Protein AF-0000000085184451 (afdb_homodimer)

pLDDT: mean 90.68, std 6.25, range [68.38, 98.62]

Structure (mmCIF, N/CA/C/O backbone):
data_AF-0000000085184451-model_v1
#
loop_
_entity.id
_entity.type
_entity.pdbx_description
1 polymer 'Uncharacterized protein'
#
loop_
_atom_site.group_PDB
_atom_site.id
_atom_site.type_symbol
_atom_site.label_atom_id
_atom_site.label_alt_id
_atom_site.label_comp_id
_atom_site.label_asym_id
_atom_site.label_entity_id
_atom_site.label_seq_id
_atom_site.pdbx_PDB_ins_code
_atom_site.Cartn_x
_atom_site.Cartn_y
_atom_site.Cartn_z
_atom_site.occupancy
_atom_site.B_iso_or_equiv
_atom_site.auth_seq_id
_atom_site.auth_comp_id
_atom_site.auth_asym_id
_atom_site.auth_atom_id
_atom_site.pdbx_PDB_model_num
ATOM 1 N N . MET A 1 1 ? -11.656 7.992 -27.031 1 76.06 1 MET A N 1
ATOM 2 C CA . MET A 1 1 ? -11.328 7.184 -25.859 1 76.06 1 MET A CA 1
ATOM 3 C C . MET A 1 1 ? -11.867 7.828 -24.578 1 76.06 1 MET A C 1
ATOM 5 O O . MET A 1 1 ? -11.922 9.055 -24.484 1 76.06 1 MET A O 1
ATOM 9 N N . LYS A 1 2 ? -12.555 7.012 -23.984 1 82.62 2 LYS A N 1
ATOM 10 C CA . LYS A 1 2 ? -13.102 7.469 -22.719 1 82.62 2 LYS A CA 1
ATOM 11 C C . LYS A 1 2 ? -12.328 6.883 -21.531 1 82.62 2 LYS A C 1
ATOM 13 O O . LYS A 1 2 ? -12.023 5.688 -21.516 1 82.62 2 LYS A O 1
ATOM 18 N N . ARG A 1 3 ? -12 7.754 -20.641 1 86.38 3 ARG A N 1
ATOM 19 C CA . ARG A 1 3 ? -11.289 7.301 -19.453 1 86.38 3 ARG A CA 1
ATOM 20 C C . ARG A 1 3 ? -12.266 6.836 -18.375 1 86.38 3 ARG A C 1
ATOM 22 O O . ARG A 1 3 ? -13.195 7.562 -18.016 1 86.38 3 ARG A O 1
ATOM 29 N N . GLU A 1 4 ? -12.086 5.594 -17.906 1 85.62 4 GLU A N 1
ATOM 30 C CA . GLU A 1 4 ? -12.953 5.047 -16.859 1 85.62 4 GLU A CA 1
ATOM 31 C C . GLU A 1 4 ? -12.141 4.66 -15.625 1 85.62 4 GLU A C 1
ATOM 33 O O . GLU A 1 4 ? -11.125 3.973 -15.734 1 85.62 4 GLU A O 1
ATOM 38 N N . ALA A 1 5 ? -12.641 5.117 -14.539 1 83.12 5 ALA A N 1
ATOM 39 C CA . ALA A 1 5 ? -11.945 4.84 -13.281 1 83.12 5 ALA A CA 1
ATOM 40 C C . ALA A 1 5 ? -12.461 3.549 -12.648 1 83.12 5 ALA A C 1
ATOM 42 O O . ALA A 1 5 ? -13.664 3.277 -12.672 1 83.12 5 ALA A O 1
ATOM 43 N N . HIS A 1 6 ? -11.578 2.771 -12.18 1 81.56 6 HIS A N 1
ATOM 44 C CA . HIS A 1 6 ? -11.883 1.535 -11.469 1 81.56 6 HIS A CA 1
ATOM 45 C C . HIS A 1 6 ? -11.164 1.481 -10.117 1 81.56 6 HIS A C 1
ATOM 47 O O . HIS A 1 6 ? -10.141 2.145 -9.93 1 81.56 6 HIS A O 1
ATOM 53 N N . GLY A 1 7 ? -11.797 0.748 -9.219 1 80.69 7 GLY A N 1
ATOM 54 C CA . GLY A 1 7 ? -11.18 0.647 -7.91 1 80.69 7 GLY A CA 1
ATOM 55 C C . GLY A 1 7 ? -11.414 1.868 -7.043 1 80.69 7 GLY A C 1
ATOM 56 O O . GLY A 1 7 ? -12.297 2.678 -7.332 1 80.69 7 GLY A O 1
ATOM 57 N N . SER A 1 8 ? -10.812 1.902 -5.93 1 85.38 8 SER A N 1
ATOM 58 C CA . SER A 1 8 ? -10.969 3.023 -5.008 1 85.38 8 SER A CA 1
ATOM 59 C C . SER A 1 8 ? -9.695 3.258 -4.207 1 85.38 8 SER A C 1
ATOM 61 O O . SER A 1 8 ? -8.883 2.342 -4.035 1 85.38 8 SER A O 1
ATOM 63 N N . GLY A 1 9 ? -9.492 4.516 -3.91 1 87.19 9 GLY A N 1
ATOM 64 C CA . GLY A 1 9 ? -8.375 4.848 -3.039 1 87.19 9 GLY A CA 1
ATOM 65 C C . GLY A 1 9 ? -7.023 4.477 -3.631 1 87.19 9 GLY A C 1
ATOM 66 O O . GLY A 1 9 ? -6.707 4.867 -4.758 1 87.19 9 GLY A O 1
ATOM 67 N N . ILE A 1 10 ? -6.254 3.637 -2.924 1 87.69 10 ILE A N 1
ATOM 68 C CA . ILE A 1 10 ? -4.871 3.389 -3.32 1 87.69 10 ILE A CA 1
ATOM 69 C C . ILE A 1 10 ? -4.824 2.264 -4.352 1 87.69 10 ILE A C 1
ATOM 71 O O . ILE A 1 10 ? -3.75 1.915 -4.852 1 87.69 10 ILE A O 1
ATOM 75 N N . THR A 1 11 ? -5.996 1.705 -4.672 1 89.12 11 THR A N 1
ATOM 76 C CA . THR A 1 11 ? -6.062 0.683 -5.711 1 89.12 11 THR A CA 1
ATOM 77 C C . THR A 1 11 ? -6.809 1.205 -6.938 1 89.12 11 THR A C 1
ATOM 79 O O . THR A 1 11 ? -7.172 0.43 -7.824 1 89.12 11 THR A O 1
ATOM 82 N N . GLU A 1 12 ? -6.992 2.469 -6.977 1 85.88 12 GLU A N 1
ATOM 83 C CA . GLU A 1 12 ? -7.668 3.082 -8.117 1 85.88 12 GLU A CA 1
ATOM 84 C C . GLU A 1 12 ? -6.785 3.049 -9.359 1 85.88 12 GLU A C 1
ATOM 86 O O . GLU A 1 12 ? -5.57 3.232 -9.273 1 85.88 12 GLU A O 1
ATOM 91 N N . TYR A 1 13 ? -7.395 2.707 -10.469 1 77.75 13 TYR A N 1
ATOM 92 C CA . TYR A 1 13 ? -6.711 2.779 -11.758 1 77.75 13 TYR A CA 1
ATOM 93 C C . TYR A 1 13 ? -7.676 3.205 -12.859 1 77.75 13 TYR A C 1
ATOM 95 O O . TYR A 1 13 ? -8.891 3.111 -12.703 1 77.75 13 TYR A O 1
ATOM 103 N N . SER A 1 14 ? -7.133 3.791 -13.891 1 84.31 14 SER A N 1
ATOM 104 C CA . SER A 1 14 ? -7.953 4.246 -15.008 1 84.31 14 SER A CA 1
ATOM 105 C C . SER A 1 14 ? -7.652 3.451 -16.266 1 84.31 14 SER A C 1
ATOM 107 O O . SER A 1 14 ? -6.5 3.096 -16.531 1 84.31 14 SER A O 1
ATOM 109 N N . LEU A 1 15 ? -8.742 3.135 -16.922 1 79.38 15 LEU A N 1
ATOM 110 C CA . LEU A 1 15 ? -8.625 2.488 -18.219 1 79.38 15 LEU A CA 1
ATOM 111 C C . LEU A 1 15 ? -9.117 3.408 -19.344 1 79.38 15 LEU A C 1
ATOM 113 O O . LEU A 1 15 ? -10.117 4.113 -19.172 1 79.38 15 LEU A O 1
ATOM 117 N N . ASN A 1 16 ? -8.312 3.502 -20.297 1 80.69 16 ASN A N 1
ATOM 118 C CA . ASN A 1 16 ? -8.758 4.188 -21.516 1 80.69 16 ASN A CA 1
ATOM 119 C C . ASN A 1 16 ? -9.586 3.262 -22.406 1 80.69 16 ASN A C 1
ATOM 121 O O . ASN A 1 16 ? -9.047 2.328 -23 1 80.69 16 ASN A O 1
ATOM 125 N N . LEU A 1 17 ? -10.852 3.49 -22.438 1 85.06 17 LEU A N 1
ATOM 126 C CA . LEU A 1 17 ? -11.742 2.627 -23.219 1 85.06 17 LEU A CA 1
ATOM 127 C C . LEU A 1 17 ? -12.109 3.277 -24.547 1 85.06 17 LEU A C 1
ATOM 129 O O . LEU A 1 17 ? -12.328 4.488 -24.609 1 85.06 17 LEU A O 1
ATOM 133 N N . PRO A 1 18 ? -12.18 2.424 -25.531 1 84.25 18 PRO A N 1
ATOM 134 C CA . PRO A 1 18 ? -12.586 2.949 -26.844 1 84.25 18 PRO A CA 1
ATOM 135 C C . PRO A 1 18 ? -14.047 3.396 -26.859 1 84.25 18 PRO A C 1
ATOM 137 O O . PRO A 1 18 ? -14.898 2.771 -26.219 1 84.25 18 PRO A O 1
ATOM 140 N N . GLU A 1 19 ? -14.328 4.465 -27.609 1 84.06 19 GLU A N 1
ATOM 141 C CA . GLU A 1 19 ? -15.68 5.012 -27.688 1 84.06 19 GLU A CA 1
ATOM 142 C C . GLU A 1 19 ? -16.406 4.496 -28.922 1 84.06 19 GLU A C 1
ATOM 144 O O . GLU A 1 19 ? -17.641 4.395 -28.938 1 84.06 19 GLU A O 1
ATOM 149 N N . THR A 1 20 ? -15.688 4.297 -29.875 1 86.44 20 THR A N 1
ATOM 150 C CA . THR A 1 20 ? -16.297 3.865 -31.125 1 86.44 20 THR A CA 1
ATOM 151 C C . THR A 1 20 ? -16 2.395 -31.391 1 86.44 20 THR A C 1
ATOM 153 O O . THR A 1 20 ? -15.039 1.84 -30.844 1 86.44 20 THR A O 1
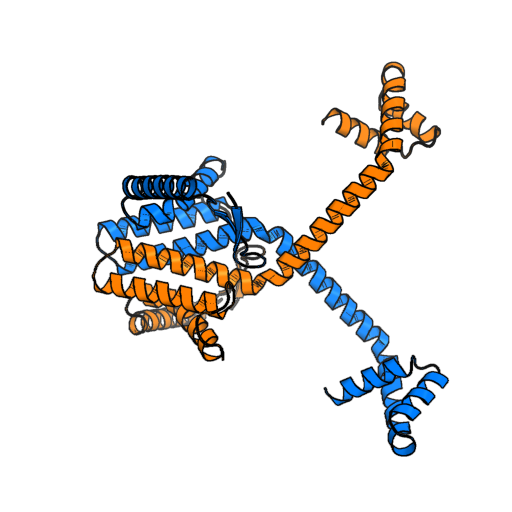ATOM 156 N N . ALA A 1 21 ? -16.859 1.818 -32.281 1 85.75 21 ALA A N 1
ATOM 157 C CA . ALA A 1 21 ? -16.672 0.415 -32.625 1 85.75 21 ALA A CA 1
ATOM 158 C C . ALA A 1 21 ? -15.336 0.202 -33.344 1 85.75 21 ALA A C 1
ATOM 160 O O . ALA A 1 21 ? -14.68 -0.829 -33.156 1 85.75 21 ALA A O 1
ATOM 161 N N . VAL A 1 22 ? -15.016 1.197 -34.094 1 85.44 22 VAL A N 1
ATOM 162 C CA . VAL A 1 22 ? -13.75 1.111 -34.844 1 85.44 22 VAL A CA 1
ATOM 163 C C . VAL A 1 22 ? -12.586 1.138 -33.844 1 85.44 22 VAL A C 1
ATOM 165 O O . VAL A 1 22 ? -11.664 0.328 -33.938 1 85.44 22 VAL A O 1
ATOM 168 N N . GLU A 1 23 ? -12.68 1.992 -32.938 1 82.69 23 GLU A N 1
ATOM 169 C CA . GLU A 1 23 ? -11.641 2.084 -31.906 1 82.69 23 GLU A CA 1
ATOM 170 C C . GLU A 1 23 ? -11.578 0.808 -31.062 1 82.69 23 GLU A C 1
ATOM 172 O O . GLU A 1 23 ? -10.492 0.351 -30.703 1 82.69 23 GLU A O 1
ATOM 177 N N . GLN A 1 24 ? -12.664 0.281 -30.781 1 85.75 24 GLN A N 1
ATOM 178 C CA . GLN A 1 24 ? -12.734 -0.943 -30 1 85.75 24 GLN A CA 1
ATOM 179 C C . GLN A 1 24 ? -12.047 -2.1 -30.703 1 85.75 24 GLN A C 1
ATOM 181 O O . GLN A 1 24 ? -11.305 -2.867 -30.094 1 85.75 24 GLN A O 1
ATOM 186 N N . LYS A 1 25 ? -12.383 -2.158 -31.922 1 85.56 25 LYS A N 1
ATOM 187 C CA . LYS A 1 25 ? -11.781 -3.234 -32.719 1 85.56 25 LYS A CA 1
ATOM 188 C C . LYS A 1 25 ? -10.266 -3.08 -32.781 1 85.56 25 LYS A C 1
ATOM 190 O O . LYS A 1 25 ? -9.531 -4.066 -32.719 1 85.56 25 LYS A O 1
ATOM 195 N N . GLU A 1 26 ? -9.906 -1.829 -32.875 1 86.75 26 GLU A N 1
ATOM 196 C CA . GLU A 1 26 ? -8.469 -1.563 -32.969 1 86.75 26 GLU A CA 1
ATOM 197 C C . GLU A 1 26 ? -7.762 -1.863 -31.656 1 86.75 26 GLU A C 1
ATOM 199 O O . GLU A 1 26 ? -6.699 -2.484 -31.656 1 86.75 26 GLU A O 1
ATOM 204 N N . VAL A 1 27 ? -8.352 -1.472 -30.656 1 81.81 27 VAL A N 1
ATOM 205 C CA . VAL A 1 27 ? -7.781 -1.717 -29.344 1 81.81 27 VAL A CA 1
ATOM 206 C C . VAL A 1 27 ? -7.75 -3.217 -29.062 1 81.81 27 VAL A C 1
ATOM 208 O O . VAL A 1 27 ? -6.762 -3.736 -28.531 1 81.81 27 VAL A O 1
ATOM 211 N N . MET A 1 28 ? -8.797 -3.844 -29.406 1 84.69 28 MET A N 1
ATOM 212 C CA . MET A 1 28 ? -8.852 -5.285 -29.203 1 84.69 28 MET A CA 1
ATOM 213 C C . MET A 1 28 ? -7.785 -6.004 -30.016 1 84.69 28 MET A C 1
ATOM 215 O O . MET A 1 28 ? -7.145 -6.934 -29.531 1 84.69 28 MET A O 1
ATOM 219 N N . ARG A 1 29 ? -7.68 -5.562 -31.203 1 85 29 ARG A N 1
ATOM 220 C CA . ARG A 1 29 ? -6.668 -6.152 -32.062 1 85 29 ARG A CA 1
ATOM 221 C C . ARG A 1 29 ? -5.27 -5.961 -31.5 1 85 29 ARG A C 1
ATOM 223 O O . ARG A 1 29 ? -4.477 -6.902 -31.453 1 85 29 ARG A O 1
ATOM 230 N N . GLN A 1 30 ? -5.043 -4.785 -31.047 1 84.81 30 GLN A N 1
ATOM 231 C CA . GLN A 1 30 ? -3.732 -4.473 -30.484 1 84.81 30 GLN A CA 1
ATOM 232 C C . GLN A 1 30 ? -3.469 -5.281 -29.219 1 84.81 30 GLN A C 1
ATOM 234 O O . GLN A 1 30 ? -2.363 -5.785 -29.016 1 84.81 30 GLN A O 1
ATOM 239 N N . ASN A 1 31 ? -4.488 -5.359 -28.5 1 80.5 31 ASN A N 1
ATOM 240 C CA . ASN A 1 31 ? -4.359 -6.117 -27.25 1 80.5 31 ASN A CA 1
ATOM 241 C C . ASN A 1 31 ? -4.102 -7.598 -27.531 1 80.5 31 ASN A C 1
ATOM 243 O O . ASN A 1 31 ? -3.303 -8.227 -26.828 1 80.5 31 ASN A O 1
ATOM 247 N N . THR A 1 32 ? -4.785 -8.031 -28.438 1 85.12 32 THR A N 1
ATOM 248 C CA . THR A 1 32 ? -4.613 -9.438 -28.797 1 85.12 32 THR A CA 1
ATOM 249 C C . THR A 1 32 ? -3.213 -9.688 -29.344 1 85.12 32 THR A C 1
ATOM 251 O O . THR A 1 32 ? -2.58 -10.688 -29 1 85.12 32 THR A O 1
ATOM 254 N N . GLU A 1 33 ? -2.832 -8.766 -30.156 1 85.25 33 GLU A N 1
ATOM 255 C CA . GLU A 1 33 ? -1.493 -8.891 -30.719 1 85.25 33 GLU A CA 1
ATOM 256 C C . GLU A 1 33 ? -0.424 -8.812 -29.625 1 85.25 33 GLU A C 1
ATOM 258 O O . GLU A 1 33 ? 0.523 -9.602 -29.625 1 85.25 33 GLU A O 1
ATOM 263 N N . ALA A 1 34 ? -0.657 -7.934 -28.781 1 80.69 34 ALA A N 1
ATOM 264 C CA . ALA A 1 34 ? 0.287 -7.773 -27.672 1 80.69 34 ALA A CA 1
ATOM 265 C C . ALA A 1 34 ? 0.31 -9.016 -26.797 1 80.69 34 ALA A C 1
ATOM 267 O O . ALA A 1 34 ? 1.376 -9.453 -26.359 1 80.69 34 ALA A O 1
ATOM 268 N N . TRP A 1 35 ? -0.833 -9.516 -26.625 1 83.75 35 TRP A N 1
ATOM 269 C CA . TRP A 1 35 ? -0.968 -10.711 -25.797 1 83.75 35 TRP A CA 1
ATOM 270 C C . TRP A 1 35 ? -0.287 -11.906 -26.469 1 83.75 35 TRP A C 1
ATOM 272 O O . TRP A 1 35 ? 0.46 -12.641 -25.812 1 83.75 35 TRP A O 1
ATOM 282 N N . ASN A 1 36 ? -0.522 -12.023 -27.688 1 86.25 36 ASN A N 1
ATOM 283 C CA . ASN A 1 36 ? 0.094 -13.117 -28.438 1 86.25 36 ASN A CA 1
ATOM 284 C C . ASN A 1 36 ? 1.614 -12.992 -28.453 1 86.25 36 ASN A C 1
ATOM 286 O O . ASN A 1 36 ? 2.326 -13.992 -28.312 1 86.25 36 ASN A O 1
ATOM 290 N N . ALA A 1 37 ? 2.006 -11.82 -28.609 1 85.31 37 ALA A N 1
ATOM 291 C CA . ALA A 1 37 ? 3.445 -11.578 -28.594 1 85.31 37 ALA A CA 1
ATOM 292 C C . ALA A 1 37 ? 4.039 -11.914 -27.219 1 85.31 37 ALA A C 1
ATOM 294 O O . ALA A 1 37 ? 5.098 -12.539 -27.141 1 85.31 37 ALA A O 1
ATOM 295 N N . ALA A 1 38 ? 3.285 -11.594 -26.219 1 80.81 38 ALA A N 1
ATOM 296 C CA . ALA A 1 38 ? 3.746 -11.859 -24.859 1 80.81 38 ALA A CA 1
ATOM 297 C C . ALA A 1 38 ? 3.799 -13.359 -24.578 1 80.81 38 ALA A C 1
ATOM 299 O O . ALA A 1 38 ? 4.719 -13.836 -23.906 1 80.81 38 ALA A O 1
ATOM 300 N N . MET A 1 39 ? 2.863 -13.961 -25.062 1 86.56 39 MET A N 1
ATOM 301 C CA . MET A 1 39 ? 2.83 -15.406 -24.891 1 86.56 39 MET A CA 1
ATOM 302 C C . MET A 1 39 ? 4 -16.062 -25.609 1 86.56 39 MET A C 1
ATOM 304 O O . MET A 1 39 ? 4.648 -16.969 -25.062 1 86.56 39 MET A O 1
ATOM 308 N N . ARG A 1 40 ? 4.242 -15.609 -26.781 1 85.31 40 ARG A N 1
ATOM 309 C CA . ARG A 1 40 ? 5.328 -16.156 -27.594 1 85.31 40 ARG A CA 1
ATOM 310 C C . ARG A 1 40 ? 6.684 -15.867 -26.953 1 85.31 40 ARG A C 1
ATOM 312 O O . ARG A 1 40 ? 7.508 -16.766 -26.797 1 85.31 40 ARG A O 1
ATOM 319 N N . ASP A 1 41 ? 6.805 -14.625 -26.5 1 82.69 41 ASP A N 1
ATOM 320 C CA . ASP A 1 41 ? 8.094 -14.18 -25.969 1 82.69 41 ASP A CA 1
ATOM 321 C C . ASP A 1 41 ? 8.32 -14.719 -24.562 1 82.69 41 ASP A C 1
ATOM 323 O O . ASP A 1 41 ? 9.453 -14.992 -24.172 1 82.69 41 ASP A O 1
ATOM 327 N N . GLY A 1 42 ? 7.219 -14.852 -23.812 1 80.94 42 GLY A N 1
ATOM 328 C CA . GLY A 1 42 ? 7.309 -15.25 -22.406 1 80.94 42 GLY A CA 1
ATOM 329 C C . GLY A 1 42 ? 7.238 -16.75 -22.203 1 80.94 42 GLY A C 1
ATOM 330 O O . GLY A 1 42 ? 7.469 -17.234 -21.094 1 80.94 42 GLY A O 1
ATOM 331 N N . GLY A 1 43 ? 6.973 -17.422 -23.172 1 82.88 43 GLY A N 1
ATOM 332 C CA . GLY A 1 43 ? 6.93 -18.859 -23.078 1 82.88 43 GLY A CA 1
ATOM 333 C C . GLY A 1 43 ? 5.633 -19.391 -22.5 1 82.88 43 GLY A C 1
ATOM 334 O O . GLY A 1 43 ? 5.641 -20.312 -21.688 1 82.88 43 GLY A O 1
ATOM 335 N N . GLY A 1 44 ? 4.488 -18.781 -22.906 1 91.81 44 GLY A N 1
ATOM 336 C CA . GLY A 1 44 ? 3.205 -19.266 -22.438 1 91.81 44 GLY A CA 1
ATOM 337 C C . GLY A 1 44 ? 2.369 -18.203 -21.75 1 91.81 44 GLY A C 1
ATOM 338 O O . GLY A 1 44 ? 2.674 -17.016 -21.844 1 91.81 44 GLY A O 1
ATOM 339 N N . ILE A 1 45 ? 1.338 -18.672 -21.125 1 94.19 45 ILE A N 1
ATOM 340 C CA . ILE A 1 45 ? 0.388 -17.734 -20.531 1 94.19 45 ILE A CA 1
ATOM 341 C C . ILE A 1 45 ? 1.008 -17.094 -19.297 1 94.19 45 ILE A C 1
ATOM 343 O O . ILE A 1 45 ? 0.809 -15.906 -19.031 1 94.19 45 ILE A O 1
ATOM 347 N N . PHE A 1 46 ? 1.743 -17.953 -18.562 1 96.06 46 PHE A N 1
ATOM 348 C CA . PHE A 1 46 ? 2.436 -17.406 -17.406 1 96.06 46 PHE A CA 1
ATOM 349 C C . PHE A 1 46 ? 3.439 -16.344 -17.828 1 96.06 46 PHE A C 1
ATOM 351 O O . PHE A 1 46 ? 3.543 -15.297 -17.188 1 96.06 46 PHE A O 1
ATOM 358 N N . GLY A 1 47 ? 4.148 -16.578 -18.859 1 93.81 47 GLY A N 1
ATOM 359 C CA . GLY A 1 47 ? 5.078 -15.586 -19.375 1 93.81 47 GLY A CA 1
ATOM 360 C C . GLY A 1 47 ? 4.406 -14.289 -19.797 1 93.81 47 GLY A C 1
ATOM 361 O O . GLY A 1 47 ? 4.941 -13.203 -19.562 1 93.81 47 GLY A O 1
ATOM 362 N N . ALA A 1 48 ? 3.271 -14.422 -20.312 1 92.62 48 ALA A N 1
ATOM 363 C CA . ALA A 1 48 ? 2.541 -13.242 -20.781 1 92.62 48 ALA A CA 1
ATOM 364 C C . ALA A 1 48 ? 2.1 -12.367 -19.609 1 92.62 48 ALA A C 1
ATOM 366 O O . ALA A 1 48 ? 2.232 -11.141 -19.656 1 92.62 48 ALA A O 1
ATOM 367 N N . VAL A 1 49 ? 1.597 -12.977 -18.562 1 93.62 49 VAL A N 1
ATOM 368 C CA . VAL A 1 49 ? 1.042 -12.195 -17.453 1 93.62 49 VAL A CA 1
ATOM 369 C C . VAL A 1 49 ? 2.174 -11.578 -16.641 1 93.62 49 VAL A C 1
ATOM 371 O O . VAL A 1 49 ? 1.969 -10.586 -15.93 1 93.62 49 VAL A O 1
ATOM 374 N N . THR A 1 50 ? 3.355 -12.164 -16.734 1 95.94 50 THR A N 1
ATOM 375 C CA . THR A 1 50 ? 4.461 -11.672 -15.922 1 95.94 50 THR A CA 1
ATOM 376 C C . THR A 1 50 ? 5.363 -10.758 -16.734 1 95.94 50 THR A C 1
ATOM 378 O O . THR A 1 50 ? 6.355 -10.227 -16.234 1 95.94 50 THR A O 1
ATOM 381 N N . SER A 1 51 ? 5.047 -10.516 -18.016 1 92.56 51 SER A N 1
ATOM 382 C CA . SER A 1 51 ? 5.93 -9.797 -18.922 1 92.56 51 SER A CA 1
ATOM 383 C C . SER A 1 51 ? 6.25 -8.406 -18.406 1 92.56 51 SER A C 1
ATOM 385 O O . SER A 1 51 ? 7.398 -7.961 -18.453 1 92.56 51 SER A O 1
ATOM 387 N N . ASN A 1 52 ? 5.234 -7.762 -17.953 1 91.31 52 ASN A N 1
ATOM 388 C CA . ASN A 1 52 ? 5.449 -6.418 -17.422 1 91.31 52 ASN A CA 1
ATOM 389 C C . ASN A 1 52 ? 6.352 -6.434 -16.188 1 91.31 52 ASN A C 1
ATOM 391 O O . ASN A 1 52 ? 7.238 -5.586 -16.062 1 91.31 52 ASN A O 1
ATOM 395 N N . ALA A 1 53 ? 6.098 -7.316 -15.305 1 95.06 53 ALA A N 1
ATOM 396 C CA . ALA A 1 53 ? 6.918 -7.438 -14.102 1 95.06 53 ALA A CA 1
ATOM 397 C C . ALA A 1 53 ? 8.375 -7.703 -14.453 1 95.06 53 ALA A C 1
ATOM 399 O O . ALA A 1 53 ? 9.281 -7.09 -13.883 1 95.06 53 ALA A O 1
ATOM 400 N N . VAL A 1 54 ? 8.562 -8.57 -15.375 1 95 54 VAL A N 1
ATOM 401 C CA . VAL A 1 54 ? 9.914 -8.914 -15.805 1 95 54 VAL A CA 1
ATOM 402 C C . VAL A 1 54 ? 10.602 -7.684 -16.391 1 95 54 VAL A C 1
ATOM 404 O O . VAL A 1 54 ? 11.742 -7.383 -16.047 1 95 54 VAL A O 1
ATOM 407 N N . TYR A 1 55 ? 9.906 -7.027 -17.203 1 92.88 55 TYR A N 1
ATOM 408 C CA . TYR A 1 55 ? 10.461 -5.844 -17.844 1 92.88 55 TYR A CA 1
ATOM 409 C C . TYR A 1 55 ? 10.859 -4.801 -16.812 1 92.88 55 TYR A C 1
ATOM 411 O O . TYR A 1 55 ? 12.008 -4.336 -16.797 1 92.88 55 TYR A O 1
ATOM 419 N N . VAL A 1 56 ? 9.977 -4.434 -15.953 1 94.31 56 VAL A N 1
ATOM 420 C CA . VAL A 1 56 ? 10.195 -3.393 -14.953 1 94.31 56 VAL A CA 1
ATOM 421 C C . VAL A 1 56 ? 11.344 -3.797 -14.031 1 94.31 56 VAL A C 1
ATOM 423 O O . VAL A 1 56 ? 12.227 -2.988 -13.734 1 94.31 56 VAL A O 1
ATOM 426 N N . CYS A 1 57 ? 11.336 -5.023 -13.57 1 95.44 57 CYS A N 1
ATOM 427 C CA . CYS A 1 57 ? 12.359 -5.496 -12.641 1 95.44 57 CYS A CA 1
ATOM 428 C C . CYS A 1 57 ? 13.734 -5.484 -13.297 1 95.44 57 CYS A C 1
ATOM 430 O O . CYS A 1 57 ? 14.727 -5.109 -12.664 1 95.44 57 CYS A O 1
ATOM 432 N N . ASN A 1 58 ? 13.766 -5.879 -14.523 1 94.25 58 ASN A N 1
ATOM 433 C CA . ASN A 1 58 ? 15.039 -5.84 -15.242 1 94.25 58 ASN A CA 1
ATOM 434 C C . ASN A 1 58 ? 15.555 -4.41 -15.391 1 94.25 58 ASN A C 1
ATOM 436 O O . ASN A 1 58 ? 16.75 -4.164 -15.289 1 94.25 58 ASN A O 1
ATOM 440 N N . GLU A 1 59 ? 14.656 -3.463 -15.625 1 93.69 59 GLU A N 1
ATOM 441 C CA . GLU A 1 59 ? 15.031 -2.059 -15.734 1 93.69 59 GLU A CA 1
ATOM 442 C C . GLU A 1 59 ? 15.594 -1.538 -14.406 1 93.69 59 GLU A C 1
ATOM 444 O O . GLU A 1 59 ? 16.578 -0.796 -14.391 1 93.69 59 GLU A O 1
ATOM 449 N N . VAL A 1 60 ? 14.984 -1.932 -13.383 1 92.19 60 VAL A N 1
ATOM 450 C CA . VAL A 1 60 ? 15.43 -1.53 -12.047 1 92.19 60 VAL A CA 1
ATOM 451 C C . VAL A 1 60 ? 16.844 -2.047 -11.805 1 92.19 60 VAL A C 1
ATOM 453 O O . VAL A 1 60 ? 17.719 -1.306 -11.336 1 92.19 60 VAL A O 1
ATOM 456 N N . LEU A 1 61 ? 17.062 -3.293 -12.117 1 92.56 61 LEU A N 1
ATOM 457 C CA . LEU A 1 61 ? 18.344 -3.916 -11.852 1 92.56 61 LEU A CA 1
ATOM 458 C C . LEU A 1 61 ? 19.422 -3.361 -12.781 1 92.56 61 LEU A C 1
ATOM 460 O O . LEU A 1 61 ? 20.578 -3.25 -12.398 1 92.56 61 LEU A O 1
ATOM 464 N N . ARG A 1 62 ? 19.047 -3.051 -13.969 1 91.19 62 ARG A N 1
ATOM 465 C CA . ARG A 1 62 ? 19.984 -2.484 -14.93 1 91.19 62 ARG A CA 1
ATOM 466 C C . ARG A 1 62 ? 20.484 -1.122 -14.477 1 91.19 62 ARG A C 1
ATOM 468 O O . ARG A 1 62 ? 21.656 -0.776 -14.695 1 91.19 62 ARG A O 1
ATOM 475 N N . GLN A 1 63 ? 19.641 -0.375 -13.891 1 86.44 63 GLN A N 1
ATOM 476 C CA . GLN A 1 63 ? 19.969 0.985 -13.469 1 86.44 63 GLN A CA 1
ATOM 477 C C . GLN A 1 63 ? 20.734 0.99 -12.148 1 86.44 63 GLN A C 1
ATOM 479 O O . GLN A 1 63 ? 21.266 2.021 -11.734 1 86.44 63 GLN A O 1
ATOM 484 N N . SER A 1 64 ? 20.781 -0.166 -11.578 1 82.19 64 SER A N 1
ATOM 485 C CA . SER A 1 64 ? 21.391 -0.216 -10.25 1 82.19 64 SER A CA 1
ATOM 486 C C . SER A 1 64 ? 22.891 -0.425 -10.344 1 82.19 64 SER A C 1
ATOM 488 O O . SER A 1 64 ? 23.375 -1.191 -11.188 1 82.19 64 SER A O 1
ATOM 490 N N . GLU A 1 65 ? 23.531 0.341 -9.594 1 74.88 65 GLU A N 1
ATOM 491 C CA . GLU A 1 65 ? 24.984 0.224 -9.523 1 74.88 65 GLU A CA 1
ATOM 492 C C . GLU A 1 65 ? 25.406 -0.723 -8.406 1 74.88 65 GLU A C 1
ATOM 494 O O . GLU A 1 65 ? 26.578 -1.099 -8.32 1 74.88 65 GLU A O 1
ATOM 499 N N . ASN A 1 66 ? 24.453 -1.22 -7.77 1 69.5 66 ASN A N 1
ATOM 500 C CA . ASN A 1 66 ? 24.75 -1.982 -6.562 1 69.5 66 ASN A CA 1
ATOM 501 C C . ASN A 1 66 ? 24.922 -3.467 -6.871 1 69.5 66 ASN A C 1
ATOM 503 O O . ASN A 1 66 ? 24.234 -4.016 -7.727 1 69.5 66 ASN A O 1
ATOM 507 N N . ALA A 1 67 ? 25.906 -3.842 -6.188 1 69.94 67 ALA A N 1
ATOM 508 C CA . ALA A 1 67 ? 26.141 -5.281 -6.285 1 69.94 67 ALA A CA 1
ATOM 509 C C . ALA A 1 67 ? 25.25 -6.051 -5.316 1 69.94 67 ALA A C 1
ATOM 511 O O . ALA A 1 67 ? 24.844 -5.523 -4.277 1 69.94 67 ALA A O 1
ATOM 512 N N . LYS A 1 68 ? 25.031 -7.32 -5.605 1 75.44 68 LYS A N 1
ATOM 513 C CA . LYS A 1 68 ? 24.312 -8.227 -4.719 1 75.44 68 LYS A CA 1
ATOM 514 C C . LYS A 1 68 ? 25.125 -8.539 -3.465 1 75.44 68 LYS A C 1
ATOM 516 O O . LYS A 1 68 ? 26.359 -8.516 -3.498 1 75.44 68 LYS A O 1
ATOM 521 N N . PRO A 1 69 ? 24.5 -8.828 -2.336 1 77.94 69 PRO A N 1
ATOM 522 C CA . PRO A 1 69 ? 23.062 -8.836 -2.037 1 77.94 69 PRO A CA 1
ATOM 523 C C . PRO A 1 69 ? 22.5 -7.43 -1.848 1 77.94 69 PRO A C 1
ATOM 525 O O . PRO A 1 69 ? 23.188 -6.539 -1.354 1 77.94 69 PRO A O 1
ATOM 528 N N . PHE A 1 70 ? 21.297 -7.32 -2.236 1 82.81 70 PHE A N 1
ATOM 529 C CA . PHE A 1 70 ? 20.641 -6.023 -2.113 1 82.81 70 PHE A CA 1
ATOM 530 C C . PHE A 1 70 ? 20.094 -5.828 -0.704 1 82.81 70 PHE A C 1
ATOM 532 O O . PHE A 1 70 ? 19.703 -6.789 -0.045 1 82.81 70 PHE A O 1
ATOM 539 N N . LEU A 1 71 ? 20.109 -4.574 -0.283 1 76.88 71 LEU A N 1
ATOM 540 C CA . LEU A 1 71 ? 19.469 -4.238 0.984 1 76.88 71 LEU A CA 1
ATOM 541 C C . LEU A 1 71 ? 17.969 -4.527 0.927 1 76.88 71 LEU A C 1
ATOM 543 O O . LEU A 1 71 ? 17.328 -4.277 -0.093 1 76.88 71 LEU A O 1
ATOM 547 N N . GLU A 1 72 ? 17.438 -4.988 2.045 1 79.62 72 GLU A N 1
ATOM 548 C CA . GLU A 1 72 ? 16.031 -5.359 2.121 1 79.62 72 GLU A CA 1
ATOM 549 C C . GLU A 1 72 ? 15.133 -4.168 1.809 1 79.62 72 GLU A C 1
ATOM 551 O O . GLU A 1 72 ? 15.422 -3.043 2.223 1 79.62 72 GLU A O 1
ATOM 556 N N . ASP A 1 73 ? 14.156 -4.504 1.017 1 81.88 73 ASP A N 1
ATOM 557 C CA . ASP A 1 73 ? 13.047 -3.596 0.748 1 81.88 73 ASP A CA 1
ATOM 558 C C . ASP A 1 73 ? 13.477 -2.457 -0.172 1 81.88 73 ASP A C 1
ATOM 560 O O . ASP A 1 73 ? 12.852 -1.393 -0.185 1 81.88 73 ASP A O 1
ATOM 564 N N . THR A 1 74 ? 14.664 -2.57 -0.76 1 87.06 74 THR A N 1
ATOM 565 C CA . THR A 1 74 ? 15 -1.666 -1.854 1 87.06 74 THR A CA 1
ATOM 566 C C . THR A 1 74 ? 14.344 -2.123 -3.154 1 87.06 74 THR A C 1
ATOM 568 O O . THR A 1 74 ? 13.93 -3.279 -3.273 1 87.06 74 THR A O 1
ATOM 571 N N . PRO A 1 75 ? 14.195 -1.222 -4.035 1 90.06 75 PRO A N 1
ATOM 572 C CA . PRO A 1 75 ? 13.648 -1.637 -5.324 1 90.06 75 PRO A CA 1
ATOM 573 C C . PRO A 1 75 ? 14.43 -2.781 -5.961 1 90.06 75 PRO A C 1
ATOM 575 O O . PRO A 1 75 ? 13.844 -3.684 -6.562 1 90.06 75 PRO A O 1
ATOM 578 N N . GLU A 1 76 ? 15.719 -2.729 -5.75 1 92.5 76 GLU A N 1
ATOM 579 C CA . GLU A 1 76 ? 16.562 -3.773 -6.312 1 92.5 76 GLU A CA 1
ATOM 580 C C . GLU A 1 76 ? 16.312 -5.117 -5.633 1 92.5 76 GLU A C 1
ATOM 582 O O . GLU A 1 76 ? 16.297 -6.156 -6.293 1 92.5 76 GLU A O 1
ATOM 587 N N . ALA A 1 77 ? 16.141 -5.098 -4.332 1 93 77 ALA A N 1
ATOM 588 C CA . ALA A 1 77 ? 15.859 -6.328 -3.596 1 93 77 ALA A CA 1
ATOM 589 C C . ALA A 1 77 ? 14.539 -6.941 -4.039 1 93 77 ALA A C 1
ATOM 591 O O . ALA A 1 77 ? 14.445 -8.156 -4.23 1 93 77 ALA A O 1
ATOM 592 N N . PHE A 1 78 ? 13.562 -6.117 -4.219 1 94.81 78 PHE A N 1
ATOM 593 C CA . PHE A 1 78 ? 12.273 -6.594 -4.703 1 94.81 78 PHE A CA 1
ATOM 594 C C . PHE A 1 78 ? 12.414 -7.203 -6.094 1 94.81 78 PHE A C 1
ATOM 596 O O . PHE A 1 78 ? 11.898 -8.297 -6.352 1 94.81 78 PHE A O 1
ATOM 603 N N . ALA A 1 79 ? 13.07 -6.449 -6.922 1 95.38 79 ALA A N 1
ATOM 604 C CA . ALA A 1 79 ? 13.242 -6.902 -8.297 1 95.38 79 ALA A CA 1
ATOM 605 C C . ALA A 1 79 ? 13.922 -8.266 -8.352 1 95.38 79 ALA A C 1
ATOM 607 O O . ALA A 1 79 ? 13.5 -9.156 -9.094 1 95.38 79 ALA A O 1
ATOM 608 N N . ASP A 1 80 ? 14.898 -8.438 -7.57 1 95 80 ASP A N 1
ATOM 609 C CA . ASP A 1 80 ? 15.656 -9.688 -7.535 1 95 80 ASP A CA 1
ATOM 610 C C . ASP A 1 80 ? 14.773 -10.852 -7.09 1 95 80 ASP A C 1
ATOM 612 O O . ASP A 1 80 ? 14.797 -11.922 -7.703 1 95 80 ASP A O 1
ATOM 616 N N . VAL A 1 81 ? 14.062 -10.664 -6.031 1 95.5 81 VAL A N 1
ATOM 617 C CA . VAL A 1 81 ? 13.203 -11.711 -5.48 1 95.5 81 VAL A CA 1
ATOM 618 C C . VAL A 1 81 ? 12.102 -12.055 -6.48 1 95.5 81 VAL A C 1
ATOM 620 O O . VAL A 1 81 ? 11.781 -13.234 -6.68 1 95.5 81 VAL A O 1
ATOM 623 N N . ILE A 1 82 ? 11.469 -11.062 -7.094 1 96.94 82 ILE A N 1
ATOM 624 C CA . ILE A 1 82 ? 10.391 -11.258 -8.062 1 96.94 82 ILE A CA 1
ATOM 625 C C . ILE A 1 82 ? 10.906 -12.086 -9.234 1 96.94 82 ILE A C 1
ATOM 627 O O . ILE A 1 82 ? 10.305 -13.102 -9.602 1 96.94 82 ILE A O 1
ATOM 631 N N . LEU A 1 83 ? 12.055 -11.68 -9.797 1 97 83 LEU A N 1
ATOM 632 C CA . LEU A 1 83 ? 12.609 -12.367 -10.961 1 97 83 LEU A CA 1
ATOM 633 C C . LEU A 1 83 ? 13.023 -13.789 -10.602 1 97 83 LEU A C 1
ATOM 635 O O . LEU A 1 83 ? 12.844 -14.711 -11.406 1 97 83 LEU A O 1
ATOM 639 N N . THR A 1 84 ? 13.594 -13.953 -9.422 1 97.19 84 THR A N 1
ATOM 640 C CA . THR A 1 84 ? 13.984 -15.281 -8.977 1 97.19 84 THR A CA 1
ATOM 641 C C . THR A 1 84 ? 12.773 -16.203 -8.914 1 97.19 84 THR A C 1
ATOM 643 O O . THR A 1 84 ? 12.828 -17.344 -9.391 1 97.19 84 THR A O 1
ATOM 646 N N . ASN A 1 85 ? 11.711 -15.742 -8.328 1 98.06 85 ASN A N 1
ATOM 647 C CA . ASN A 1 85 ? 10.5 -16.562 -8.219 1 98.06 85 ASN A CA 1
ATOM 648 C C . ASN A 1 85 ? 9.898 -16.844 -9.586 1 98.06 85 ASN A C 1
ATOM 650 O O . ASN A 1 85 ? 9.383 -17.938 -9.828 1 98.06 85 ASN A O 1
ATOM 654 N N . ILE A 1 86 ? 9.922 -15.844 -10.453 1 97.81 86 ILE A N 1
ATOM 655 C CA . ILE A 1 86 ? 9.391 -16.047 -11.797 1 97.81 86 ILE A CA 1
ATOM 656 C C . ILE A 1 86 ? 10.234 -17.094 -12.523 1 97.81 86 ILE A C 1
ATOM 658 O O . ILE A 1 86 ? 9.695 -17.984 -13.188 1 97.81 86 ILE A O 1
ATOM 662 N N . ASP A 1 87 ? 11.547 -17.047 -12.383 1 97.25 87 ASP A N 1
ATOM 663 C CA . ASP A 1 87 ? 12.445 -18.016 -13.016 1 97.25 87 ASP A CA 1
ATOM 664 C C . ASP A 1 87 ? 12.211 -19.422 -12.461 1 97.25 87 ASP A C 1
ATOM 666 O O . ASP A 1 87 ? 12.195 -20.391 -13.211 1 97.25 87 ASP A O 1
ATOM 670 N N . CYS A 1 88 ? 12.07 -19.516 -11.18 1 98.06 88 CYS A N 1
ATOM 671 C CA . CYS A 1 88 ? 11.773 -20.812 -10.562 1 98.06 88 CYS A CA 1
ATOM 672 C C . CYS A 1 88 ? 10.461 -21.375 -11.086 1 98.06 88 CYS A C 1
ATOM 674 O O . CYS A 1 88 ? 10.375 -22.562 -11.391 1 98.06 88 CYS A O 1
ATOM 676 N N . ALA A 1 89 ? 9.438 -20.516 -11.195 1 97.94 89 ALA A N 1
ATOM 677 C CA . ALA A 1 89 ? 8.148 -20.969 -11.727 1 97.94 89 ALA A CA 1
ATOM 678 C C . ALA A 1 89 ? 8.297 -21.484 -13.148 1 97.94 89 ALA A C 1
ATOM 680 O O . ALA A 1 89 ? 7.75 -22.531 -13.492 1 97.94 89 ALA A O 1
ATOM 681 N N . ARG A 1 90 ? 9.055 -20.781 -13.953 1 96.62 90 ARG A N 1
ATOM 682 C CA . ARG A 1 90 ? 9.273 -21.172 -15.336 1 96.62 90 ARG A CA 1
ATOM 683 C C . ARG A 1 90 ? 9.969 -22.531 -15.414 1 96.62 90 ARG A C 1
ATOM 685 O O . ARG A 1 90 ? 9.633 -23.359 -16.266 1 96.62 90 ARG A O 1
ATOM 692 N N . HIS A 1 91 ? 10.938 -22.703 -14.562 1 97.12 91 HIS A N 1
ATOM 693 C CA . HIS A 1 91 ? 11.648 -23.969 -14.508 1 97.12 91 HIS A CA 1
ATOM 694 C C . HIS A 1 91 ? 10.703 -25.109 -14.156 1 97.12 91 HIS A C 1
ATOM 696 O O . HIS A 1 91 ? 10.742 -26.172 -14.789 1 97.12 91 HIS A O 1
ATOM 702 N N . GLU A 1 92 ? 9.883 -24.906 -13.211 1 97.12 92 GLU A N 1
ATOM 703 C CA . GLU A 1 92 ? 8.938 -25.938 -12.781 1 97.12 92 GLU A CA 1
ATOM 704 C C . GLU A 1 92 ? 7.895 -26.203 -13.867 1 97.12 92 GLU A C 1
ATOM 706 O O . GLU A 1 92 ? 7.434 -27.344 -14.023 1 97.12 92 GLU A O 1
ATOM 711 N N . ILE A 1 93 ? 7.48 -25.141 -14.555 1 96.56 93 ILE A N 1
ATOM 712 C CA . ILE A 1 93 ? 6.555 -25.312 -15.672 1 96.56 93 ILE A CA 1
ATOM 713 C C . ILE A 1 93 ? 7.18 -26.234 -16.719 1 96.56 93 ILE A C 1
ATOM 715 O O . ILE A 1 93 ? 6.531 -27.156 -17.203 1 96.56 93 ILE A O 1
ATOM 719 N N . ALA A 1 94 ? 8.398 -25.984 -17.062 1 95.75 94 ALA A N 1
ATOM 720 C CA . ALA A 1 94 ? 9.117 -26.797 -18.047 1 95.75 94 ALA A CA 1
ATOM 721 C C . ALA A 1 94 ? 9.219 -28.25 -17.578 1 95.75 94 ALA A C 1
ATOM 723 O O . ALA A 1 94 ? 9.156 -29.172 -18.406 1 95.75 94 ALA A O 1
ATOM 724 N N . ASP A 1 95 ? 9.297 -28.469 -16.297 1 95.94 95 ASP A N 1
ATOM 725 C CA . ASP A 1 95 ? 9.43 -29.797 -15.719 1 95.94 95 ASP A CA 1
ATOM 726 C C . ASP A 1 95 ? 8.07 -30.453 -15.516 1 95.94 95 ASP A C 1
ATOM 728 O O . ASP A 1 95 ? 7.984 -31.625 -15.125 1 95.94 95 ASP A O 1
ATOM 732 N N . GLY A 1 96 ? 7.012 -29.703 -15.695 1 95.12 96 GLY A N 1
ATOM 733 C CA . GLY A 1 96 ? 5.66 -30.234 -15.562 1 95.12 96 GLY A CA 1
ATOM 734 C C . GLY A 1 96 ? 5.199 -30.328 -14.125 1 95.12 96 GLY A C 1
ATOM 735 O O . GLY A 1 96 ? 4.258 -31.062 -13.82 1 95.12 96 GLY A O 1
ATOM 736 N N . ASN A 1 97 ? 5.93 -29.688 -13.203 1 96.94 97 ASN A N 1
ATOM 737 C CA . ASN A 1 97 ? 5.551 -29.688 -11.789 1 96.94 97 ASN A CA 1
ATOM 738 C C . ASN A 1 97 ? 4.594 -28.531 -11.477 1 96.94 97 ASN A C 1
ATOM 740 O O . ASN A 1 97 ? 5.023 -27.469 -11.023 1 96.94 97 ASN A O 1
ATOM 744 N N . ALA A 1 98 ? 3.357 -28.781 -11.602 1 97 98 ALA A N 1
ATOM 745 C CA . ALA A 1 98 ? 2.332 -27.75 -11.516 1 97 98 ALA A CA 1
ATOM 746 C C . ALA A 1 98 ? 2.229 -27.188 -10.094 1 97 98 ALA A C 1
ATOM 748 O O . ALA A 1 98 ? 2.002 -26 -9.906 1 97 98 ALA A O 1
ATOM 749 N N . ASP A 1 99 ? 2.385 -27.953 -9.172 1 97.06 99 ASP A N 1
ATOM 750 C CA . ASP A 1 99 ? 2.262 -27.562 -7.77 1 97.06 99 ASP A CA 1
ATOM 751 C C . ASP A 1 99 ? 3.354 -26.562 -7.387 1 97.06 99 ASP A C 1
ATOM 753 O O . ASP A 1 99 ? 3.062 -25.484 -6.855 1 97.06 99 ASP A O 1
ATOM 757 N N . LEU A 1 100 ? 4.547 -26.828 -7.684 1 96.69 100 LEU A N 1
ATOM 758 C CA . LEU A 1 100 ? 5.664 -25.953 -7.355 1 96.69 100 LEU A CA 1
ATOM 759 C C . LEU A 1 100 ? 5.656 -24.719 -8.234 1 96.69 100 LEU A C 1
ATOM 761 O O . LEU A 1 100 ? 6.051 -23.625 -7.797 1 96.69 100 LEU A O 1
ATOM 765 N N . ALA A 1 101 ? 5.238 -24.875 -9.5 1 97.88 101 ALA A N 1
ATOM 766 C CA . ALA A 1 101 ? 5.098 -23.719 -10.375 1 97.88 101 ALA A CA 1
ATOM 767 C C . ALA A 1 101 ? 4.137 -22.688 -9.773 1 97.88 101 ALA A C 1
ATOM 769 O O . ALA A 1 101 ? 4.441 -21.5 -9.727 1 97.88 101 ALA A O 1
ATOM 770 N N . ALA A 1 102 ? 3.076 -23.234 -9.266 1 98.19 102 ALA A N 1
ATOM 771 C CA . ALA A 1 102 ? 2.057 -22.375 -8.664 1 98.19 102 ALA A CA 1
ATOM 772 C C . ALA A 1 102 ? 2.58 -21.703 -7.398 1 98.19 102 ALA A C 1
ATOM 774 O O . ALA A 1 102 ? 2.311 -20.516 -7.16 1 98.19 102 ALA A O 1
ATOM 775 N N . ARG A 1 103 ? 3.316 -22.391 -6.668 1 97.62 103 ARG A N 1
ATOM 776 C CA . ARG A 1 103 ? 3.881 -21.844 -5.438 1 97.62 103 ARG A CA 1
ATOM 777 C C . ARG A 1 103 ? 4.781 -20.656 -5.734 1 97.62 103 ARG A C 1
ATOM 779 O O . ARG A 1 103 ? 4.617 -19.578 -5.141 1 97.62 103 ARG A O 1
ATOM 786 N N . HIS A 1 104 ? 5.68 -20.859 -6.594 1 98.19 104 HIS A N 1
ATOM 787 C CA . HIS A 1 104 ? 6.613 -19.781 -6.941 1 98.19 104 HIS A CA 1
ATOM 788 C C . HIS A 1 104 ? 5.891 -18.609 -7.586 1 98.19 104 HIS A C 1
ATOM 790 O O . HIS A 1 104 ? 6.23 -17.453 -7.328 1 98.19 104 HIS A O 1
ATOM 796 N N . ALA A 1 105 ? 4.918 -18.906 -8.414 1 98.56 105 ALA A N 1
ATOM 797 C CA . ALA A 1 105 ? 4.156 -17.859 -9.086 1 98.56 105 ALA A CA 1
ATOM 798 C C . ALA A 1 105 ? 3.377 -17.016 -8.086 1 98.56 105 ALA A C 1
ATOM 800 O O . ALA A 1 105 ? 3.311 -15.781 -8.211 1 98.56 105 ALA A O 1
ATOM 801 N N . PHE A 1 106 ? 2.787 -17.703 -7.105 1 98.56 106 PHE A N 1
ATOM 802 C CA . PHE A 1 106 ? 2.066 -16.984 -6.059 1 98.56 106 PHE A CA 1
ATOM 803 C C . PHE A 1 106 ? 2.988 -16.016 -5.32 1 98.56 106 PHE A C 1
ATOM 805 O O . PHE A 1 106 ? 2.639 -14.859 -5.113 1 98.56 106 PHE A O 1
ATOM 812 N N . ASP A 1 107 ? 4.105 -16.484 -4.98 1 98.06 107 ASP A N 1
ATOM 813 C CA . ASP A 1 107 ? 5.074 -15.656 -4.262 1 98.06 107 ASP A CA 1
ATOM 814 C C . ASP A 1 107 ? 5.531 -14.477 -5.121 1 98.06 107 ASP A C 1
ATOM 816 O O . ASP A 1 107 ? 5.691 -13.367 -4.617 1 98.06 107 ASP A O 1
ATOM 820 N N . ALA A 1 108 ? 5.801 -14.742 -6.402 1 98.31 108 ALA A N 1
ATOM 821 C CA . ALA A 1 108 ? 6.176 -13.664 -7.316 1 98.31 108 ALA A CA 1
ATOM 822 C C . ALA A 1 108 ? 5.098 -12.586 -7.375 1 98.31 108 ALA A C 1
ATOM 824 O O . ALA A 1 108 ? 5.402 -11.398 -7.352 1 98.31 108 ALA A O 1
ATOM 825 N N . GLY A 1 109 ? 3.871 -13.047 -7.441 1 98.19 109 GLY A N 1
ATOM 826 C CA . GLY A 1 109 ? 2.758 -12.109 -7.473 1 98.19 109 GLY A CA 1
ATOM 827 C C . GLY A 1 109 ? 2.654 -11.266 -6.219 1 98.19 109 GLY A C 1
ATOM 828 O O . GLY A 1 109 ? 2.443 -10.055 -6.297 1 98.19 109 GLY A O 1
ATOM 829 N N . VAL A 1 110 ? 2.824 -11.922 -5.109 1 97.75 110 VAL A N 1
ATOM 830 C CA . VAL A 1 110 ? 2.77 -11.234 -3.826 1 97.75 110 VAL A CA 1
ATOM 831 C C . VAL A 1 110 ? 3.838 -10.141 -3.779 1 97.75 110 VAL A C 1
ATOM 833 O O . VAL A 1 110 ? 3.539 -8.984 -3.477 1 97.75 110 VAL A O 1
ATOM 836 N N . GLU A 1 111 ? 4.996 -10.516 -4.133 1 97.25 111 GLU A N 1
ATOM 837 C CA . GLU A 1 111 ? 6.105 -9.57 -4.039 1 97.25 111 GLU A CA 1
ATOM 838 C C . GLU A 1 111 ? 5.953 -8.445 -5.059 1 97.25 111 GLU A C 1
ATOM 840 O O . GLU A 1 111 ? 6.293 -7.293 -4.77 1 97.25 111 GLU A O 1
ATOM 845 N N . TRP A 1 112 ? 5.504 -8.734 -6.168 1 97.31 112 TRP A N 1
ATOM 846 C CA . TRP A 1 112 ? 5.293 -7.742 -7.215 1 97.31 112 TRP A CA 1
ATOM 847 C C . TRP A 1 112 ? 4.301 -6.68 -6.762 1 97.31 112 TRP A C 1
ATOM 849 O O . TRP A 1 112 ? 4.574 -5.48 -6.863 1 97.31 112 TRP A O 1
ATOM 859 N N . ALA A 1 113 ? 3.186 -7.18 -6.27 1 96.56 113 ALA A N 1
ATOM 860 C CA . ALA A 1 113 ? 2.158 -6.246 -5.816 1 96.56 113 ALA A CA 1
ATOM 861 C C . ALA A 1 113 ? 2.643 -5.434 -4.621 1 96.56 113 ALA A C 1
ATOM 863 O O . ALA A 1 113 ? 2.381 -4.234 -4.531 1 96.56 113 ALA A O 1
ATOM 864 N N . LYS A 1 114 ? 3.33 -6.09 -3.73 1 95.25 114 LYS A N 1
ATOM 865 C CA . LYS A 1 114 ? 3.898 -5.391 -2.582 1 95.25 114 LYS A CA 1
ATOM 866 C C . LYS A 1 114 ? 4.84 -4.273 -3.027 1 95.25 114 LYS A C 1
ATOM 868 O O . LYS A 1 114 ? 4.777 -3.158 -2.506 1 95.25 114 LYS A O 1
ATOM 873 N N . ALA A 1 115 ? 5.699 -4.609 -3.941 1 95 115 ALA A N 1
ATOM 874 C CA . ALA A 1 115 ? 6.664 -3.639 -4.453 1 95 115 ALA A CA 1
ATOM 875 C C . ALA A 1 115 ? 5.957 -2.439 -5.078 1 95 115 ALA A C 1
ATOM 877 O O . ALA A 1 115 ? 6.285 -1.29 -4.777 1 95 115 ALA A O 1
ATOM 878 N N . GLN A 1 116 ? 5.004 -2.699 -5.887 1 94.25 116 GLN A N 1
ATOM 879 C CA . GLN A 1 116 ? 4.289 -1.634 -6.586 1 94.25 116 GLN A CA 1
ATOM 880 C C . GLN A 1 116 ? 3.6 -0.697 -5.598 1 94.25 116 GLN A C 1
ATOM 882 O O . GLN A 1 116 ? 3.689 0.526 -5.727 1 94.25 116 GLN A O 1
ATOM 887 N N . MET A 1 117 ? 2.963 -1.312 -4.645 1 94.19 117 MET A N 1
ATOM 888 C CA . MET A 1 117 ? 2.229 -0.52 -3.664 1 94.19 117 MET A CA 1
ATOM 889 C C . MET A 1 117 ? 3.184 0.292 -2.795 1 94.19 117 MET A C 1
ATOM 891 O O . MET A 1 117 ? 2.898 1.443 -2.461 1 94.19 117 MET A O 1
ATOM 895 N N . LYS A 1 118 ? 4.258 -0.312 -2.449 1 94 118 LYS A N 1
ATOM 896 C CA . LYS A 1 118 ? 5.25 0.39 -1.636 1 94 118 LYS A CA 1
ATOM 897 C C . LYS A 1 118 ? 5.824 1.588 -2.383 1 94 118 LYS A C 1
ATOM 899 O O . LYS A 1 118 ? 5.863 2.699 -1.851 1 94 118 LYS A O 1
ATOM 904 N N . TRP A 1 119 ? 6.203 1.357 -3.611 1 90.81 119 TRP A N 1
ATOM 905 C CA . TRP A 1 119 ? 6.812 2.408 -4.418 1 90.81 119 TRP A CA 1
ATOM 906 C C . TRP A 1 119 ? 5.852 3.576 -4.609 1 90.81 119 TRP A C 1
ATOM 908 O O . TRP A 1 119 ? 6.27 4.734 -4.648 1 90.81 119 TRP A O 1
ATOM 918 N N . GLN A 1 120 ? 4.648 3.236 -4.656 1 91.31 120 GLN A N 1
ATOM 919 C CA . GLN A 1 120 ? 3.662 4.246 -5.02 1 91.31 120 GLN A CA 1
ATOM 920 C C . GLN A 1 120 ? 3.143 4.977 -3.785 1 91.31 120 GLN A C 1
ATOM 922 O O . GLN A 1 120 ? 2.887 6.184 -3.83 1 91.31 120 GLN A O 1
ATOM 927 N N . TRP A 1 121 ? 3.07 4.277 -2.635 1 94.12 121 TRP A N 1
ATOM 928 C CA . TRP A 1 121 ? 2.211 4.855 -1.606 1 94.12 121 TRP A CA 1
ATOM 929 C C . TRP A 1 121 ? 2.963 4.996 -0.286 1 94.12 121 TRP A C 1
ATOM 931 O O . TRP A 1 121 ? 2.432 5.551 0.68 1 94.12 121 TRP A O 1
ATOM 941 N N . GLU A 1 122 ? 4.148 4.531 -0.178 1 94.06 122 GLU A N 1
ATOM 942 C CA . GLU A 1 122 ? 4.844 4.5 1.104 1 94.06 122 GLU A CA 1
ATOM 943 C C . GLU A 1 122 ? 4.98 5.898 1.695 1 94.06 122 GLU A C 1
ATOM 945 O O . GLU A 1 122 ? 4.691 6.109 2.875 1 94.06 122 GLU A O 1
ATOM 950 N N . ALA A 1 123 ? 5.457 6.828 0.911 1 92.88 123 ALA A N 1
ATOM 951 C CA . ALA A 1 123 ? 5.684 8.188 1.403 1 92.88 123 ALA A CA 1
ATOM 952 C C . ALA A 1 123 ? 4.402 8.781 1.976 1 92.88 123 ALA A C 1
ATOM 954 O O . ALA A 1 123 ? 4.406 9.344 3.074 1 92.88 123 ALA A O 1
ATOM 955 N N . ASP A 1 124 ? 3.297 8.586 1.31 1 93.25 124 ASP A N 1
ATOM 956 C CA . ASP A 1 124 ? 2.016 9.133 1.749 1 93.25 124 ASP A CA 1
ATOM 957 C C . ASP A 1 124 ? 1.484 8.375 2.963 1 93.25 124 ASP A C 1
ATOM 959 O O . ASP A 1 124 ? 0.932 8.977 3.885 1 93.25 124 ASP A O 1
ATOM 963 N N . ALA A 1 125 ? 1.622 7.129 2.9 1 94.5 125 ALA A N 1
ATOM 964 C CA . ALA A 1 125 ? 1.157 6.324 4.027 1 94.5 125 ALA A CA 1
ATOM 965 C C . ALA A 1 125 ? 1.88 6.715 5.312 1 94.5 125 ALA A C 1
ATOM 967 O O . ALA A 1 125 ? 1.251 6.883 6.363 1 94.5 125 ALA A O 1
ATOM 968 N N . LEU A 1 126 ? 3.145 6.828 5.215 1 93.56 126 LEU A N 1
ATOM 969 C CA . LEU A 1 126 ? 3.936 7.184 6.387 1 93.56 126 LEU A CA 1
ATOM 970 C C . LEU A 1 126 ? 3.59 8.586 6.867 1 93.56 126 LEU A C 1
ATOM 972 O O . LEU A 1 126 ? 3.471 8.828 8.07 1 93.56 126 LEU A O 1
ATOM 976 N N . ARG A 1 127 ? 3.449 9.492 5.961 1 92.38 127 ARG A N 1
ATOM 977 C CA . ARG A 1 127 ? 3.043 10.852 6.289 1 92.38 127 ARG A CA 1
ATOM 978 C C . ARG A 1 127 ? 1.681 10.867 6.977 1 92.38 127 ARG A C 1
ATOM 980 O O . ARG A 1 127 ? 1.498 11.547 7.988 1 92.38 127 ARG A O 1
ATOM 987 N N . GLY A 1 128 ? 0.812 10.133 6.367 1 92.81 128 GLY A N 1
ATOM 988 C CA . GLY A 1 128 ? -0.521 10.062 6.941 1 92.81 128 GLY A CA 1
ATOM 989 C C . GLY A 1 128 ? -0.541 9.445 8.328 1 92.81 128 GLY A C 1
ATOM 990 O O . GLY A 1 128 ? -1.296 9.883 9.195 1 92.81 128 GLY A O 1
ATOM 991 N N . GLY A 1 129 ? 0.255 8.469 8.461 1 92 129 GLY A N 1
ATOM 992 C CA . GLY A 1 129 ? 0.374 7.852 9.773 1 92 129 GLY A CA 1
ATOM 993 C C . GLY A 1 129 ? 0.87 8.805 10.844 1 92 129 GLY A C 1
ATOM 994 O O . GLY A 1 129 ? 0.366 8.805 11.969 1 92 129 GLY A O 1
ATOM 995 N N . LYS A 1 130 ? 1.827 9.594 10.5 1 91 130 LYS A N 1
ATOM 996 C CA . LYS A 1 130 ? 2.363 10.578 11.43 1 91 130 LYS A CA 1
ATOM 997 C C . LYS A 1 130 ? 1.298 11.602 11.828 1 91 130 LYS A C 1
ATOM 999 O O . LYS A 1 130 ? 1.18 11.961 13 1 91 130 LYS A O 1
ATOM 1004 N N . VAL A 1 131 ? 0.576 12.008 10.891 1 89.44 131 VAL A N 1
ATOM 1005 C CA . VAL A 1 131 ? -0.497 12.961 11.133 1 89.44 131 VAL A CA 1
ATOM 1006 C C . VAL A 1 131 ? -1.548 12.336 12.047 1 89.44 131 VAL A C 1
ATOM 1008 O O . VAL A 1 131 ? -2.027 12.977 12.984 1 89.44 131 VAL A O 1
ATOM 1011 N N . HIS A 1 132 ? -1.818 11.164 11.727 1 90.5 132 HIS A N 1
ATOM 1012 C CA . HIS A 1 132 ? -2.812 10.461 12.531 1 90.5 132 HIS A CA 1
ATOM 1013 C C . HIS A 1 132 ? -2.342 10.297 13.969 1 90.5 132 HIS A C 1
ATOM 1015 O O . HIS A 1 132 ? -3.105 10.547 14.906 1 90.5 132 HIS A O 1
ATOM 1021 N N . ALA A 1 133 ? -1.174 9.852 14.109 1 89.56 133 ALA A N 1
ATOM 1022 C CA . ALA A 1 133 ? -0.61 9.664 15.445 1 89.56 133 ALA A CA 1
ATOM 1023 C C . ALA A 1 133 ? -0.545 10.984 16.203 1 89.56 133 ALA A C 1
ATOM 1025 O O . ALA A 1 133 ? -0.828 11.039 17.391 1 89.56 133 ALA A O 1
ATOM 1026 N N . GLY A 1 134 ? -0.146 12.008 15.484 1 88.31 134 GLY A N 1
ATOM 1027 C CA . GLY A 1 134 ? -0.119 13.328 16.078 1 88.31 134 GLY A CA 1
ATOM 1028 C C . GLY A 1 134 ? -1.485 13.805 16.531 1 88.31 134 GLY A C 1
ATOM 1029 O O . GLY A 1 134 ? -1.63 14.328 17.641 1 88.31 134 GLY A O 1
ATOM 1030 N N . SER A 1 135 ? -2.393 13.609 15.711 1 88.56 135 SER A N 1
ATOM 1031 C CA . SER A 1 135 ? -3.758 14.016 16.031 1 88.56 135 SER A CA 1
ATOM 1032 C C . SER A 1 135 ? -4.297 13.227 17.219 1 88.56 135 SER A C 1
ATOM 1034 O O . SER A 1 135 ? -4.992 13.781 18.078 1 88.56 135 SER A O 1
ATOM 1036 N N . LYS A 1 136 ? -4.004 12.008 17.219 1 89.81 136 LYS A N 1
ATOM 1037 C CA . LYS A 1 136 ? -4.438 11.164 18.344 1 89.81 136 LYS A CA 1
ATOM 1038 C C . LYS A 1 136 ? -3.797 11.617 19.641 1 89.81 136 LYS A C 1
ATOM 1040 O O . LYS A 1 136 ? -4.473 11.719 20.672 1 89.81 136 LYS A O 1
ATOM 1045 N N . SER A 1 137 ? -2.52 11.836 19.562 1 89.75 137 SER A N 1
ATOM 1046 C CA . SER A 1 137 ? -1.799 12.305 20.75 1 89.75 137 SER A CA 1
ATOM 1047 C C . SER A 1 137 ? -2.334 13.648 21.219 1 89.75 137 SER A C 1
ATOM 1049 O O . SER A 1 137 ? -2.527 13.859 22.422 1 89.75 137 SER A O 1
ATOM 1051 N N . ALA A 1 138 ? -2.57 14.508 20.297 1 89.5 138 ALA A N 1
ATOM 1052 C CA . ALA A 1 138 ? -3.129 15.812 20.641 1 89.5 138 ALA A CA 1
ATOM 1053 C C . ALA A 1 138 ? -4.527 15.68 21.234 1 89.5 138 ALA A C 1
ATOM 1055 O O . ALA A 1 138 ? -4.875 16.391 22.172 1 89.5 138 ALA A O 1
ATOM 1056 N N . GLY A 1 139 ? -5.172 14.766 20.656 1 86.81 139 GLY A N 1
ATOM 1057 C CA . GLY A 1 139 ? -6.5 14.5 21.188 1 86.81 139 GLY A CA 1
ATOM 1058 C C . GLY A 1 139 ? -6.469 13.953 22.609 1 86.81 139 GLY A C 1
ATOM 1059 O O . GLY A 1 139 ? -7.266 14.375 23.453 1 86.81 139 GLY A O 1
ATOM 1060 N N . GLN A 1 140 ? -5.621 13.148 22.812 1 89.19 140 GLN A N 1
ATOM 1061 C CA . GLN A 1 140 ? -5.473 12.578 24.141 1 89.19 140 GLN A CA 1
ATOM 1062 C C . GLN A 1 140 ? -5.031 13.641 25.141 1 89.19 140 GLN A C 1
ATOM 1064 O O . GLN A 1 140 ? -5.523 13.68 26.281 1 89.19 140 GLN A O 1
ATOM 1069 N N . GLU A 1 141 ? -4.145 14.477 24.734 1 89.25 141 GLU A N 1
ATOM 1070 C CA . GLU A 1 141 ? -3.68 15.555 25.594 1 89.25 141 GLU A CA 1
ATOM 1071 C C . GLU A 1 141 ? -4.812 16.531 25.922 1 89.25 141 GLU A C 1
ATOM 1073 O O . GLU A 1 141 ? -4.984 16.922 27.078 1 89.25 141 GLU A O 1
ATOM 1078 N N . THR A 1 142 ? -5.512 16.828 24.891 1 88.81 142 THR A N 1
ATOM 1079 C CA . THR A 1 142 ? -6.66 17.703 25.094 1 88.81 142 THR A CA 1
ATOM 1080 C C . THR A 1 142 ? -7.68 17.062 26.031 1 88.81 142 THR A C 1
ATOM 1082 O O . THR A 1 142 ? -8.227 17.734 26.906 1 88.81 142 THR A O 1
ATOM 1085 N N . SER A 1 143 ? -7.805 15.805 25.828 1 88.12 143 SER A N 1
ATOM 1086 C CA . SER A 1 143 ? -8.719 15.07 26.703 1 88.12 143 SER A CA 1
ATOM 1087 C C . SER A 1 143 ? -8.219 15.047 28.141 1 88.12 143 SER A C 1
ATOM 1089 O O . SER A 1 143 ? -9 15.211 29.078 1 88.12 143 SER A O 1
ATOM 1091 N N . ARG A 1 144 ? -7.008 14.891 28.266 1 90.06 144 ARG A N 1
ATOM 1092 C CA . ARG A 1 144 ? -6.402 14.859 29.594 1 90.06 144 ARG A CA 1
ATOM 1093 C C . ARG A 1 144 ? -6.539 16.219 30.281 1 90.06 144 ARG A C 1
ATOM 1095 O O . ARG A 1 144 ? -6.902 16.281 31.453 1 90.06 144 ARG A O 1
ATOM 1102 N N . ILE A 1 145 ? -6.363 17.297 29.562 1 89.69 145 ILE A N 1
ATOM 1103 C CA . ILE A 1 145 ? -6.422 18.656 30.094 1 89.69 145 ILE A CA 1
ATOM 1104 C C . ILE A 1 145 ? -7.855 18.984 30.5 1 89.69 145 ILE A C 1
ATOM 1106 O O . ILE A 1 145 ? -8.078 19.656 31.5 1 89.69 145 ILE A O 1
ATOM 1110 N N . ASN A 1 146 ? -8.797 18.422 29.75 1 89.75 146 ASN A N 1
ATOM 1111 C CA . ASN A 1 146 ? -10.195 18.766 29.969 1 89.75 146 ASN A CA 1
ATOM 1112 C C . ASN A 1 146 ? -10.875 17.797 30.938 1 89.75 146 ASN A C 1
ATOM 1114 O O . ASN A 1 146 ? -12.023 18.016 31.328 1 89.75 146 ASN A O 1
ATOM 1118 N N . ASN A 1 147 ? -10.141 16.812 31.297 1 91.25 147 ASN A N 1
ATOM 1119 C CA . ASN A 1 147 ? -10.719 15.742 32.094 1 91.25 147 ASN A CA 1
ATOM 1120 C C . ASN A 1 147 ? -11.234 16.266 33.438 1 91.25 147 ASN A C 1
ATOM 1122 O O . ASN A 1 147 ? -12.359 15.969 33.844 1 91.25 147 ASN A O 1
ATOM 1126 N N . PRO A 1 148 ? -10.516 17.109 34.188 1 91.25 148 PRO A N 1
ATOM 1127 C CA . PRO A 1 148 ? -11.023 17.594 35.469 1 91.25 148 PRO A CA 1
ATOM 1128 C C . PRO A 1 148 ? -12.328 18.375 35.344 1 91.25 148 PRO A C 1
ATOM 1130 O O . PRO A 1 148 ? -13.266 18.172 36.125 1 91.25 148 PRO A O 1
ATOM 1133 N N . LEU A 1 149 ? -12.383 19.234 34.375 1 92.62 149 LEU A N 1
ATOM 1134 C CA . LEU A 1 149 ? -13.602 20 34.156 1 92.62 149 LEU A CA 1
ATOM 1135 C C . LEU A 1 149 ? -14.758 19.078 33.75 1 92.62 149 LEU A C 1
ATOM 1137 O O . LEU A 1 149 ? -15.898 19.297 34.188 1 92.62 149 LEU A O 1
ATOM 1141 N N . ARG A 1 150 ? -14.461 18.062 33 1 92.5 150 ARG A N 1
ATOM 1142 C CA . ARG A 1 150 ? -15.469 17.094 32.562 1 92.5 150 ARG A CA 1
ATOM 1143 C C . ARG A 1 150 ? -16.016 16.328 33.781 1 92.5 150 ARG A C 1
ATOM 1145 O O . ARG A 1 150 ? -17.234 16.141 33.875 1 92.5 150 ARG A O 1
ATOM 1152 N N . MET A 1 151 ? -15.148 15.945 34.594 1 93.19 151 MET A N 1
ATOM 1153 C CA . MET A 1 151 ? -15.578 15.203 35.781 1 93.19 151 MET A CA 1
ATOM 1154 C C . MET A 1 151 ? -16.422 16.094 36.688 1 93.19 151 MET A C 1
ATOM 1156 O O . MET A 1 151 ? -17.375 15.617 37.312 1 93.19 151 MET A O 1
ATOM 1160 N N . GLU A 1 152 ? -16.047 17.391 36.75 1 93.75 152 GLU A N 1
ATOM 1161 C CA . GLU A 1 152 ? -16.859 18.328 37.5 1 93.75 152 GLU A CA 1
ATOM 1162 C C . GLU A 1 152 ? -18.266 18.453 36.938 1 93.75 152 GLU A C 1
ATOM 1164 O O . GLU A 1 152 ? -19.234 18.5 37.656 1 93.75 152 GLU A O 1
ATOM 1169 N N . ARG A 1 153 ? -18.344 18.438 35.625 1 94.06 153 ARG A N 1
ATOM 1170 C CA . ARG A 1 153 ? -19.625 18.516 34.938 1 94.06 153 ARG A CA 1
ATOM 1171 C C . ARG A 1 153 ? -20.5 17.297 35.25 1 94.06 153 ARG A C 1
ATOM 1173 O O . ARG A 1 153 ? -21.688 17.438 35.562 1 94.06 153 ARG A O 1
ATOM 1180 N N . PHE A 1 154 ? -19.859 16.234 35.219 1 94.62 154 PHE A N 1
ATOM 1181 C CA . PHE A 1 154 ? -20.609 15 35.438 1 94.62 154 PHE A CA 1
ATOM 1182 C C . PHE A 1 154 ? -21.078 14.906 36.875 1 94.62 154 PHE A C 1
ATOM 1184 O O . PHE A 1 154 ? -22.203 14.469 37.125 1 94.62 154 PHE A O 1
ATOM 1191 N N . ALA A 1 155 ? -20.266 15.32 37.781 1 95.5 155 ALA A N 1
ATOM 1192 C CA . ALA A 1 155 ? -20.656 15.312 39.188 1 95.5 155 ALA A CA 1
ATOM 1193 C C . ALA A 1 155 ? -21.859 16.234 39.438 1 95.5 155 ALA A C 1
ATOM 1195 O O . ALA A 1 155 ? -22.812 15.859 40.094 1 95.5 155 ALA A O 1
ATOM 1196 N N . ARG A 1 156 ? -21.766 17.406 38.812 1 96.25 156 ARG A N 1
ATOM 1197 C CA . ARG A 1 156 ? -22.812 18.391 39 1 96.25 156 ARG A CA 1
ATOM 1198 C C . ARG A 1 156 ? -24.109 17.938 38.344 1 96.25 156 ARG A C 1
ATOM 1200 O O . ARG A 1 156 ? -25.203 18.078 38.906 1 96.25 156 ARG A O 1
ATOM 1207 N N . MET A 1 157 ? -23.969 17.344 37.188 1 96.38 157 MET A N 1
ATOM 1208 C CA . MET A 1 157 ? -25.125 16.797 36.5 1 96.38 157 MET A CA 1
ATOM 1209 C C . MET A 1 157 ? -25.781 15.688 37.312 1 96.38 157 MET A C 1
ATOM 1211 O O . MET A 1 157 ? -27 15.633 37.406 1 96.38 157 MET A O 1
ATOM 1215 N N . SER A 1 158 ? -24.984 14.859 37.844 1 95.69 158 SER A N 1
ATOM 1216 C CA . SER A 1 158 ? -25.484 13.75 38.656 1 95.69 158 SER A CA 1
ATOM 1217 C C . SER A 1 158 ? -26.25 14.258 39.844 1 95.69 158 SER A C 1
ATOM 1219 O O . SER A 1 158 ? -27.234 13.641 40.281 1 95.69 158 SER A O 1
ATOM 1221 N N . GLU A 1 159 ? -25.859 15.367 40.375 1 96.06 159 GLU A N 1
ATOM 1222 C CA . GLU A 1 159 ? -26.5 15.977 41.531 1 96.06 159 GLU A CA 1
ATOM 1223 C C . GLU A 1 159 ? -27.844 16.594 41.156 1 96.06 159 GLU A C 1
ATOM 1225 O O . GLU A 1 159 ? -28.812 16.469 41.906 1 96.06 159 GLU A O 1
ATOM 1230 N N . LEU A 1 160 ? -27.922 17.109 40.031 1 96.25 160 LEU A N 1
ATOM 1231 C CA . LEU A 1 160 ? -29.047 17.953 39.656 1 96.25 160 LEU A CA 1
ATOM 1232 C C . LEU A 1 160 ? -30.125 17.156 38.938 1 96.25 160 LEU A C 1
ATOM 1234 O O . LEU A 1 160 ? -31.312 17.469 39.031 1 96.25 160 LEU A O 1
ATOM 1238 N N . ILE A 1 161 ? -29.703 16.062 38.281 1 95.56 161 ILE A N 1
ATOM 1239 C CA . ILE A 1 161 ? -30.594 15.359 37.344 1 95.56 161 ILE A CA 1
ATOM 1240 C C . ILE A 1 161 ? -31.766 14.742 38.125 1 95.56 161 ILE A C 1
ATOM 1242 O O . ILE A 1 161 ? -32.906 14.852 37.719 1 95.56 161 ILE A O 1
ATOM 1246 N N . PRO A 1 162 ? -31.578 14.141 39.25 1 95 162 PRO A N 1
ATOM 1247 C CA . PRO A 1 162 ? -32.688 13.555 40 1 95 162 PRO A CA 1
ATOM 1248 C C . PRO A 1 162 ? -33.75 14.594 40.375 1 95 162 PRO A C 1
ATOM 1250 O O . PRO A 1 162 ? -34.938 14.266 40.469 1 95 162 PRO A O 1
ATOM 1253 N N . LYS A 1 163 ? -33.469 15.844 40.406 1 94.12 163 LYS A N 1
ATOM 1254 C CA . LYS A 1 163 ? -34.375 16.891 40.875 1 94.12 163 LYS A CA 1
ATOM 1255 C C . LYS A 1 163 ? -34.938 17.688 39.719 1 94.12 163 LYS A C 1
ATOM 1257 O O . LYS A 1 163 ? -36.094 18.172 39.781 1 94.12 163 LYS A O 1
ATOM 1262 N N . LEU A 1 164 ? -34.25 17.875 38.656 1 94.31 164 LEU A N 1
ATOM 1263 C CA . LEU A 1 164 ? -34.625 18.875 37.688 1 94.31 164 LEU A CA 1
ATOM 1264 C C . LEU A 1 164 ? -34.719 18.266 36.281 1 94.31 164 LEU A C 1
ATOM 1266 O O . LEU A 1 164 ? -35.312 18.875 35.375 1 94.31 164 LEU A O 1
ATOM 1270 N N . GLY A 1 165 ? -34.125 17.016 36.094 1 94.44 165 GLY A N 1
ATOM 1271 C CA . GLY A 1 165 ? -34.031 16.438 34.75 1 94.44 165 GLY A CA 1
ATOM 1272 C C . GLY A 1 165 ? -32.75 16.844 34 1 94.44 165 GLY A C 1
ATOM 1273 O O . GLY A 1 165 ? -32.062 17.781 34.438 1 94.44 165 GLY A O 1
ATOM 1274 N N . LYS A 1 166 ? -32.438 16.281 32.875 1 95.06 166 LYS A N 1
ATOM 1275 C CA . LYS A 1 166 ? -31.172 16.438 32.156 1 95.06 166 LYS A CA 1
ATOM 1276 C C . LYS A 1 166 ? -31.031 17.828 31.562 1 95.06 166 LYS A C 1
ATOM 1278 O O . LYS A 1 166 ? -30 18.484 31.734 1 95.06 166 LYS A O 1
ATOM 1283 N N . SER A 1 167 ? -32.125 18.266 30.922 1 95.62 167 SER A N 1
ATOM 1284 C CA . SER A 1 167 ? -32.062 19.547 30.203 1 95.62 167 SER A CA 1
ATOM 1285 C C . SER A 1 167 ? -31.891 20.719 31.156 1 95.62 167 SER A C 1
ATOM 1287 O O . SER A 1 167 ? -31.047 21.578 30.938 1 95.62 167 SER A O 1
ATOM 1289 N N . ARG A 1 168 ? -32.656 20.75 32.219 1 96.25 168 ARG A N 1
ATOM 1290 C CA . ARG A 1 168 ? -32.562 21.828 33.219 1 96.25 168 ARG A CA 1
ATOM 1291 C C . ARG A 1 168 ? -31.25 21.766 33.969 1 96.25 168 ARG A C 1
ATOM 1293 O O . ARG A 1 168 ? -30.656 22.797 34.312 1 96.25 168 ARG A O 1
ATOM 1300 N N . ALA A 1 169 ? -30.781 20.578 34.25 1 97.19 169 ALA A N 1
ATOM 1301 C CA . ALA A 1 169 ? -29.5 20.375 34.906 1 97.19 169 ALA A CA 1
ATOM 1302 C C . ALA A 1 169 ? -28.359 20.969 34.062 1 97.19 169 ALA A C 1
ATOM 1304 O O . ALA A 1 169 ? -27.5 21.688 34.594 1 97.19 169 ALA A O 1
ATOM 1305 N N . ALA A 1 170 ? -28.391 20.781 32.812 1 97.06 170 ALA A N 1
ATOM 1306 C CA . ALA A 1 170 ? -27.359 21.297 31.906 1 97.06 170 ALA A CA 1
ATOM 1307 C C . ALA A 1 170 ? -27.375 22.828 31.875 1 97.06 170 ALA A C 1
ATOM 1309 O O . ALA A 1 170 ? -26.312 23.453 31.859 1 97.06 170 ALA A O 1
ATOM 1310 N N . LYS A 1 171 ? -28.562 23.344 31.938 1 96.62 171 LYS A N 1
ATOM 1311 C CA . LYS A 1 171 ? -28.688 24.797 31.922 1 96.62 171 LYS A CA 1
ATOM 1312 C C . LYS A 1 171 ? -28.109 25.406 33.188 1 96.62 171 LYS A C 1
ATOM 1314 O O . LYS A 1 171 ? -27.516 26.484 33.125 1 96.62 171 LYS A O 1
ATOM 1319 N N . ILE A 1 172 ? -28.312 24.781 34.25 1 96.38 172 ILE A N 1
ATOM 1320 C CA . ILE A 1 172 ? -27.781 25.266 35.5 1 96.38 172 ILE A CA 1
ATOM 1321 C C . ILE A 1 172 ? -26.25 25.188 35.5 1 96.38 172 ILE A C 1
ATOM 1323 O O . ILE A 1 172 ? -25.578 26.125 35.906 1 96.38 172 ILE A O 1
ATOM 1327 N N . CYS A 1 173 ? -25.75 24.188 34.969 1 96.69 173 CYS A N 1
ATOM 1328 C CA . CYS A 1 173 ? -24.297 24.047 34.844 1 96.69 173 CYS A CA 1
ATOM 1329 C C . CYS A 1 173 ? -23.719 25.172 34 1 96.69 173 CYS A C 1
ATOM 1331 O O . CYS A 1 173 ? -22.641 25.703 34.312 1 96.69 173 CYS A O 1
ATOM 1333 N N . GLU A 1 174 ? -24.391 25.484 32.906 1 96.19 174 GLU A N 1
ATOM 1334 C CA . GLU A 1 174 ? -23.969 26.594 32.062 1 96.19 174 GLU A CA 1
ATOM 1335 C C . GLU A 1 174 ? -23.938 27.906 32.844 1 96.19 174 GLU A C 1
ATOM 1337 O O . GLU A 1 174 ? -23 28.688 32.719 1 96.19 174 GLU A O 1
ATOM 1342 N N . ARG A 1 175 ? -24.953 28.094 33.656 1 95.94 175 ARG A N 1
ATOM 1343 C CA . ARG A 1 175 ? -25.047 29.297 34.438 1 95.94 175 ARG A CA 1
ATOM 1344 C C . ARG A 1 175 ? -23.922 29.375 35.469 1 95.94 175 ARG A C 1
ATOM 1346 O O . ARG A 1 175 ? -23.453 30.453 35.812 1 95.94 175 ARG A O 1
ATOM 1353 N N . GLU A 1 176 ? -23.5 28.219 35.781 1 95.94 176 GLU A N 1
ATOM 1354 C CA . GLU A 1 176 ? -22.438 28.125 36.781 1 95.94 176 GLU A CA 1
ATOM 1355 C C . GLU A 1 176 ? -21.062 28.203 36.125 1 95.94 176 GLU A C 1
ATOM 1357 O O . GLU A 1 176 ? -20.031 28.125 36.812 1 95.94 176 GLU A O 1
ATOM 1362 N N . GLY A 1 177 ? -21.078 28.266 34.75 1 92.88 177 GLY A N 1
ATOM 1363 C CA . GLY A 1 177 ? -19.828 28.5 34.062 1 92.88 177 GLY A CA 1
ATOM 1364 C C . GLY A 1 177 ? -19.125 27.219 33.625 1 92.88 177 GLY A C 1
ATOM 1365 O O . GLY A 1 177 ? -17.922 27.219 33.375 1 92.88 177 GLY A O 1
ATOM 1366 N N . LEU A 1 178 ? -19.859 26.172 33.625 1 94.25 178 LEU A N 1
ATOM 1367 C CA . LEU A 1 178 ? -19.203 24.891 33.375 1 94.25 178 LEU A CA 1
ATOM 1368 C C . LEU A 1 178 ? -19.203 24.547 31.891 1 94.25 178 LEU A C 1
ATOM 1370 O O . LEU A 1 178 ? -18.781 23.469 31.5 1 94.25 178 LEU A O 1
ATOM 1374 N N . GLY A 1 179 ? -19.656 25.406 31.062 1 91.56 179 GLY A N 1
ATOM 1375 C CA . GLY A 1 179 ? -19.672 25.172 29.641 1 91.56 179 GLY A CA 1
ATOM 1376 C C . GLY A 1 179 ? -21.047 25.328 29.016 1 91.56 179 GLY A C 1
ATOM 1377 O O . GLY A 1 179 ? -22.016 25.641 29.703 1 91.56 179 GLY A O 1
ATOM 1378 N N . ASN A 1 180 ? -21.078 25.109 27.719 1 93.62 180 ASN A N 1
ATOM 1379 C CA . ASN A 1 180 ? -22.328 25.219 26.984 1 93.62 180 ASN A CA 1
ATOM 1380 C C . ASN A 1 180 ? -23.281 24.078 27.312 1 93.62 180 ASN A C 1
ATOM 1382 O O . ASN A 1 180 ? -22.875 22.906 27.297 1 93.62 180 ASN A O 1
ATOM 1386 N N . SER A 1 181 ? -24.562 24.484 27.594 1 94.94 181 SER A N 1
ATOM 1387 C CA . SER A 1 181 ? -25.562 23.516 28.047 1 94.94 181 SER A CA 1
ATOM 1388 C C . SER A 1 181 ? -25.719 22.391 27.031 1 94.94 181 SER A C 1
ATOM 1390 O O . SER A 1 181 ? -25.797 21.219 27.406 1 94.94 181 SER A O 1
ATOM 1392 N N . SER A 1 182 ? -25.75 22.781 25.766 1 94.88 182 SER A N 1
ATOM 1393 C CA . SER A 1 182 ? -25.922 21.781 24.719 1 94.88 182 SER A CA 1
ATOM 1394 C C . SER A 1 182 ? -24.75 20.812 24.688 1 94.88 182 SER A C 1
ATOM 1396 O O . SER A 1 182 ? -24.938 19.609 24.5 1 94.88 182 SER A O 1
ATOM 1398 N N . ALA A 1 183 ? -23.625 21.234 24.812 1 93.31 183 ALA A N 1
ATOM 1399 C CA . ALA A 1 183 ? -22.422 20.406 24.812 1 93.31 183 ALA A CA 1
ATOM 1400 C C . ALA A 1 183 ? -22.375 19.5 26.047 1 93.31 183 ALA A C 1
ATOM 1402 O O . ALA A 1 183 ? -22 18.328 25.938 1 93.31 183 ALA A O 1
ATOM 1403 N N . ILE A 1 184 ? -22.781 20.031 27.172 1 94.31 184 ILE A N 1
ATOM 1404 C CA . ILE A 1 184 ? -22.797 19.281 28.422 1 94.31 184 ILE A CA 1
ATOM 1405 C C . ILE A 1 184 ? -23.781 18.109 28.297 1 94.31 184 ILE A C 1
ATOM 1407 O O . ILE A 1 184 ? -23.469 16.984 28.688 1 94.31 184 ILE A O 1
ATOM 1411 N N . LEU A 1 185 ? -24.844 18.453 27.75 1 94.31 185 LEU A N 1
ATOM 1412 C CA . LEU A 1 185 ? -25.859 17.422 27.578 1 94.31 185 LEU A CA 1
ATOM 1413 C C . LEU A 1 185 ? -25.344 16.312 26.672 1 94.31 185 LEU A C 1
ATOM 1415 O O . LEU A 1 185 ? -25.531 15.125 26.969 1 94.31 185 LEU A O 1
ATOM 1419 N N . LYS A 1 186 ? -24.797 16.688 25.562 1 92.81 186 LYS A N 1
ATOM 1420 C CA . LYS A 1 186 ? -24.266 15.703 24.625 1 92.81 186 LYS A CA 1
ATOM 1421 C C . LYS A 1 186 ? -23.203 14.836 25.281 1 92.81 186 LYS A C 1
ATOM 1423 O O . LYS A 1 186 ? -23.188 13.617 25.125 1 92.81 186 LYS A O 1
ATOM 1428 N N . GLN A 1 187 ? -22.344 15.414 25.984 1 91.56 187 GLN A N 1
ATOM 1429 C CA . GLN A 1 187 ? -21.25 14.727 26.656 1 91.56 187 GLN A CA 1
ATOM 1430 C C . GLN A 1 187 ? -21.781 13.766 27.719 1 91.56 187 GLN A C 1
ATOM 1432 O O . GLN A 1 187 ? -21.281 12.656 27.875 1 91.56 187 GLN A O 1
ATOM 1437 N N . TRP A 1 188 ? -22.781 14.242 28.406 1 93.31 188 TRP A N 1
ATOM 1438 C CA . TRP A 1 188 ? -23.422 13.422 29.438 1 93.31 188 TRP A CA 1
ATOM 1439 C C . TRP A 1 188 ? -24.062 12.18 28.828 1 93.31 188 TRP A C 1
ATOM 1441 O O . TRP A 1 188 ? -23.875 11.07 29.328 1 93.31 188 TRP A O 1
ATOM 1451 N N . ASN A 1 189 ? -24.734 12.375 27.766 1 93.12 189 ASN A N 1
ATOM 1452 C CA . ASN A 1 189 ? -25.391 11.25 27.109 1 93.12 189 ASN A CA 1
ATOM 1453 C C . ASN A 1 189 ? -24.375 10.219 26.625 1 93.12 189 ASN A C 1
ATOM 1455 O O . ASN A 1 189 ? -24.594 9.016 26.766 1 93.12 189 ASN A O 1
ATOM 1459 N N . ARG A 1 190 ? -23.344 10.695 26.109 1 89 190 ARG A N 1
ATOM 1460 C CA . ARG A 1 190 ? -22.281 9.789 25.672 1 89 190 ARG A CA 1
ATOM 1461 C C . ARG A 1 190 ? -21.703 9.023 26.859 1 89 190 ARG A C 1
ATOM 1463 O O . ARG A 1 190 ? -21.391 7.836 26.734 1 89 190 ARG A O 1
ATOM 1470 N N . HIS A 1 191 ? -21.578 9.695 27.906 1 87.81 191 HIS A N 1
ATOM 1471 C CA . HIS A 1 191 ? -21.016 9.117 29.125 1 87.81 191 HIS A CA 1
ATOM 1472 C C . HIS A 1 191 ? -21.922 8.016 29.672 1 87.81 191 HIS A C 1
ATOM 1474 O O . HIS A 1 191 ? -21.422 7.031 30.219 1 87.81 191 HIS A O 1
ATOM 1480 N N . GLN A 1 192 ? -23.094 8.242 29.375 1 88.06 192 GLN A N 1
ATOM 1481 C CA . GLN A 1 192 ? -24.031 7.25 29.875 1 88.06 192 GLN A CA 1
ATOM 1482 C C . GLN A 1 192 ? -24.078 6.023 28.969 1 88.06 192 GLN A C 1
ATOM 1484 O O . GLN A 1 192 ? -24.438 4.93 29.406 1 88.06 192 GLN A O 1
ATOM 1489 N N . GLU A 1 193 ? -23.781 6.262 27.734 1 84.5 193 GLU A N 1
ATOM 1490 C CA . GLU A 1 193 ? -23.781 5.164 26.766 1 84.5 193 GLU A CA 1
ATOM 1491 C C . GLU A 1 193 ? -22.5 4.355 26.844 1 84.5 193 GLU A C 1
ATOM 1493 O O . GLU A 1 193 ? -22.438 3.217 26.375 1 84.5 193 GLU A O 1
ATOM 1498 N N . SER A 1 194 ? -21.531 4.848 27.344 1 72.25 194 SER A N 1
ATOM 1499 C CA . SER A 1 194 ? -20.25 4.152 27.391 1 72.25 194 SER A CA 1
ATOM 1500 C C . SER A 1 194 ? -20.141 3.262 28.625 1 72.25 194 SER A C 1
ATOM 1502 O O . SER A 1 194 ? -20.656 3.611 29.688 1 72.25 194 SER A O 1
ATOM 1504 N N . MET B 1 1 ? 12.586 -15.195 23.375 1 75.94 1 MET B N 1
ATOM 1505 C CA . MET B 1 1 ? 12.273 -14.789 22.016 1 75.94 1 MET B CA 1
ATOM 1506 C C . MET B 1 1 ? 12.633 -13.32 21.781 1 75.94 1 MET B C 1
ATOM 1508 O O . MET B 1 1 ? 12.523 -12.5 22.703 1 75.94 1 MET B O 1
ATOM 1512 N N . LYS B 1 2 ? 13.352 -13.219 20.812 1 83.25 2 LYS B N 1
ATOM 1513 C CA . LYS B 1 2 ? 13.734 -11.859 20.438 1 83.25 2 LYS B CA 1
ATOM 1514 C C . LYS B 1 2 ? 12.953 -11.383 19.219 1 83.25 2 LYS B C 1
ATOM 1516 O O . LYS B 1 2 ? 12.797 -12.125 18.234 1 83.25 2 LYS B O 1
ATOM 1521 N N . ARG B 1 3 ? 12.453 -10.195 19.344 1 86.81 3 ARG B N 1
ATOM 1522 C CA . ARG B 1 3 ? 11.719 -9.609 18.234 1 86.81 3 ARG B CA 1
ATOM 1523 C C . ARG B 1 3 ? 12.664 -8.914 17.266 1 86.81 3 ARG B C 1
ATOM 1525 O O . ARG B 1 3 ? 13.469 -8.07 17.672 1 86.81 3 ARG B O 1
ATOM 1532 N N . GLU B 1 4 ? 12.617 -9.312 15.992 1 85.75 4 GLU B N 1
ATOM 1533 C CA . GLU B 1 4 ? 13.461 -8.695 14.969 1 85.75 4 GLU B CA 1
ATOM 1534 C C . GLU B 1 4 ? 12.617 -8.055 13.867 1 85.75 4 GLU B C 1
ATOM 1536 O O . GLU B 1 4 ? 11.688 -8.68 13.352 1 85.75 4 GLU B O 1
ATOM 1541 N N . ALA B 1 5 ? 12.969 -6.871 13.594 1 83.31 5 ALA B N 1
ATOM 1542 C CA . ALA B 1 5 ? 12.227 -6.133 12.57 1 83.31 5 ALA B CA 1
ATOM 1543 C C . ALA B 1 5 ? 12.836 -6.348 11.188 1 83.31 5 ALA B C 1
ATOM 1545 O O . ALA B 1 5 ? 14.062 -6.371 11.039 1 83.31 5 ALA B O 1
ATOM 1546 N N . HIS B 1 6 ? 12.031 -6.559 10.25 1 82 6 HIS B N 1
ATOM 1547 C CA . HIS B 1 6 ? 12.422 -6.707 8.859 1 82 6 HIS B CA 1
ATOM 1548 C C . HIS B 1 6 ? 11.625 -5.762 7.961 1 82 6 HIS B C 1
ATOM 1550 O O . HIS B 1 6 ? 10.531 -5.328 8.32 1 82 6 HIS B O 1
ATOM 1556 N N . GLY B 1 7 ? 12.266 -5.418 6.852 1 81.25 7 GLY B N 1
ATOM 1557 C CA . GLY B 1 7 ? 11.578 -4.516 5.941 1 81.25 7 GLY B CA 1
ATOM 1558 C C . GLY B 1 7 ? 11.609 -3.068 6.398 1 81.25 7 GLY B C 1
ATOM 1559 O O . GLY B 1 7 ? 12.406 -2.705 7.266 1 81.25 7 GLY B O 1
ATOM 1560 N N . SER B 1 8 ? 10.953 -2.248 5.723 1 85.56 8 SER B N 1
ATOM 1561 C CA . SER B 1 8 ? 10.914 -0.83 6.059 1 85.56 8 SER B CA 1
ATOM 1562 C C . SER B 1 8 ? 9.57 -0.211 5.688 1 85.56 8 SER B C 1
ATOM 1564 O O . SER B 1 8 ? 8.859 -0.729 4.82 1 85.56 8 SER B O 1
ATOM 1566 N N . GLY B 1 9 ? 9.195 0.754 6.496 1 87.06 9 GLY B N 1
ATOM 1567 C CA . GLY B 1 9 ? 7.996 1.509 6.16 1 87.06 9 GLY B CA 1
ATOM 1568 C C . GLY B 1 9 ? 6.742 0.661 6.156 1 87.06 9 GLY B C 1
ATOM 1569 O O . GLY B 1 9 ? 6.449 -0.033 7.133 1 87.06 9 GLY B O 1
ATOM 1570 N N . ILE B 1 10 ? 6.039 0.623 5.008 1 87.75 10 ILE B N 1
ATOM 1571 C CA . ILE B 1 10 ? 4.723 -0.003 4.969 1 87.75 10 ILE B CA 1
ATOM 1572 C C . ILE B 1 10 ? 4.871 -1.5 4.707 1 87.75 10 ILE B C 1
ATOM 1574 O O . ILE B 1 10 ? 3.877 -2.23 4.664 1 87.75 10 ILE B O 1
ATOM 1578 N N . THR B 1 11 ? 6.109 -1.955 4.531 1 89.38 11 THR B N 1
ATOM 1579 C CA . THR B 1 11 ? 6.355 -3.383 4.359 1 89.38 11 THR B CA 1
ATOM 1580 C C . THR B 1 11 ? 7.113 -3.949 5.559 1 89.38 11 THR B C 1
ATOM 1582 O O . THR B 1 11 ? 7.629 -5.066 5.5 1 89.38 11 THR B O 1
ATOM 1585 N N . GLU B 1 12 ? 7.164 -3.201 6.586 1 85.75 12 GLU B N 1
ATOM 1586 C CA . GLU B 1 12 ? 7.832 -3.652 7.801 1 85.75 12 GLU B CA 1
ATOM 1587 C C . GLU B 1 12 ? 7.047 -4.766 8.484 1 85.75 12 GLU B C 1
ATOM 1589 O O . GLU B 1 12 ? 5.816 -4.738 8.508 1 85.75 12 GLU B O 1
ATOM 1594 N N . TYR B 1 13 ? 7.742 -5.762 8.93 1 78.12 13 TYR B N 1
ATOM 1595 C CA . TYR B 1 13 ? 7.148 -6.82 9.734 1 78.12 13 TYR B CA 1
ATOM 1596 C C . TYR B 1 13 ? 8.125 -7.316 10.797 1 78.12 13 TYR B C 1
ATOM 1598 O O . TYR B 1 13 ? 9.336 -7.078 10.688 1 78.12 13 TYR B O 1
ATOM 1606 N N . SER B 1 14 ? 7.613 -7.863 11.859 1 84.44 14 SER B N 1
ATOM 1607 C CA . SER B 1 14 ? 8.453 -8.367 12.945 1 84.44 14 SER B CA 1
ATOM 1608 C C . SER B 1 14 ? 8.344 -9.883 13.062 1 84.44 14 SER B C 1
ATOM 1610 O O . SER B 1 14 ? 7.266 -10.453 12.883 1 84.44 14 SER B O 1
ATOM 1612 N N . LEU B 1 15 ? 9.5 -10.445 13.273 1 79.5 15 LEU B N 1
ATOM 1613 C CA . LEU B 1 15 ? 9.562 -11.875 13.547 1 79.5 15 LEU B CA 1
ATOM 1614 C C . LEU B 1 15 ? 10.023 -12.141 14.977 1 79.5 15 LEU B C 1
ATOM 1616 O O . LEU B 1 15 ? 10.914 -11.453 15.484 1 79.5 15 LEU B O 1
ATOM 1620 N N . ASN B 1 16 ? 9.289 -12.945 15.586 1 81 16 ASN B N 1
ATOM 1621 C CA . ASN B 1 16 ? 9.75 -13.43 16.891 1 81 16 ASN B CA 1
ATOM 1622 C C . ASN B 1 16 ? 10.727 -14.586 16.734 1 81 16 ASN B C 1
ATOM 1624 O O . ASN B 1 16 ? 10.344 -15.688 16.344 1 81 16 ASN B O 1
ATOM 1628 N N . LEU B 1 17 ? 11.969 -14.32 17.016 1 85 17 LEU B N 1
ATOM 1629 C CA . LEU B 1 17 ? 12.992 -15.344 16.828 1 85 17 LEU B CA 1
ATOM 1630 C C . LEU B 1 17 ? 13.391 -15.953 18.172 1 85 17 LEU B C 1
ATOM 1632 O O . LEU B 1 17 ? 13.484 -15.242 19.172 1 85 17 LEU B O 1
ATOM 1636 N N . PRO B 1 18 ? 13.625 -17.234 18.109 1 84.12 18 PRO B N 1
ATOM 1637 C CA . PRO B 1 18 ? 14.07 -17.906 19.328 1 84.12 18 PRO B CA 1
ATOM 1638 C C . PRO B 1 18 ? 15.469 -17.469 19.75 1 84.12 18 PRO B C 1
ATOM 1640 O O . PRO B 1 18 ? 16.328 -17.234 18.906 1 84.12 18 PRO B O 1
ATOM 1643 N N . GLU B 1 19 ? 15.688 -17.375 21.062 1 84.25 19 GLU B N 1
ATOM 1644 C CA . GLU B 1 19 ? 16.969 -16.953 21.594 1 84.25 19 GLU B CA 1
ATOM 1645 C C . GLU B 1 19 ? 17.844 -18.141 21.984 1 84.25 19 GLU B C 1
ATOM 1647 O O . GLU B 1 19 ? 19.062 -18.062 21.953 1 84.25 19 GLU B O 1
ATOM 1652 N N . THR B 1 20 ? 17.219 -19.109 22.344 1 86.62 20 THR B N 1
ATOM 1653 C CA . THR B 1 20 ? 17.953 -20.281 22.797 1 86.62 20 THR B CA 1
ATOM 1654 C C . THR B 1 20 ? 17.828 -21.422 21.781 1 86.62 20 THR B C 1
ATOM 1656 O O . THR B 1 20 ? 16.891 -21.453 20.984 1 86.62 20 THR B O 1
ATOM 1659 N N . ALA B 1 21 ? 18.812 -22.359 21.922 1 85.94 21 ALA B N 1
ATOM 1660 C CA . ALA B 1 21 ? 18.797 -23.516 21.031 1 85.94 21 ALA B CA 1
ATOM 1661 C C . ALA B 1 21 ? 17.531 -24.359 21.234 1 85.94 21 ALA B C 1
ATOM 1663 O O . ALA B 1 21 ? 16.984 -24.906 20.281 1 85.94 21 ALA B O 1
ATOM 1664 N N . VAL B 1 22 ? 17.188 -24.391 22.484 1 85.38 22 VAL B N 1
ATOM 1665 C CA . VAL B 1 22 ? 15.984 -25.172 22.812 1 85.38 22 VAL B CA 1
ATOM 1666 C C . VAL B 1 22 ? 14.758 -24.516 22.188 1 85.38 22 VAL B C 1
ATOM 1668 O O . VAL B 1 22 ? 13.93 -25.188 21.578 1 85.38 22 VAL B O 1
ATOM 1671 N N . GLU B 1 23 ? 14.711 -23.25 22.281 1 82.75 23 GLU B N 1
ATOM 1672 C CA . GLU B 1 23 ? 13.602 -22.516 21.688 1 82.75 23 GLU B CA 1
ATOM 1673 C C . GLU B 1 23 ? 13.609 -22.641 20.172 1 82.75 23 GLU B C 1
ATOM 1675 O O . GLU B 1 23 ? 12.547 -22.75 19.547 1 82.75 23 GLU B O 1
ATOM 1680 N N . GLN B 1 24 ? 14.719 -22.609 19.625 1 85.81 24 GLN B N 1
ATOM 1681 C CA . GLN B 1 24 ? 14.859 -22.719 18.188 1 85.81 24 GLN B CA 1
ATOM 1682 C C . GLN B 1 24 ? 14.336 -24.062 17.688 1 85.81 24 GLN B C 1
ATOM 1684 O O . GLN B 1 24 ? 13.633 -24.125 16.672 1 85.81 24 GLN B O 1
ATOM 1689 N N . LYS B 1 25 ? 14.758 -25.031 18.391 1 85.31 25 LYS B N 1
ATOM 1690 C CA . LYS B 1 25 ? 14.32 -26.375 18 1 85.31 25 LYS B CA 1
ATOM 1691 C C . LYS B 1 25 ? 12.805 -26.516 18.109 1 85.31 25 LYS B C 1
ATOM 1693 O O . LYS B 1 25 ? 12.172 -27.141 17.266 1 85.31 25 LYS B O 1
ATOM 1698 N N . GLU B 1 26 ? 12.32 -25.875 19.125 1 86.75 26 GLU B N 1
ATOM 1699 C CA . GLU B 1 26 ? 10.883 -25.953 19.344 1 86.75 26 GLU B CA 1
ATOM 1700 C C . GLU B 1 26 ? 10.125 -25.172 18.266 1 86.75 26 GLU B C 1
ATOM 1702 O O . GLU B 1 26 ? 9.125 -25.672 17.719 1 86.75 26 GLU B O 1
ATOM 1707 N N . VAL B 1 27 ? 10.602 -24.078 17.969 1 81.31 27 VAL B N 1
ATOM 1708 C CA . VAL B 1 27 ? 9.969 -23.25 16.938 1 81.31 27 VAL B CA 1
ATOM 1709 C C . VAL B 1 27 ? 10.07 -23.953 15.586 1 81.31 27 VAL B C 1
ATOM 1711 O O . VAL B 1 27 ? 9.109 -23.969 14.812 1 81.31 27 VAL B O 1
ATOM 1714 N N . MET B 1 28 ? 11.195 -24.5 15.359 1 84.31 28 MET B N 1
ATOM 1715 C CA . MET B 1 28 ? 11.391 -25.219 14.094 1 84.31 28 MET B CA 1
ATOM 1716 C C . MET B 1 28 ? 10.453 -26.406 13.992 1 84.31 28 MET B C 1
ATOM 1718 O O . MET B 1 28 ? 9.875 -26.672 12.938 1 84.31 28 MET B O 1
ATOM 1722 N N . ARG B 1 29 ? 10.375 -27.078 15.07 1 84.88 29 ARG B N 1
ATOM 1723 C CA . ARG B 1 29 ? 9.477 -28.234 15.102 1 84.88 29 ARG B CA 1
ATOM 1724 C C . ARG B 1 29 ? 8.039 -27.812 14.844 1 84.88 29 ARG B C 1
ATOM 1726 O O . ARG B 1 29 ? 7.34 -28.438 14.039 1 84.88 29 ARG B O 1
ATOM 1733 N N . GLN B 1 30 ? 7.66 -26.766 15.469 1 84.94 30 GLN B N 1
ATOM 1734 C CA . GLN B 1 30 ? 6.293 -26.281 15.32 1 84.94 30 GLN B CA 1
ATOM 1735 C C . GLN B 1 30 ? 6.035 -25.812 13.891 1 84.94 30 GLN B C 1
ATOM 1737 O O . GLN B 1 30 ? 4.977 -26.094 13.32 1 84.94 30 GLN B O 1
ATOM 1742 N N . ASN B 1 31 ? 7 -25.172 13.422 1 79.94 31 ASN B N 1
ATOM 1743 C CA . ASN B 1 31 ? 6.867 -24.672 12.062 1 79.94 31 ASN B CA 1
ATOM 1744 C C . ASN B 1 31 ? 6.781 -25.812 11.047 1 79.94 31 ASN B C 1
ATOM 1746 O O . ASN B 1 31 ? 6 -25.75 10.102 1 79.94 31 ASN B O 1
ATOM 1750 N N . THR B 1 32 ? 7.566 -26.719 11.289 1 84.25 32 THR B N 1
ATOM 1751 C CA . THR B 1 32 ? 7.566 -27.875 10.398 1 84.25 32 THR B CA 1
ATOM 1752 C C . THR B 1 32 ? 6.234 -28.625 10.469 1 84.25 32 THR B C 1
ATOM 1754 O O . THR B 1 32 ? 5.688 -29.031 9.445 1 84.25 32 THR B O 1
ATOM 1757 N N . GLU B 1 33 ? 5.812 -28.734 11.672 1 85.25 33 GLU B N 1
ATOM 1758 C CA . GLU B 1 33 ? 4.531 -29.406 11.859 1 85.25 33 GLU B CA 1
ATOM 1759 C C . GLU B 1 33 ? 3.395 -28.625 11.203 1 85.25 33 GLU B C 1
ATOM 1761 O O . GLU B 1 33 ? 2.537 -29.203 10.539 1 85.25 33 GLU B O 1
ATOM 1766 N N . ALA B 1 34 ? 3.465 -27.391 11.391 1 80.06 34 ALA B N 1
ATOM 1767 C CA . ALA B 1 34 ? 2.441 -26.547 10.797 1 80.06 34 ALA B CA 1
ATOM 1768 C C . ALA B 1 34 ? 2.492 -26.594 9.273 1 80.06 34 ALA B C 1
ATOM 1770 O O . ALA B 1 34 ? 1.453 -26.641 8.617 1 80.06 34 ALA B O 1
ATOM 1771 N N . TRP B 1 35 ? 3.666 -26.625 8.852 1 82.88 35 TRP B N 1
ATOM 1772 C CA . TRP B 1 35 ? 3.873 -26.672 7.41 1 82.88 35 TRP B CA 1
ATOM 1773 C C . TRP B 1 35 ? 3.373 -28 6.836 1 82.88 35 TRP B C 1
ATOM 1775 O O . TRP B 1 35 ? 2.672 -28.016 5.824 1 82.88 35 TRP B O 1
ATOM 1785 N N . ASN B 1 36 ? 3.691 -29.016 7.508 1 85.81 36 ASN B N 1
ATOM 1786 C CA . ASN B 1 36 ? 3.246 -30.328 7.07 1 85.81 36 ASN B CA 1
ATOM 1787 C C . ASN B 1 36 ? 1.725 -30.453 7.113 1 85.81 36 ASN B C 1
ATOM 1789 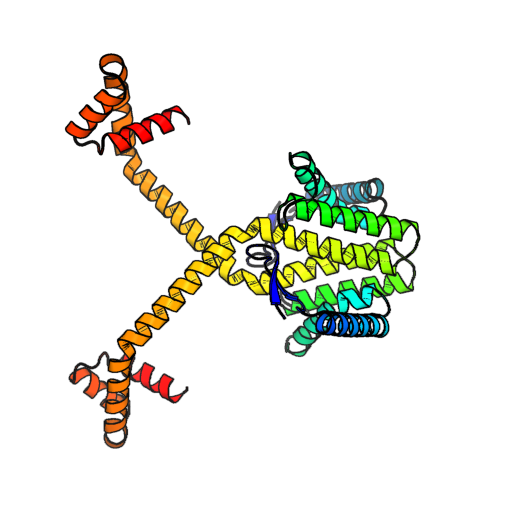O O . ASN B 1 36 ? 1.118 -31.016 6.203 1 85.81 36 ASN B O 1
ATOM 1793 N N . ALA B 1 37 ? 1.222 -29.922 8.102 1 85.19 37 ALA B N 1
ATOM 1794 C CA . ALA B 1 37 ? -0.234 -29.922 8.219 1 85.19 37 ALA B CA 1
ATOM 1795 C C . ALA B 1 37 ? -0.873 -29.109 7.09 1 85.19 37 ALA B C 1
ATOM 1797 O O . ALA B 1 37 ? -1.86 -29.547 6.488 1 85.19 37 ALA B O 1
ATOM 1798 N N . ALA B 1 38 ? -0.224 -28.047 6.77 1 80.5 38 ALA B N 1
ATOM 1799 C CA . ALA B 1 38 ? -0.738 -27.188 5.707 1 80.5 38 ALA B CA 1
ATOM 1800 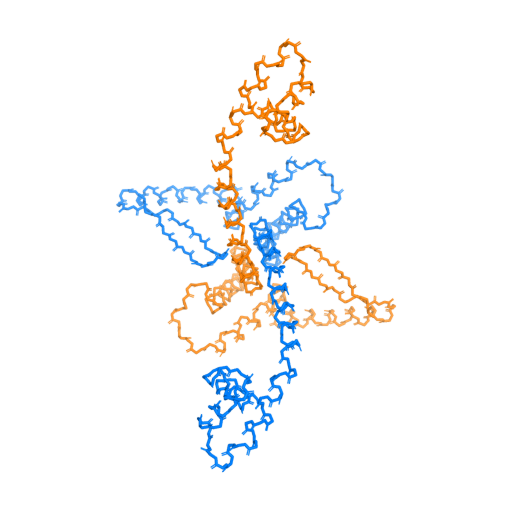C C . ALA B 1 38 ? -0.644 -27.875 4.348 1 80.5 38 ALA B C 1
ATOM 1802 O O . ALA B 1 38 ? -1.547 -27.766 3.52 1 80.5 38 ALA B O 1
ATOM 1803 N N . MET B 1 39 ? 0.373 -28.516 4.215 1 86.31 39 MET B N 1
ATOM 1804 C CA . MET B 1 39 ? 0.556 -29.25 2.963 1 86.31 39 MET B CA 1
ATOM 1805 C C . MET B 1 39 ? -0.486 -30.359 2.818 1 86.31 39 MET B C 1
ATOM 1807 O O . MET B 1 39 ? -1.062 -30.531 1.744 1 86.31 39 MET B O 1
ATOM 1811 N N . ARG B 1 40 ? -0.708 -31.047 3.877 1 84.94 40 ARG B N 1
ATOM 1812 C CA . ARG B 1 40 ? -1.678 -32.125 3.873 1 84.94 40 ARG B CA 1
ATOM 1813 C C . ARG B 1 40 ? -3.092 -31.609 3.648 1 84.94 40 ARG B C 1
ATOM 1815 O O . ARG B 1 40 ? -3.814 -32.125 2.785 1 84.94 40 ARG B O 1
ATOM 1822 N N . ASP B 1 41 ? -3.369 -30.531 4.348 1 82.38 41 ASP B N 1
ATOM 1823 C CA . ASP B 1 41 ? -4.727 -29.984 4.301 1 82.38 41 ASP B CA 1
ATOM 1824 C C . ASP B 1 41 ? -4.973 -29.234 2.994 1 82.38 41 ASP B C 1
ATOM 1826 O O . ASP B 1 41 ? -6.09 -29.234 2.475 1 82.38 41 ASP B O 1
ATOM 1830 N N . GLY B 1 42 ? -3.898 -28.609 2.48 1 80.81 42 GLY B N 1
ATOM 1831 C CA . GLY B 1 42 ? -4.027 -27.781 1.297 1 80.81 42 GLY B CA 1
ATOM 1832 C C . GLY B 1 42 ? -3.799 -28.547 0.004 1 80.81 42 GLY B C 1
ATOM 1833 O O . GLY B 1 42 ? -4.023 -28 -1.084 1 80.81 42 GLY B O 1
ATOM 1834 N N . GLY B 1 43 ? -3.42 -29.656 0.088 1 81.94 43 GLY B N 1
ATOM 1835 C CA . GLY B 1 43 ? -3.225 -30.469 -1.094 1 81.94 43 GLY B C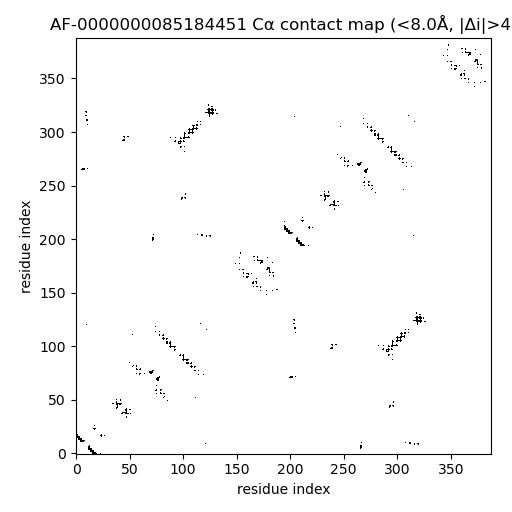A 1
ATOM 1836 C C . GLY B 1 43 ? -1.917 -30.188 -1.809 1 81.94 43 GLY B C 1
ATOM 1837 O O . GLY B 1 43 ? -1.868 -30.172 -3.041 1 81.94 43 GLY B O 1
ATOM 1838 N N . GLY B 1 44 ? -0.855 -29.906 -1.029 1 91.69 44 GLY B N 1
ATOM 1839 C CA . GLY B 1 44 ? 0.439 -29.672 -1.649 1 91.69 44 GLY B CA 1
ATOM 1840 C C . GLY B 1 44 ? 1.104 -28.391 -1.18 1 91.69 44 GLY B C 1
ATOM 1841 O O . GLY B 1 44 ? 0.664 -27.781 -0.203 1 91.69 44 GLY B O 1
ATOM 1842 N N . ILE B 1 45 ? 2.152 -28.062 -1.866 1 94.06 45 ILE B N 1
ATOM 1843 C CA . ILE B 1 45 ? 2.947 -26.922 -1.444 1 94.06 45 ILE B CA 1
ATOM 1844 C C . ILE B 1 45 ? 2.188 -25.625 -1.741 1 94.06 45 ILE B C 1
ATOM 1846 O O . ILE B 1 45 ? 2.234 -24.688 -0.956 1 94.06 45 ILE B O 1
ATOM 1850 N N . PHE B 1 46 ? 1.515 -25.672 -2.898 1 96.19 46 PHE B N 1
ATOM 1851 C CA . PHE B 1 46 ? 0.696 -24.5 -3.221 1 96.19 46 PHE B CA 1
ATOM 1852 C C . PHE B 1 46 ? -0.399 -24.312 -2.18 1 96.19 46 PHE B C 1
ATOM 1854 O O . PHE B 1 46 ? -0.663 -23.188 -1.755 1 96.19 46 PHE B O 1
ATOM 1861 N N . GLY B 1 47 ? -1.024 -25.344 -1.785 1 93.69 47 GLY B N 1
ATOM 1862 C CA . GLY B 1 47 ? -2.033 -25.281 -0.738 1 93.69 47 GLY B CA 1
ATOM 1863 C C . GLY B 1 47 ? -1.495 -24.75 0.575 1 93.69 47 GLY B C 1
ATOM 1864 O O . GLY B 1 47 ? -2.166 -23.969 1.256 1 93.69 47 GLY B O 1
ATOM 1865 N N . ALA B 1 48 ? -0.322 -25.078 0.862 1 92.44 48 ALA B N 1
ATOM 1866 C CA . ALA B 1 48 ? 0.292 -24.656 2.117 1 92.44 48 ALA B CA 1
ATOM 1867 C C . ALA B 1 48 ? 0.559 -23.156 2.113 1 92.44 48 ALA B C 1
ATOM 1869 O O . ALA B 1 48 ? 0.28 -22.469 3.098 1 92.44 48 ALA B O 1
ATOM 1870 N N . VAL B 1 49 ? 1.07 -22.641 1.022 1 93.56 49 VAL B N 1
ATOM 1871 C CA . VAL B 1 49 ? 1.469 -21.234 0.988 1 93.56 49 VAL B CA 1
ATOM 1872 C C . VAL B 1 49 ? 0.228 -20.344 0.907 1 93.56 49 VAL B C 1
ATOM 1874 O O . VAL B 1 49 ? 0.277 -19.172 1.264 1 93.56 49 VAL B O 1
ATOM 1877 N N . THR B 1 50 ? -0.872 -20.906 0.45 1 95.75 50 THR B N 1
ATOM 1878 C CA . THR B 1 50 ? -2.072 -20.094 0.282 1 95.75 50 THR B CA 1
ATOM 1879 C C . THR B 1 50 ? -3.029 -20.297 1.455 1 95.75 50 THR B C 1
ATOM 1881 O O . THR B 1 50 ? -4.094 -19.688 1.505 1 95.75 50 THR B O 1
ATOM 1884 N N . SER B 1 51 ? -2.674 -21.125 2.441 1 92.31 51 SER B N 1
ATOM 1885 C CA . SER B 1 51 ? -3.58 -21.516 3.52 1 92.31 51 SER B CA 1
ATOM 1886 C C . SER B 1 51 ? -4.086 -20.297 4.281 1 92.31 51 SER B C 1
ATOM 1888 O O . SER B 1 51 ? -5.273 -20.203 4.598 1 92.31 51 SER B O 1
ATOM 1890 N N . ASN B 1 52 ? -3.172 -19.422 4.562 1 91.31 52 ASN B N 1
ATOM 1891 C CA . ASN B 1 52 ? -3.566 -18.219 5.293 1 91.31 52 ASN B CA 1
ATOM 1892 C C . ASN B 1 52 ? -4.531 -17.359 4.477 1 91.31 52 ASN B C 1
ATOM 1894 O O . ASN B 1 52 ? -5.516 -16.844 5.012 1 91.31 52 ASN B O 1
ATOM 1898 N N . ALA B 1 53 ? -4.227 -17.172 3.25 1 94.94 53 ALA B N 1
ATOM 1899 C CA . ALA B 1 53 ? -5.094 -16.375 2.373 1 94.94 53 ALA B CA 1
ATOM 1900 C C . ALA B 1 53 ? -6.492 -16.984 2.299 1 94.94 53 ALA B C 1
ATOM 1902 O O . ALA B 1 53 ? -7.492 -16.266 2.385 1 94.94 53 ALA B O 1
ATOM 1903 N N . VAL B 1 54 ? -6.52 -18.266 2.166 1 94.88 54 VAL B N 1
ATOM 1904 C CA . VAL B 1 54 ? -7.793 -18.969 2.08 1 94.88 54 VAL B CA 1
ATOM 1905 C C . VAL B 1 54 ? -8.586 -18.766 3.371 1 94.88 54 VAL B C 1
ATOM 1907 O O . VAL B 1 54 ? -9.773 -18.453 3.334 1 94.88 54 VAL B O 1
ATOM 1910 N N . TYR B 1 55 ? -7.93 -18.938 4.426 1 92.69 55 TYR B N 1
ATOM 1911 C CA . TYR B 1 55 ? -8.578 -18.781 5.723 1 92.69 55 TYR B CA 1
ATOM 1912 C C . TYR B 1 55 ? -9.156 -17.391 5.887 1 92.69 55 TYR B C 1
ATOM 1914 O O . TYR B 1 55 ? -10.344 -17.219 6.188 1 92.69 55 TYR B O 1
ATOM 1922 N N . VAL B 1 56 ? -8.359 -16.391 5.703 1 94.19 56 VAL B N 1
ATOM 1923 C CA . VAL B 1 56 ? -8.75 -14.992 5.895 1 94.19 56 VAL B CA 1
ATOM 1924 C C . VAL B 1 56 ? -9.898 -14.648 4.945 1 94.19 56 VAL B C 1
ATOM 1926 O O . VAL B 1 56 ? -10.883 -14.031 5.355 1 94.19 56 VAL B O 1
ATOM 1929 N N . CYS B 1 57 ? -9.773 -15.016 3.691 1 95.25 57 CYS B N 1
ATOM 1930 C CA . CYS B 1 57 ? -10.789 -14.688 2.695 1 95.25 57 CYS B CA 1
ATOM 1931 C C . CYS B 1 57 ? -12.117 -15.359 3.031 1 95.25 57 CYS B C 1
ATOM 1933 O O . CYS B 1 57 ? -13.18 -14.75 2.883 1 95.25 57 CYS B O 1
ATOM 1935 N N . ASN B 1 58 ? -12.031 -16.578 3.48 1 94.44 58 ASN B N 1
ATOM 1936 C CA . ASN B 1 58 ? -13.258 -17.266 3.879 1 94.44 58 ASN B CA 1
ATOM 1937 C C . ASN B 1 58 ? -13.922 -16.578 5.07 1 94.44 58 ASN B C 1
ATOM 1939 O O . ASN B 1 58 ? -15.148 -16.484 5.133 1 94.44 58 ASN B O 1
ATOM 1943 N N . GLU B 1 59 ? -13.133 -16.094 6.02 1 93.56 59 GLU B N 1
ATOM 1944 C CA . GLU B 1 59 ? -13.664 -15.367 7.168 1 93.56 59 GLU B CA 1
ATOM 1945 C C . GLU B 1 59 ? -14.352 -14.07 6.738 1 93.56 59 GLU B C 1
ATOM 1947 O O . GLU B 1 59 ? -15.414 -13.727 7.262 1 93.56 59 GLU B O 1
ATOM 1952 N N . VAL B 1 60 ? -13.758 -13.422 5.84 1 92.12 60 VAL B N 1
ATOM 1953 C CA . VAL B 1 60 ? -14.328 -12.18 5.32 1 92.12 60 VAL B CA 1
ATOM 1954 C C . VAL B 1 60 ? -15.688 -12.469 4.684 1 92.12 60 VAL B C 1
ATOM 1956 O O . VAL B 1 60 ? -16.656 -11.75 4.934 1 92.12 60 VAL B O 1
ATOM 1959 N N . LEU B 1 61 ? -15.734 -13.484 3.877 1 92.38 61 LEU B N 1
ATOM 1960 C CA . LEU B 1 61 ? -16.953 -13.805 3.154 1 92.38 61 LEU B CA 1
ATOM 1961 C C . LEU B 1 61 ? -18.031 -14.32 4.109 1 92.38 61 LEU B C 1
ATOM 1963 O O . LEU B 1 61 ? -19.219 -14.086 3.898 1 92.38 61 LEU B O 1
ATOM 1967 N N . ARG B 1 62 ? -17.625 -15.039 5.113 1 91 62 ARG B N 1
ATOM 1968 C CA . ARG B 1 62 ? -18.562 -15.562 6.102 1 91 62 ARG B CA 1
ATOM 1969 C C . ARG B 1 62 ? -19.25 -14.438 6.867 1 91 62 ARG B C 1
ATOM 1971 O O . ARG B 1 62 ? -20.422 -14.539 7.215 1 91 62 ARG B O 1
ATOM 1978 N N . GLN B 1 63 ? -18.547 -13.406 7.137 1 86.25 63 GLN B N 1
ATOM 1979 C CA . GLN B 1 63 ? -19.047 -12.289 7.938 1 86.25 63 GLN B CA 1
ATOM 1980 C C . GLN B 1 63 ? -19.891 -11.344 7.086 1 86.25 63 GLN B C 1
ATOM 1982 O O . GLN B 1 63 ? -20.547 -10.453 7.621 1 86.25 63 GLN B O 1
ATOM 1987 N N . SER B 1 64 ? -19.828 -11.602 5.836 1 82 64 SER B N 1
ATOM 1988 C CA . SER B 1 64 ? -20.516 -10.664 4.953 1 82 64 SER B CA 1
ATOM 1989 C C . SER B 1 64 ? -21.984 -11.062 4.746 1 82 64 SER B C 1
ATOM 1991 O O . SER B 1 64 ? -22.281 -12.25 4.609 1 82 64 SER B O 1
ATOM 1993 N N . GLU B 1 65 ? -22.766 -10.117 4.883 1 74.75 65 GLU B N 1
ATOM 1994 C CA . GLU B 1 65 ? -24.188 -10.336 4.664 1 74.75 65 GLU B CA 1
ATOM 1995 C C . GLU B 1 65 ? -24.578 -10.07 3.209 1 74.75 65 GLU B C 1
ATOM 1997 O O . GLU B 1 65 ? -25.688 -10.391 2.787 1 74.75 65 GLU B O 1
ATOM 2002 N N . ASN B 1 66 ? -23.625 -9.75 2.49 1 68.38 66 ASN B N 1
ATOM 2003 C CA . ASN B 1 66 ? -23.922 -9.273 1.143 1 68.38 66 ASN B CA 1
ATOM 2004 C C . ASN B 1 66 ? -23.891 -10.414 0.128 1 68.38 66 ASN B C 1
ATOM 2006 O O . ASN B 1 66 ? -23.078 -11.328 0.245 1 68.38 66 ASN B O 1
ATOM 2010 N N . ALA B 1 67 ? -24.828 -10.219 -0.659 1 69.69 67 ALA B N 1
ATOM 2011 C CA . ALA B 1 67 ? -24.891 -11.172 -1.763 1 69.69 67 ALA B CA 1
ATOM 2012 C C . ALA B 1 67 ? -23.969 -10.758 -2.906 1 69.69 67 ALA B C 1
ATOM 2014 O O . ALA B 1 67 ? -23.719 -9.562 -3.1 1 69.69 67 ALA B O 1
ATOM 2015 N N . LYS B 1 68 ? -23.578 -11.68 -3.701 1 74.75 68 LYS B N 1
ATOM 2016 C CA . LYS B 1 68 ? -22.812 -11.445 -4.914 1 74.75 68 LYS B CA 1
ATOM 2017 C C . LYS B 1 68 ? -23.641 -10.734 -5.973 1 74.75 68 LYS B C 1
ATOM 2019 O O . LYS B 1 68 ? -24.859 -10.891 -6.012 1 74.75 68 LYS B O 1
ATOM 2024 N N . PRO B 1 69 ? -23.031 -9.961 -6.855 1 77.56 69 PRO B N 1
ATOM 2025 C CA . PRO B 1 69 ? -21.625 -9.562 -6.965 1 77.56 69 PRO B CA 1
ATOM 2026 C C . PRO B 1 69 ? -21.234 -8.492 -5.945 1 77.56 69 PRO B C 1
ATOM 2028 O O . PRO B 1 69 ? -22.062 -7.645 -5.586 1 77.56 69 PRO B O 1
ATOM 2031 N N . PHE B 1 70 ? -20.031 -8.594 -5.566 1 81.5 70 PHE B N 1
ATOM 2032 C CA . PHE B 1 70 ? -19.547 -7.629 -4.586 1 81.5 70 PHE B CA 1
ATOM 2033 C C . PHE B 1 70 ? -19.109 -6.336 -5.262 1 81.5 70 PHE B C 1
ATOM 2035 O O . PHE B 1 70 ? -18.656 -6.352 -6.41 1 81.5 70 PHE B O 1
ATOM 2042 N N . LEU B 1 71 ? -19.281 -5.254 -4.523 1 76.25 71 LEU B N 1
ATOM 2043 C CA . LEU B 1 71 ? -18.766 -3.979 -5 1 76.25 71 LEU B CA 1
ATOM 2044 C C . LEU B 1 71 ? -17.25 -4.023 -5.117 1 76.25 71 LEU B C 1
ATOM 2046 O O . LEU B 1 71 ? -16.562 -4.609 -4.27 1 76.25 71 LEU B O 1
ATOM 2050 N N . GLU B 1 72 ? -16.75 -3.361 -6.141 1 79 72 GLU B N 1
ATOM 2051 C CA . GLU B 1 72 ? -15.312 -3.367 -6.41 1 79 72 GLU B CA 1
ATOM 2052 C C . GLU B 1 72 ? -14.531 -2.787 -5.238 1 79 72 GLU B C 1
ATOM 2054 O O . GLU B 1 72 ? -14.953 -1.809 -4.621 1 79 72 GLU B O 1
ATOM 2059 N N . ASP B 1 73 ? -13.484 -3.514 -4.973 1 81.75 73 ASP B N 1
ATOM 2060 C CA . ASP B 1 73 ? -12.461 -3.059 -4.039 1 81.75 73 ASP B CA 1
ATOM 2061 C C . ASP B 1 73 ? -12.961 -3.141 -2.598 1 81.75 73 ASP B C 1
ATOM 2063 O O . ASP B 1 73 ? -12.445 -2.441 -1.72 1 81.75 73 ASP B O 1
ATOM 2067 N N . THR B 1 74 ? -14.094 -3.807 -2.383 1 87 74 THR B N 1
ATOM 2068 C CA . THR B 1 74 ? -14.453 -4.164 -1.015 1 87 74 THR B CA 1
ATOM 2069 C C . THR B 1 74 ? -13.664 -5.383 -0.546 1 87 74 THR B C 1
ATOM 2071 O O . THR B 1 74 ? -13.117 -6.125 -1.363 1 87 74 THR B O 1
ATOM 2074 N N . PRO B 1 75 ? -13.578 -5.508 0.713 1 90.19 75 PRO B N 1
ATOM 2075 C CA . PRO B 1 75 ? -12.906 -6.711 1.207 1 90.19 75 PRO B CA 1
ATOM 2076 C C . PRO B 1 75 ? -13.508 -8 0.653 1 90.19 75 PRO B C 1
ATOM 2078 O O . PRO B 1 75 ? -12.781 -8.945 0.335 1 90.19 75 PRO B O 1
ATOM 2081 N N . GLU B 1 76 ? -14.797 -7.941 0.506 1 92.44 76 GLU B N 1
ATOM 2082 C CA . GLU B 1 76 ? -15.492 -9.109 -0.017 1 92.44 76 GLU B CA 1
ATOM 2083 C C . GLU B 1 76 ? -15.133 -9.359 -1.479 1 92.44 76 GLU B C 1
ATOM 2085 O O . GLU B 1 76 ? -14.953 -10.508 -1.894 1 92.44 76 GLU B O 1
ATOM 2090 N N . ALA B 1 77 ? -15.047 -8.312 -2.25 1 92.94 77 ALA B N 1
ATOM 2091 C CA . ALA B 1 77 ? -14.68 -8.438 -3.656 1 92.94 77 ALA B CA 1
ATOM 2092 C C . ALA B 1 77 ? -13.273 -9.016 -3.803 1 92.94 77 ALA B C 1
ATOM 2094 O O . ALA B 1 77 ? -13.031 -9.883 -4.641 1 92.94 77 ALA B O 1
ATOM 2095 N N . PHE B 1 78 ? -12.367 -8.555 -2.994 1 94.69 78 PHE B N 1
ATOM 2096 C CA . PHE B 1 78 ? -11.008 -9.078 -3.006 1 94.69 78 PHE B CA 1
ATOM 2097 C C . PHE B 1 78 ? -11 -10.562 -2.643 1 94.69 78 PHE B C 1
ATOM 2099 O O . PHE B 1 78 ? -10.352 -11.367 -3.316 1 94.69 78 PHE B O 1
ATOM 2106 N N . ALA B 1 79 ? -11.703 -10.836 -1.579 1 95.38 79 ALA B N 1
ATOM 2107 C CA . ALA B 1 79 ? -11.742 -12.219 -1.099 1 95.38 79 ALA B CA 1
ATOM 2108 C C . ALA B 1 79 ? -12.258 -13.164 -2.18 1 95.38 79 ALA B C 1
ATOM 2110 O O . ALA B 1 79 ? -11.695 -14.234 -2.4 1 95.38 79 ALA B O 1
ATOM 2111 N N . ASP B 1 80 ? -13.258 -12.758 -2.842 1 94.94 80 ASP B N 1
ATOM 2112 C CA . ASP B 1 80 ? -13.867 -13.57 -3.887 1 94.94 80 ASP B CA 1
ATOM 2113 C C . ASP B 1 80 ? -12.891 -13.828 -5.035 1 94.94 80 ASP B C 1
ATOM 2115 O O . ASP B 1 80 ? -12.758 -14.961 -5.5 1 94.94 80 ASP B O 1
ATOM 2119 N N . VAL B 1 81 ? -12.266 -12.781 -5.508 1 95.56 81 VAL B N 1
ATOM 2120 C CA . VAL B 1 81 ? -11.336 -12.883 -6.625 1 95.56 81 VAL B CA 1
ATOM 2121 C C . VAL B 1 81 ? -10.141 -13.75 -6.227 1 95.56 81 VAL B C 1
ATOM 2123 O O . VAL B 1 81 ? -9.68 -14.586 -7.012 1 95.56 81 VAL B O 1
ATOM 2126 N N . ILE B 1 82 ? -9.594 -13.578 -5.035 1 97 82 ILE B N 1
ATOM 2127 C CA . ILE B 1 82 ? -8.453 -14.336 -4.543 1 97 82 ILE B CA 1
ATOM 2128 C C . ILE B 1 82 ? -8.797 -15.82 -4.5 1 97 82 ILE B C 1
ATOM 2130 O O . ILE B 1 82 ? -8.062 -16.656 -5.039 1 97 82 ILE B O 1
ATOM 2134 N N . LEU B 1 83 ? -9.945 -16.156 -3.9 1 97 83 LEU B N 1
ATOM 2135 C CA . LEU B 1 83 ? -10.352 -17.547 -3.76 1 97 83 LEU B CA 1
ATOM 2136 C C . LEU B 1 83 ? -10.625 -18.172 -5.125 1 97 83 LEU B C 1
ATOM 2138 O O . LEU B 1 83 ? -10.297 -19.344 -5.352 1 97 83 LEU B O 1
ATOM 2142 N N . THR B 1 84 ? -11.234 -17.391 -5.992 1 97.31 84 THR B N 1
ATOM 2143 C CA . THR B 1 84 ? -11.492 -17.891 -7.336 1 97.31 84 THR B CA 1
ATOM 2144 C C . THR B 1 84 ? -10.195 -18.25 -8.039 1 97.31 84 THR B C 1
ATOM 2146 O O . THR B 1 84 ? -10.086 -19.328 -8.648 1 97.31 84 THR B O 1
ATOM 2149 N N . ASN B 1 85 ? -9.211 -17.375 -7.988 1 98.12 85 ASN B N 1
ATOM 2150 C CA . ASN B 1 85 ? -7.926 -17.641 -8.625 1 98.12 85 ASN B CA 1
ATOM 2151 C C . ASN B 1 85 ? -7.219 -18.844 -7.984 1 98.12 85 ASN B C 1
ATOM 2153 O O . ASN B 1 85 ? -6.57 -19.625 -8.672 1 98.12 85 ASN B O 1
ATOM 2157 N N . ILE B 1 86 ? -7.32 -18.938 -6.66 1 97.81 86 ILE B N 1
ATOM 2158 C CA . ILE B 1 86 ? -6.695 -20.062 -5.973 1 97.81 86 ILE B CA 1
ATOM 2159 C C . ILE B 1 86 ? -7.371 -21.359 -6.398 1 97.81 86 ILE B C 1
ATOM 2161 O O . ILE B 1 86 ? -6.695 -22.359 -6.668 1 97.81 86 ILE B O 1
ATOM 2165 N N . ASP B 1 87 ? -8.688 -21.359 -6.508 1 97.31 87 ASP B N 1
ATOM 2166 C CA . ASP B 1 87 ? -9.43 -22.547 -6.934 1 97.31 87 ASP B CA 1
ATOM 2167 C C . ASP B 1 87 ? -9.078 -22.922 -8.367 1 97.31 87 ASP B C 1
ATOM 2169 O O . ASP B 1 87 ? -8.906 -24.109 -8.68 1 97.31 87 ASP B O 1
ATOM 2173 N N . CYS B 1 88 ? -8.984 -21.953 -9.219 1 98.12 88 CYS B N 1
ATOM 2174 C CA . CYS B 1 88 ? -8.586 -22.219 -10.594 1 98.12 88 CYS B CA 1
ATOM 2175 C C . CYS B 1 88 ? -7.188 -22.828 -10.656 1 98.12 88 CYS B C 1
ATOM 2177 O O . CYS B 1 88 ? -6.949 -23.766 -11.406 1 98.12 88 CYS B O 1
ATOM 2179 N N . ALA B 1 89 ? -6.273 -22.266 -9.859 1 98 89 ALA B N 1
ATOM 2180 C CA . ALA B 1 89 ? -4.918 -22.812 -9.812 1 98 89 ALA B CA 1
ATOM 2181 C C . ALA B 1 89 ? -4.926 -24.266 -9.367 1 98 89 ALA B C 1
ATOM 2183 O O . ALA B 1 89 ? -4.242 -25.109 -9.953 1 98 89 ALA B O 1
ATOM 2184 N N . ARG B 1 90 ? -5.703 -24.578 -8.367 1 96.75 90 ARG B N 1
ATOM 2185 C CA . ARG B 1 90 ? -5.801 -25.938 -7.852 1 96.75 90 ARG B CA 1
ATOM 2186 C C . ARG B 1 90 ? -6.336 -26.891 -8.914 1 96.75 90 ARG B C 1
ATOM 2188 O O . ARG B 1 90 ? -5.863 -28.016 -9.039 1 96.75 90 ARG B O 1
ATOM 2195 N N . HIS B 1 91 ? -7.332 -26.422 -9.617 1 97.25 91 HIS B N 1
ATOM 2196 C CA . HIS B 1 91 ? -7.898 -27.219 -10.695 1 97.25 91 HIS B CA 1
ATOM 2197 C C . HIS B 1 91 ? -6.852 -27.531 -11.758 1 97.25 91 HIS B C 1
ATOM 2199 O O . HIS B 1 91 ? -6.738 -28.672 -12.211 1 97.25 91 HIS B O 1
ATOM 2205 N N . GLU B 1 92 ? -6.117 -26.562 -12.133 1 97.31 92 GLU B N 1
ATOM 2206 C CA . GLU B 1 92 ? -5.086 -26.75 -13.148 1 97.31 92 GLU B CA 1
ATOM 2207 C C . GLU B 1 92 ? -3.961 -27.641 -12.641 1 97.31 92 GLU B C 1
ATOM 2209 O O . GLU B 1 92 ? -3.363 -28.391 -13.414 1 97.31 92 GLU B O 1
ATOM 2214 N N . ILE B 1 93 ? -3.629 -27.516 -11.352 1 96.62 93 ILE B N 1
ATOM 2215 C CA . ILE B 1 93 ? -2.635 -28.391 -10.75 1 96.62 93 ILE B CA 1
ATOM 2216 C C . ILE B 1 93 ? -3.094 -29.844 -10.875 1 96.62 93 ILE B C 1
ATOM 2218 O O . ILE B 1 93 ? -2.32 -30.719 -11.281 1 96.62 93 ILE B O 1
ATOM 2222 N N . ALA B 1 94 ? -4.309 -30.109 -10.531 1 95.94 94 ALA B N 1
ATOM 2223 C CA . ALA B 1 94 ? -4.875 -31.453 -10.609 1 95.94 94 ALA B CA 1
ATOM 2224 C C . ALA B 1 94 ? -4.832 -31.969 -12.039 1 95.94 94 ALA B C 1
ATOM 2226 O O . ALA B 1 94 ? -4.629 -33.156 -12.266 1 95.94 94 ALA B O 1
ATOM 2227 N N . ASP B 1 95 ? -4.953 -31.094 -13.008 1 96.06 95 ASP B N 1
ATOM 2228 C CA . ASP B 1 95 ? -4.969 -31.469 -14.414 1 96.06 95 ASP B CA 1
ATOM 2229 C C . ASP B 1 95 ? -3.553 -31.547 -14.984 1 96.06 95 ASP B C 1
ATOM 2231 O O . ASP B 1 95 ? -3.361 -31.906 -16.141 1 96.06 95 ASP B O 1
ATOM 2235 N N . GLY B 1 96 ? -2.576 -31.109 -14.211 1 95.19 96 GLY B N 1
ATOM 2236 C CA . GLY B 1 96 ? -1.186 -31.172 -14.633 1 95.19 96 GLY B CA 1
ATOM 2237 C C . GLY B 1 96 ? -0.792 -30.047 -15.57 1 95.19 96 GLY B C 1
ATOM 2238 O O . GLY B 1 96 ? 0.208 -30.141 -16.281 1 95.19 96 GLY B O 1
ATOM 2239 N N . ASN B 1 97 ? -1.632 -29 -15.672 1 97 97 ASN B N 1
ATOM 2240 C CA . ASN B 1 97 ? -1.337 -27.844 -16.5 1 97 97 ASN B CA 1
ATOM 2241 C C . ASN B 1 97 ? -0.533 -26.797 -15.742 1 97 97 ASN B C 1
ATOM 2243 O O . ASN B 1 97 ? -1.1 -25.844 -15.203 1 97 97 ASN B O 1
ATOM 2247 N N . ALA B 1 98 ? 0.717 -26.922 -15.789 1 97.19 98 ALA B N 1
ATOM 2248 C CA . ALA B 1 98 ? 1.61 -26.109 -14.961 1 97.19 98 ALA B CA 1
ATOM 2249 C C . ALA B 1 98 ? 1.573 -24.641 -15.398 1 97.19 98 ALA B C 1
ATOM 2251 O O . ALA B 1 98 ? 1.65 -23.734 -14.555 1 97.19 98 ALA B O 1
ATOM 2252 N N . ASP B 1 99 ? 1.447 -24.375 -16.578 1 97.12 99 ASP B N 1
ATOM 2253 C CA . ASP B 1 99 ? 1.448 -23.016 -17.109 1 97.12 99 ASP B CA 1
ATOM 2254 C C . ASP B 1 99 ? 0.232 -22.234 -16.625 1 97.12 99 ASP B C 1
ATOM 2256 O O . ASP B 1 99 ? 0.37 -21.125 -16.094 1 97.12 99 ASP B O 1
ATOM 2260 N N . LEU B 1 100 ? -0.901 -22.781 -16.719 1 96.75 100 LEU B N 1
ATOM 2261 C CA . LEU B 1 100 ? -2.129 -22.125 -16.297 1 96.75 100 LEU B CA 1
ATOM 2262 C C . LEU B 1 100 ? -2.215 -22.062 -14.773 1 96.75 100 LEU B C 1
ATOM 2264 O O . LEU B 1 100 ? -2.754 -21.109 -14.211 1 96.75 100 LEU B O 1
ATOM 2268 N N . ALA B 1 101 ? -1.698 -23.109 -14.109 1 97.94 101 ALA B N 1
ATOM 2269 C CA . ALA B 1 101 ? -1.643 -23.078 -12.648 1 97.94 101 ALA B CA 1
ATOM 2270 C C . ALA B 1 101 ? -0.834 -21.891 -12.156 1 97.94 101 ALA B C 1
ATOM 2272 O O . ALA B 1 101 ? -1.27 -21.156 -11.258 1 97.94 101 ALA B O 1
ATOM 2273 N N . ALA B 1 102 ? 0.251 -21.672 -12.836 1 98.12 102 ALA B N 1
ATOM 2274 C CA . ALA B 1 102 ? 1.133 -20.562 -12.469 1 98.12 102 ALA B CA 1
ATOM 2275 C C . ALA B 1 102 ? 0.466 -19.219 -12.742 1 98.12 102 ALA B C 1
ATOM 2277 O O . ALA B 1 102 ? 0.583 -18.297 -11.938 1 98.12 102 ALA B O 1
ATOM 2278 N N . ARG B 1 103 ? -0.234 -19.141 -13.781 1 97.62 103 ARG B N 1
ATOM 2279 C CA . ARG B 1 103 ? -0.927 -17.906 -14.125 1 97.62 103 ARG B CA 1
ATOM 2280 C C . ARG B 1 103 ? -1.94 -17.516 -13.055 1 97.62 103 ARG B C 1
ATOM 2282 O O . ARG B 1 103 ? -1.933 -16.391 -12.562 1 97.62 103 ARG B O 1
ATOM 2289 N N . HIS B 1 104 ? -2.746 -18.438 -12.75 1 98.19 104 HIS B N 1
ATOM 2290 C CA . HIS B 1 104 ? -3.775 -18.172 -11.75 1 98.19 104 HIS B CA 1
ATOM 2291 C C . HIS B 1 104 ? -3.158 -17.875 -10.383 1 98.19 104 HIS B C 1
ATOM 2293 O O . HIS B 1 104 ? -3.643 -17.016 -9.648 1 98.19 104 HIS B O 1
ATOM 2299 N N . ALA B 1 105 ? -2.121 -18.609 -10.062 1 98.56 105 ALA B N 1
ATOM 2300 C CA . ALA B 1 105 ? -1.447 -18.422 -8.781 1 98.56 105 ALA B CA 1
ATOM 2301 C C . ALA B 1 105 ? -0.826 -17.031 -8.68 1 98.56 105 ALA B C 1
ATOM 2303 O O . ALA B 1 105 ? -0.888 -16.391 -7.633 1 98.56 105 ALA B O 1
ATOM 2304 N N . PHE B 1 106 ? -0.221 -16.594 -9.773 1 98.62 106 PHE B N 1
ATOM 2305 C CA . PHE B 1 106 ? 0.357 -15.25 -9.82 1 98.62 106 PHE B CA 1
ATOM 2306 C C . PHE B 1 106 ? -0.709 -14.195 -9.555 1 98.62 106 PHE B C 1
ATOM 2308 O O . PHE B 1 106 ? -0.506 -13.289 -8.75 1 98.62 106 PHE B O 1
ATOM 2315 N N . ASP B 1 107 ? -1.774 -14.344 -10.195 1 98.06 107 ASP B N 1
ATOM 2316 C CA . ASP B 1 107 ? -2.867 -13.391 -10.039 1 98.06 107 ASP B CA 1
ATOM 2317 C C . ASP B 1 107 ? -3.408 -13.398 -8.609 1 98.06 107 ASP B C 1
ATOM 2319 O O . ASP B 1 107 ? -3.721 -12.352 -8.047 1 98.06 107 ASP B O 1
ATOM 2323 N N . ALA B 1 108 ? -3.564 -14.609 -8.047 1 98.31 108 ALA B N 1
ATOM 2324 C CA . ALA B 1 108 ? -4.008 -14.719 -6.66 1 98.31 108 ALA B CA 1
ATOM 2325 C C . ALA B 1 108 ? -3.053 -13.992 -5.719 1 98.31 108 ALA B C 1
ATOM 2327 O O . ALA B 1 108 ? -3.492 -13.281 -4.812 1 98.31 108 ALA B O 1
ATOM 2328 N N . GLY B 1 109 ? -1.785 -14.172 -5.965 1 98.25 109 GLY B N 1
ATOM 2329 C CA . GLY B 1 109 ? -0.783 -13.508 -5.152 1 98.25 109 GLY B CA 1
ATOM 2330 C C . GLY B 1 109 ? -0.849 -11.992 -5.242 1 98.25 109 GLY B C 1
ATOM 2331 O O . GLY B 1 109 ? -0.773 -11.297 -4.227 1 98.25 109 GLY B O 1
ATOM 2332 N N . VAL B 1 110 ? -0.995 -11.539 -6.445 1 97.81 110 VAL B N 1
ATOM 2333 C CA . VAL B 1 110 ? -1.093 -10.102 -6.68 1 97.81 110 VAL B CA 1
ATOM 2334 C C . VAL B 1 110 ? -2.279 -9.531 -5.906 1 97.81 110 VAL B C 1
ATOM 2336 O O . VAL B 1 110 ? -2.133 -8.562 -5.164 1 97.81 110 VAL B O 1
ATOM 2339 N N . GLU B 1 111 ? -3.379 -10.156 -6.055 1 97.19 111 GLU B N 1
ATOM 2340 C CA . GLU B 1 111 ? -4.594 -9.641 -5.43 1 97.19 111 GLU B CA 1
ATOM 2341 C C . GLU B 1 111 ? -4.52 -9.75 -3.91 1 97.19 111 GLU B C 1
ATOM 2343 O O . GLU B 1 111 ? -5.004 -8.867 -3.195 1 97.19 111 GLU B O 1
ATOM 2348 N N . TRP B 1 112 ? -3.975 -10.766 -3.438 1 97.31 112 TRP B N 1
ATOM 2349 C CA . TRP B 1 112 ? -3.814 -10.969 -2.002 1 97.31 112 TRP B CA 1
ATOM 2350 C C . TRP B 1 112 ? -2.979 -9.852 -1.386 1 97.31 112 TRP B C 1
ATOM 2352 O O . TRP B 1 112 ? -3.379 -9.242 -0.391 1 97.31 112 TRP B O 1
ATOM 2362 N N . ALA B 1 113 ? -1.838 -9.625 -2.018 1 96.56 113 ALA B N 1
ATOM 2363 C CA . ALA B 1 113 ? -0.952 -8.586 -1.505 1 96.56 113 ALA B CA 1
ATOM 2364 C C . ALA B 1 113 ? -1.601 -7.207 -1.62 1 96.56 113 ALA B C 1
ATOM 2366 O O . ALA B 1 113 ? -1.485 -6.383 -0.71 1 96.56 113 ALA B O 1
ATOM 2367 N N . LYS B 1 114 ? -2.262 -6.984 -2.707 1 95.25 114 LYS B N 1
ATOM 2368 C CA . LYS B 1 114 ? -2.975 -5.723 -2.891 1 95.25 114 LYS B CA 1
ATOM 2369 C C . LYS B 1 114 ? -4.008 -5.508 -1.786 1 95.25 114 LYS B C 1
ATOM 2371 O O . LYS B 1 114 ? -4.102 -4.418 -1.221 1 95.25 114 LYS B O 1
ATOM 2376 N N . ALA B 1 115 ? -4.777 -6.535 -1.545 1 94.94 115 ALA B N 1
ATOM 2377 C CA . ALA B 1 115 ? -5.812 -6.465 -0.517 1 94.94 115 ALA B CA 1
ATOM 2378 C C . ALA B 1 115 ? -5.207 -6.148 0.849 1 94.94 115 ALA B C 1
ATOM 2380 O O . ALA B 1 115 ? -5.684 -5.254 1.552 1 94.94 115 ALA B O 1
ATOM 2381 N N . GLN B 1 116 ? -4.172 -6.832 1.186 1 94.25 116 GLN B N 1
ATOM 2382 C CA . GLN B 1 116 ? -3.543 -6.652 2.49 1 94.25 116 GLN B CA 1
ATOM 2383 C C . GLN B 1 116 ? -3.027 -5.227 2.66 1 94.25 116 GLN B C 1
ATOM 2385 O O . GLN B 1 116 ? -3.25 -4.602 3.697 1 94.25 116 GLN B O 1
ATOM 2390 N N . MET B 1 117 ? -2.389 -4.77 1.627 1 94.19 117 MET B N 1
ATOM 2391 C CA . MET B 1 117 ? -1.812 -3.428 1.689 1 94.19 117 MET B CA 1
ATOM 2392 C C . MET B 1 117 ? -2.908 -2.369 1.753 1 94.19 117 MET B C 1
ATOM 2394 O O . MET B 1 117 ? -2.777 -1.379 2.475 1 94.19 117 MET B O 1
ATOM 2398 N N . LYS B 1 118 ? -3.932 -2.582 1.011 1 93.94 118 LYS B N 1
ATOM 2399 C CA . LYS B 1 118 ? -5.043 -1.635 1.014 1 93.94 118 LYS B CA 1
ATOM 2400 C C . LYS B 1 118 ? -5.711 -1.576 2.385 1 93.94 118 LYS B C 1
ATOM 2402 O O . LYS B 1 118 ? -5.918 -0.492 2.934 1 93.94 118 LYS B O 1
ATOM 2407 N N . TRP B 1 119 ? -5.98 -2.74 2.916 1 91.06 119 TRP B N 1
ATOM 2408 C CA . TRP B 1 119 ? -6.664 -2.816 4.203 1 91.06 119 TRP B CA 1
ATOM 2409 C C . TRP B 1 119 ? -5.836 -2.156 5.301 1 91.06 119 TRP B C 1
ATOM 2411 O O . TRP B 1 119 ? -6.387 -1.541 6.215 1 91.06 119 TRP B O 1
ATOM 2421 N N . GLN B 1 120 ? -4.598 -2.256 5.133 1 91.38 120 GLN B N 1
ATOM 2422 C CA . GLN B 1 120 ? -3.717 -1.815 6.215 1 91.38 120 GLN B CA 1
ATOM 2423 C C . GLN B 1 120 ? -3.363 -0.338 6.062 1 91.38 120 GLN B C 1
ATOM 2425 O O . GLN B 1 120 ? -3.264 0.385 7.059 1 91.38 120 GLN B O 1
ATOM 2430 N N . TRP B 1 121 ? -3.268 0.162 4.812 1 94.12 121 TRP B N 1
ATOM 2431 C CA . TRP B 1 121 ? -2.543 1.424 4.691 1 94.12 121 TRP B CA 1
ATOM 2432 C C . TRP B 1 121 ? -3.381 2.463 3.951 1 94.12 121 TRP B C 1
ATOM 2434 O O . TRP B 1 121 ? -2.971 3.617 3.818 1 94.12 121 TRP B O 1
ATOM 2444 N N . GLU B 1 122 ? -4.508 2.121 3.457 1 94.06 122 GLU B N 1
ATOM 2445 C CA . GLU B 1 122 ? -5.266 3.029 2.6 1 94.06 122 GLU B CA 1
ATOM 2446 C C . GLU B 1 122 ? -5.598 4.328 3.328 1 94.06 122 GLU B C 1
ATOM 2448 O O . GLU B 1 122 ? -5.402 5.418 2.787 1 94.06 122 GLU B O 1
ATOM 2453 N N . ALA B 1 123 ? -6.145 4.234 4.512 1 92.81 123 ALA B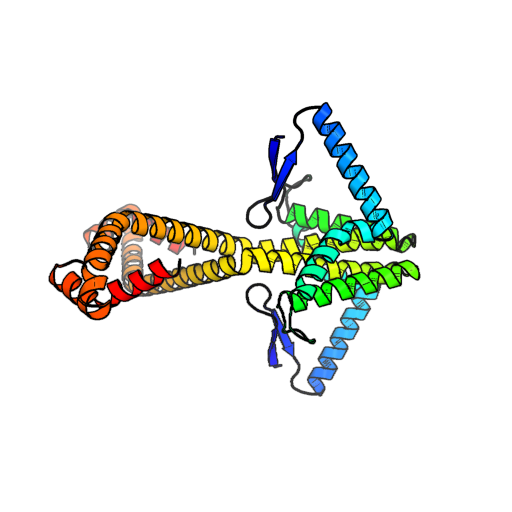 N 1
ATOM 2454 C CA . ALA B 1 123 ? -6.551 5.418 5.262 1 92.81 123 ALA B CA 1
ATOM 2455 C C . ALA B 1 123 ? -5.379 6.375 5.453 1 92.81 123 ALA B C 1
ATOM 2457 O O . ALA B 1 123 ? -5.504 7.582 5.215 1 92.81 123 ALA B O 1
ATOM 2458 N N . ASP B 1 124 ? -4.223 5.855 5.762 1 93.31 124 ASP B N 1
ATOM 2459 C CA . ASP B 1 124 ? -3.037 6.676 5.992 1 93.31 124 ASP B CA 1
ATOM 2460 C C . ASP B 1 124 ? -2.492 7.23 4.68 1 93.31 124 ASP B C 1
ATOM 2462 O O . ASP B 1 124 ? -2.062 8.383 4.621 1 93.31 124 ASP B O 1
ATOM 2466 N N . ALA B 1 125 ? -2.482 6.398 3.74 1 94.38 125 ALA B N 1
ATOM 2467 C CA . ALA B 1 125 ? -1.99 6.852 2.441 1 94.38 125 ALA B CA 1
ATOM 2468 C C . ALA B 1 125 ? -2.822 8.016 1.916 1 94.38 125 ALA B C 1
ATOM 2470 O O . ALA B 1 125 ? -2.273 9.016 1.439 1 94.38 125 ALA B O 1
ATOM 2471 N N . LEU B 1 126 ? -4.082 7.871 1.991 1 93.56 126 LEU B N 1
ATOM 2472 C CA . LEU B 1 126 ? -4.973 8.922 1.504 1 93.56 126 LEU B CA 1
ATOM 2473 C C . LEU B 1 126 ? -4.824 10.188 2.334 1 93.56 126 LEU B C 1
ATOM 2475 O O . LEU B 1 126 ? -4.805 11.297 1.787 1 93.56 126 LEU B O 1
ATOM 2479 N N . ARG B 1 127 ? -4.734 10.047 3.609 1 92.38 127 ARG B N 1
ATOM 2480 C CA . ARG B 1 127 ? -4.512 11.18 4.5 1 92.38 127 ARG B CA 1
ATOM 2481 C C . ARG B 1 127 ? -3.199 11.883 4.168 1 92.38 127 ARG B C 1
ATOM 2483 O O . ARG B 1 127 ? -3.152 13.109 4.098 1 92.38 127 ARG B O 1
ATOM 2490 N N . GLY B 1 128 ? -2.234 11.055 4.004 1 92.69 128 GLY B N 1
ATOM 2491 C CA . GLY B 1 128 ? -0.937 11.617 3.662 1 92.69 128 GLY B CA 1
ATOM 2492 C C . GLY B 1 128 ? -0.931 12.336 2.328 1 92.69 128 GLY B C 1
ATOM 2493 O O . GLY B 1 128 ? -0.287 13.383 2.182 1 92.69 128 GLY B O 1
ATOM 2494 N N . GLY B 1 129 ? -1.61 11.773 1.432 1 92 129 GLY B N 1
ATOM 2495 C CA . GLY B 1 129 ? -1.737 12.414 0.135 1 92 129 GLY B CA 1
ATOM 2496 C C . GLY B 1 129 ? -2.402 13.781 0.209 1 92 129 GLY B C 1
ATOM 2497 O O . GLY B 1 129 ? -1.974 14.719 -0.46 1 92 129 GLY B O 1
ATOM 2498 N N . LYS B 1 130 ? -3.416 13.867 0.988 1 90.94 130 LYS B N 1
ATOM 2499 C CA . LYS B 1 130 ? -4.117 15.141 1.172 1 90.94 130 LYS B CA 1
ATOM 2500 C C . LYS B 1 130 ? -3.197 16.188 1.791 1 90.94 130 LYS B C 1
ATOM 2502 O O . LYS B 1 130 ? -3.193 17.344 1.364 1 90.94 130 LYS B O 1
ATOM 2507 N N . VAL B 1 131 ? -2.471 15.773 2.727 1 89.88 131 VAL B N 1
ATOM 2508 C CA . VAL B 1 131 ? -1.527 16.672 3.385 1 89.88 131 VAL B CA 1
ATOM 2509 C C . VAL B 1 131 ? -0.472 17.141 2.385 1 89.88 131 VAL B C 1
ATOM 2511 O O . VAL B 1 131 ? -0.132 18.328 2.338 1 89.88 131 VAL B O 1
ATOM 2514 N N . HIS B 1 132 ? -0.045 16.203 1.677 1 90.56 132 HIS B N 1
ATOM 2515 C CA . HIS B 1 132 ? 0.97 16.516 0.681 1 90.56 132 HIS B CA 1
ATOM 2516 C C . HIS B 1 132 ? 0.432 17.5 -0.352 1 90.56 132 HIS B C 1
ATOM 2518 O O . HIS B 1 132 ? 1.104 18.484 -0.693 1 90.56 132 HIS B O 1
ATOM 2524 N N . ALA B 1 133 ? -0.687 17.219 -0.843 1 89.56 133 ALA B N 1
ATOM 2525 C CA . ALA B 1 133 ? -1.309 18.094 -1.834 1 89.56 133 ALA B CA 1
ATOM 2526 C C . ALA B 1 133 ? -1.56 19.484 -1.257 1 89.56 133 ALA B C 1
ATOM 2528 O O . ALA B 1 133 ? -1.351 20.484 -1.936 1 89.56 133 ALA B O 1
ATOM 2529 N N . GLY B 1 134 ? -2.02 19.469 -0.033 1 88.5 134 GLY B N 1
ATOM 2530 C CA . GLY B 1 134 ? -2.229 20.734 0.642 1 88.5 134 GLY B CA 1
ATOM 2531 C C . GLY B 1 134 ? -0.953 21.547 0.811 1 88.5 134 GLY B C 1
ATOM 2532 O O . GLY B 1 134 ? -0.931 22.75 0.547 1 88.5 134 GLY B O 1
ATOM 2533 N N . SER B 1 135 ? 0.013 20.875 1.209 1 88.38 135 SER B N 1
ATOM 2534 C CA . SER B 1 135 ? 1.303 21.531 1.396 1 88.38 135 SER B CA 1
ATOM 2535 C C . SER B 1 135 ? 1.854 22.062 0.074 1 88.38 135 SER B C 1
ATOM 2537 O O . SER B 1 135 ? 2.43 23.141 0.023 1 88.38 135 SER B O 1
ATOM 2539 N N . LYS B 1 136 ? 1.707 21.281 -0.891 1 89.75 136 LYS B N 1
ATOM 2540 C CA . LYS B 1 136 ? 2.162 21.703 -2.215 1 89.75 136 LYS B CA 1
ATOM 2541 C C . LYS B 1 136 ? 1.396 22.922 -2.693 1 89.75 136 LYS B C 1
ATOM 2543 O O . LYS B 1 136 ? 1.996 23.875 -3.199 1 89.75 136 LYS B O 1
ATOM 2548 N N . SER B 1 137 ? 0.128 22.859 -2.549 1 89.62 137 SER B N 1
ATOM 2549 C CA . SER B 1 137 ? -0.711 24 -2.936 1 89.62 137 SER B CA 1
ATOM 2550 C C . SER B 1 137 ? -0.356 25.25 -2.139 1 89.62 137 SER B C 1
ATOM 2552 O O . SER B 1 137 ? -0.256 26.344 -2.701 1 89.62 137 SER B O 1
ATOM 2554 N N . ALA B 1 138 ? -0.183 25.062 -0.877 1 89.5 138 ALA B N 1
ATOM 2555 C CA . ALA B 1 138 ? 0.209 26.172 -0.021 1 89.5 138 ALA B CA 1
ATOM 2556 C C . ALA B 1 138 ? 1.574 26.719 -0.425 1 89.5 138 ALA B C 1
ATOM 2558 O O . ALA B 1 138 ? 1.782 27.938 -0.438 1 89.5 138 ALA B O 1
ATOM 2559 N N . GLY B 1 139 ? 2.342 25.781 -0.751 1 86.81 139 GLY B N 1
ATOM 2560 C CA . GLY B 1 139 ? 3.654 26.203 -1.22 1 86.81 139 GLY B CA 1
ATOM 2561 C C . GLY B 1 139 ? 3.605 26.984 -2.516 1 86.81 139 GLY B C 1
ATOM 2562 O O . GLY B 1 139 ? 4.301 27.984 -2.666 1 86.81 139 GLY B O 1
ATOM 2563 N N . GLN B 1 140 ? 2.838 26.562 -3.32 1 89.19 140 GLN B N 1
ATOM 2564 C CA . GLN B 1 140 ? 2.674 27.25 -4.598 1 89.19 140 GLN B CA 1
ATOM 2565 C C . GLN B 1 140 ? 2.061 28.641 -4.398 1 89.19 140 GLN B C 1
ATOM 2567 O O . GLN B 1 140 ? 2.48 29.609 -5.035 1 89.19 140 GLN B O 1
ATOM 2572 N N . GLU B 1 141 ? 1.124 28.688 -3.547 1 89.25 141 GLU B N 1
ATOM 2573 C CA . GLU B 1 141 ? 0.5 29.969 -3.24 1 89.25 141 GLU B CA 1
ATOM 2574 C C . GLU B 1 141 ? 1.503 30.938 -2.615 1 89.25 141 GLU B C 1
ATOM 2576 O O . GLU B 1 141 ? 1.563 32.094 -2.998 1 89.25 141 GLU B O 1
ATOM 2581 N N . THR B 1 142 ? 2.217 30.391 -1.716 1 88.5 142 THR B N 1
ATOM 2582 C CA . THR B 1 142 ? 3.252 31.203 -1.084 1 88.5 142 THR B CA 1
ATOM 2583 C C . THR B 1 142 ? 4.277 31.672 -2.113 1 88.5 142 THR B C 1
ATOM 2585 O O . THR B 1 142 ? 4.699 32.844 -2.094 1 88.5 142 THR B O 1
ATOM 2588 N N . SER B 1 143 ? 4.551 30.797 -2.975 1 88.38 143 SER B N 1
ATOM 2589 C CA . SER B 1 143 ? 5.484 31.141 -4.039 1 88.38 143 SER B CA 1
ATOM 2590 C C . SER B 1 143 ? 4.906 32.219 -4.961 1 88.38 143 SER B C 1
ATOM 2592 O O . SER B 1 143 ? 5.609 33.125 -5.363 1 88.38 143 SER B O 1
ATOM 2594 N N . ARG B 1 144 ? 3.717 32.062 -5.238 1 90.25 144 ARG B N 1
ATOM 2595 C CA . ARG B 1 144 ? 3.043 33.031 -6.102 1 90.25 144 ARG B CA 1
ATOM 2596 C C . ARG B 1 144 ? 3.002 34.406 -5.449 1 90.25 144 ARG B C 1
ATOM 2598 O O . ARG B 1 144 ? 3.285 35.406 -6.098 1 90.25 144 ARG B O 1
ATOM 2605 N N . ILE B 1 145 ? 2.742 34.469 -4.152 1 89.69 145 ILE B N 1
ATOM 2606 C CA . ILE B 1 145 ? 2.635 35.719 -3.396 1 89.69 145 ILE B CA 1
ATOM 2607 C C . ILE B 1 145 ? 4 36.375 -3.318 1 89.69 145 ILE B C 1
ATOM 2609 O O . ILE B 1 145 ? 4.098 37.625 -3.391 1 89.69 145 ILE B O 1
ATOM 2613 N N . ASN B 1 146 ? 5.043 35.562 -3.262 1 89.62 146 ASN B N 1
ATOM 2614 C CA . ASN B 1 146 ? 6.387 36.094 -3.064 1 89.62 146 ASN B CA 1
ATOM 2615 C C . ASN B 1 146 ? 7.094 36.344 -4.395 1 89.62 146 ASN B C 1
ATOM 2617 O O . ASN B 1 146 ? 8.195 36.906 -4.422 1 89.62 146 ASN B O 1
ATOM 2621 N N . ASN B 1 147 ? 6.43 35.938 -5.426 1 91.19 147 ASN B N 1
ATOM 2622 C CA . ASN B 1 147 ? 7.059 36 -6.742 1 91.19 147 ASN B CA 1
ATOM 2623 C C . ASN B 1 147 ? 7.43 37.438 -7.121 1 91.19 147 ASN B C 1
ATOM 2625 O O . ASN B 1 147 ? 8.555 37.719 -7.555 1 91.19 147 ASN B O 1
ATOM 2629 N N . PRO B 1 148 ? 6.594 38.469 -6.945 1 91.12 148 PRO B N 1
ATOM 2630 C CA . PRO B 1 148 ? 6.973 39.844 -7.324 1 91.12 148 PRO B CA 1
ATOM 2631 C C . PRO B 1 148 ? 8.195 40.344 -6.562 1 91.12 148 PRO B C 1
ATOM 2633 O O . PRO B 1 148 ? 9.094 40.938 -7.16 1 91.12 148 PRO B O 1
ATOM 2636 N N . LEU B 1 149 ? 8.211 40.094 -5.309 1 92.25 149 LEU B N 1
ATOM 2637 C CA . LEU B 1 149 ? 9.359 40.5 -4.508 1 92.25 149 LEU B CA 1
ATOM 2638 C C . LEU B 1 149 ? 10.617 39.781 -4.945 1 92.25 149 LEU B C 1
ATOM 2640 O O . LEU B 1 149 ? 11.703 40.375 -4.98 1 92.25 149 LEU B O 1
ATOM 2644 N N . ARG B 1 150 ? 10.469 38.531 -5.305 1 92.25 150 ARG B N 1
ATOM 2645 C CA . ARG B 1 150 ? 11.594 37.719 -5.773 1 92.25 150 ARG B CA 1
ATOM 2646 C C . ARG B 1 150 ? 12.148 38.281 -7.086 1 92.25 150 ARG B C 1
ATOM 2648 O O . ARG B 1 150 ? 13.367 38.406 -7.25 1 92.25 150 ARG B O 1
ATOM 2655 N N . MET B 1 151 ? 11.289 38.625 -7.91 1 93.12 151 MET B N 1
ATOM 2656 C CA . MET B 1 151 ? 11.711 39.156 -9.195 1 93.12 151 MET B CA 1
ATOM 2657 C C . MET B 1 151 ? 12.406 40.5 -9.023 1 93.12 151 MET B C 1
ATOM 2659 O O . MET B 1 151 ? 13.367 40.812 -9.727 1 93.12 151 MET B O 1
ATOM 2663 N N . GLU B 1 152 ? 11.891 41.25 -8.062 1 93.62 152 GLU B N 1
ATOM 2664 C CA . GLU B 1 152 ? 12.547 42.531 -7.746 1 93.62 152 GLU B CA 1
ATOM 2665 C C . GLU B 1 152 ? 13.961 42.281 -7.227 1 93.62 152 GLU B C 1
ATOM 2667 O O . GLU B 1 152 ? 14.891 43 -7.605 1 93.62 152 GLU B O 1
ATOM 2672 N N . ARG B 1 153 ? 14.133 41.281 -6.445 1 93.81 153 ARG B N 1
ATOM 2673 C CA . ARG B 1 153 ? 15.445 40.906 -5.91 1 93.81 153 ARG B CA 1
ATOM 2674 C C . ARG B 1 153 ? 16.406 40.531 -7.027 1 93.81 153 ARG B C 1
ATOM 2676 O O . ARG B 1 153 ? 17.547 40.969 -7.055 1 93.81 153 ARG B O 1
ATOM 2683 N N . PHE 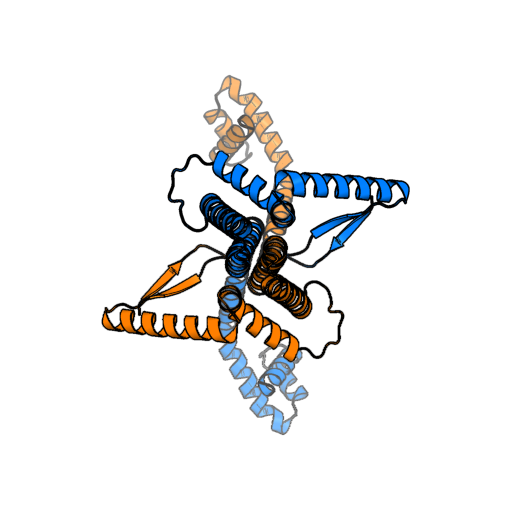B 1 154 ? 15.875 39.781 -7.875 1 94.5 154 PHE B N 1
ATOM 2684 C CA . PHE B 1 154 ? 16.719 39.281 -8.961 1 94.5 154 PHE B CA 1
ATOM 2685 C C . PHE B 1 154 ? 17.125 40.438 -9.891 1 94.5 154 PHE B C 1
ATOM 2687 O O . PHE B 1 154 ? 18.266 40.5 -10.344 1 94.5 154 PHE B O 1
ATOM 2694 N N . ALA B 1 155 ? 16.219 41.312 -10.156 1 95.25 155 ALA B N 1
ATOM 2695 C CA . ALA B 1 155 ? 16.531 42.469 -10.992 1 95.25 155 ALA B CA 1
ATOM 2696 C C . ALA B 1 155 ? 17.594 43.344 -10.359 1 95.25 155 ALA B C 1
ATOM 2698 O O . ALA B 1 155 ? 18.547 43.75 -11.023 1 95.25 155 ALA B O 1
ATOM 2699 N N . ARG B 1 156 ? 17.406 43.562 -9.055 1 96.19 156 ARG B N 1
ATOM 2700 C CA . ARG B 1 156 ? 18.359 44.406 -8.336 1 96.19 156 ARG B CA 1
ATOM 2701 C C . ARG B 1 156 ? 19.719 43.75 -8.242 1 96.19 156 ARG B C 1
ATOM 2703 O O . ARG B 1 156 ? 20.75 44.406 -8.422 1 96.19 156 ARG B O 1
ATOM 2710 N N . MET B 1 157 ? 19.703 42.469 -7.996 1 96.25 157 MET B N 1
ATOM 2711 C CA . MET B 1 157 ? 20.953 41.719 -7.961 1 96.25 157 MET B CA 1
ATOM 2712 C C . MET B 1 157 ? 21.672 41.75 -9.305 1 96.25 157 MET B C 1
ATOM 2714 O O . MET B 1 157 ? 22.875 41.938 -9.367 1 96.25 157 MET B O 1
ATOM 2718 N N . SER B 1 158 ? 20.938 41.594 -10.32 1 95.56 158 SER B N 1
ATOM 2719 C CA . SER B 1 158 ? 21.5 41.625 -11.672 1 95.56 158 SER B CA 1
ATOM 2720 C C . SER B 1 158 ? 22.141 42.969 -11.977 1 95.56 158 SER B C 1
ATOM 2722 O O . SER B 1 158 ? 23.156 43.031 -12.672 1 95.56 158 SER B O 1
ATOM 2724 N N . GLU B 1 159 ? 21.609 44 -11.445 1 95.69 159 GLU B N 1
ATOM 2725 C CA . GLU B 1 159 ? 22.109 45.344 -11.641 1 95.69 159 GLU B CA 1
ATOM 2726 C C . GLU B 1 159 ? 23.406 45.562 -10.859 1 95.69 159 GLU B C 1
ATOM 2728 O O . GLU B 1 159 ? 24.344 46.219 -11.359 1 95.69 159 GLU B O 1
ATOM 2733 N N . LEU B 1 160 ? 23.5 45 -9.781 1 96.12 160 LEU B N 1
ATOM 2734 C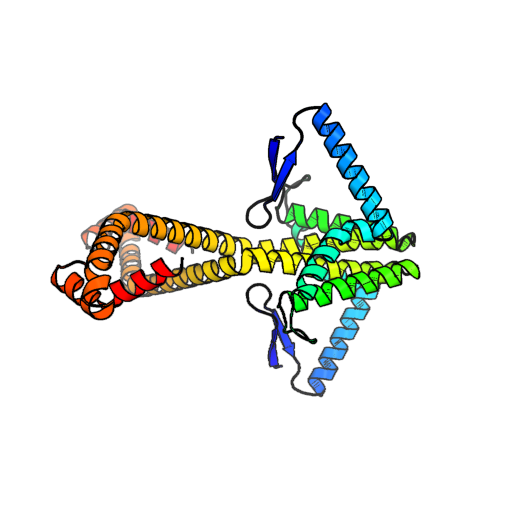 CA . LEU B 1 160 ? 24.547 45.344 -8.828 1 96.12 160 LEU B CA 1
ATOM 2735 C C . LEU B 1 160 ? 25.734 44.406 -8.977 1 96.12 160 LEU B C 1
ATOM 2737 O O . LEU B 1 160 ? 26.875 44.781 -8.727 1 96.12 160 LEU B O 1
ATOM 2741 N N . ILE B 1 161 ? 25.469 43.188 -9.445 1 95.5 161 ILE B N 1
ATOM 2742 C CA . ILE B 1 161 ? 26.469 42.125 -9.406 1 95.5 161 ILE B CA 1
ATOM 2743 C C . ILE B 1 161 ? 27.641 42.5 -10.32 1 95.5 161 ILE B C 1
ATOM 2745 O O . ILE B 1 161 ? 28.812 42.344 -9.938 1 95.5 161 ILE B O 1
ATOM 2749 N N . PRO B 1 162 ? 27.469 43 -11.492 1 94.62 162 PRO B N 1
ATOM 2750 C CA . PRO B 1 162 ? 28.594 43.344 -12.359 1 94.62 162 PRO B CA 1
ATOM 2751 C C . PRO B 1 162 ? 29.516 44.406 -11.727 1 94.62 162 PRO B C 1
ATOM 2753 O O . PRO B 1 162 ? 30.719 44.406 -12.008 1 94.62 162 PRO B O 1
ATOM 2756 N N . LYS B 1 163 ? 29.109 45.156 -10.773 1 94 163 LYS B N 1
ATOM 2757 C CA . LYS B 1 163 ? 29.875 46.25 -10.188 1 94 163 LYS B CA 1
ATOM 2758 C C . LYS B 1 163 ? 30.453 45.875 -8.828 1 94 163 LYS B C 1
ATOM 2760 O O . LYS B 1 163 ? 31.516 46.344 -8.43 1 94 163 LYS B O 1
ATOM 2765 N N . LEU B 1 164 ? 29.812 45.062 -8.055 1 93.94 164 LEU B N 1
ATOM 2766 C CA . LEU B 1 164 ? 30.141 44.938 -6.641 1 93.94 164 LEU B CA 1
ATOM 2767 C C . LEU B 1 164 ? 30.391 43.469 -6.277 1 93.94 164 LEU B C 1
ATOM 2769 O O . LEU B 1 164 ? 30.953 43.188 -5.227 1 93.94 164 LEU B O 1
ATOM 2773 N N . GLY B 1 165 ? 29.875 42.5 -7.164 1 94.19 165 GLY B N 1
ATOM 2774 C CA . GLY B 1 165 ? 29.922 41.062 -6.816 1 94.19 165 GLY B CA 1
ATOM 2775 C C . GLY B 1 165 ? 28.672 40.594 -6.09 1 94.19 165 GLY B C 1
ATOM 2776 O O . GLY B 1 165 ? 27.875 41.406 -5.633 1 94.19 165 GLY B O 1
ATOM 2777 N N . LYS B 1 166 ? 28.469 39.312 -5.863 1 94.94 166 LYS B N 1
ATOM 2778 C CA . LYS B 1 166 ? 27.25 38.688 -5.363 1 94.94 166 LYS B CA 1
ATOM 2779 C C . LYS B 1 166 ? 27 39.062 -3.898 1 94.94 166 LYS B C 1
ATOM 2781 O O . LYS B 1 166 ? 25.906 39.469 -3.527 1 94.94 166 LYS B O 1
ATOM 2786 N N . SER B 1 167 ? 28.078 38.969 -3.113 1 95.62 167 SER B N 1
ATOM 2787 C CA . SER B 1 167 ? 27.938 39.125 -1.673 1 95.62 167 SER B CA 1
ATOM 2788 C C . SER B 1 167 ? 27.594 40.594 -1.331 1 95.62 167 SER B C 1
ATOM 2790 O O . SER B 1 167 ? 26.688 40.844 -0.537 1 95.62 167 SER B O 1
ATOM 2792 N N . ARG B 1 168 ? 28.281 41.531 -1.917 1 96.25 168 ARG B N 1
ATOM 2793 C CA . ARG B 1 168 ? 28.031 42.969 -1.669 1 96.25 168 ARG B CA 1
ATOM 2794 C C . ARG B 1 168 ? 26.688 43.375 -2.24 1 96.25 168 ARG B C 1
ATOM 2796 O O . ARG B 1 168 ? 25.984 44.188 -1.649 1 96.25 168 ARG B O 1
ATOM 2803 N N . ALA B 1 169 ? 26.344 42.812 -3.357 1 97.12 169 ALA B N 1
ATOM 2804 C CA . ALA B 1 169 ? 25.047 43.094 -3.967 1 97.12 169 ALA B CA 1
ATOM 2805 C C . ALA B 1 169 ? 23.906 42.656 -3.041 1 97.12 169 ALA B C 1
ATOM 2807 O O . ALA B 1 169 ? 22.953 43.438 -2.828 1 97.12 169 ALA B O 1
ATOM 2808 N N . ALA B 1 170 ? 24.031 41.531 -2.41 1 97.06 170 ALA B N 1
ATOM 2809 C CA . ALA B 1 170 ? 23.016 41.031 -1.497 1 97.06 170 ALA B CA 1
ATOM 2810 C C . ALA B 1 170 ? 22.875 41.938 -0.271 1 97.06 170 ALA B C 1
ATOM 2812 O O . ALA B 1 170 ? 21.766 42.156 0.208 1 97.06 170 ALA B O 1
ATOM 2813 N N . LYS B 1 171 ? 23.984 42.406 0.16 1 96.56 171 LYS B N 1
ATOM 2814 C CA . LYS B 1 171 ? 23.969 43.281 1.323 1 96.56 171 LYS B CA 1
ATOM 2815 C C . LYS B 1 171 ? 23.25 44.594 1.012 1 96.56 171 LYS B C 1
ATOM 2817 O O . LYS B 1 171 ? 22.547 45.156 1.864 1 96.56 171 LYS B O 1
ATOM 2822 N N . ILE B 1 172 ? 23.469 45.094 -0.128 1 96.44 172 ILE B N 1
ATOM 2823 C CA . ILE B 1 172 ? 22.812 46.312 -0.543 1 96.44 172 ILE B CA 1
ATOM 2824 C C . ILE B 1 172 ? 21.312 46.094 -0.652 1 96.44 172 ILE B C 1
ATOM 2826 O O . ILE B 1 172 ? 20.516 46.938 -0.209 1 96.44 172 ILE B O 1
ATOM 2830 N N . CYS B 1 173 ? 20.922 45.031 -1.153 1 96.62 173 CYS B N 1
ATOM 2831 C CA . CYS B 1 173 ? 19.5 44.688 -1.244 1 96.62 173 CYS B CA 1
ATOM 2832 C C . CYS B 1 173 ? 18.875 44.625 0.139 1 96.62 173 CYS B C 1
ATOM 2834 O O . CYS B 1 173 ? 17.734 45.094 0.326 1 96.62 173 CYS B O 1
ATOM 2836 N N . GLU B 1 174 ? 19.562 44.031 1.076 1 96 174 GLU B N 1
ATOM 2837 C CA . GLU B 1 174 ? 19.078 44 2.453 1 96 174 GLU B CA 1
ATOM 2838 C C . GLU B 1 174 ? 18.891 45.406 3.018 1 96 174 GLU B C 1
ATOM 2840 O O . GLU B 1 174 ? 17.875 45.688 3.662 1 96 174 GLU B O 1
ATOM 2845 N N . ARG B 1 175 ? 19.828 46.25 2.715 1 95.62 175 ARG B N 1
ATOM 2846 C CA . ARG B 1 175 ? 19.75 47.656 3.184 1 95.62 175 ARG B CA 1
ATOM 2847 C C . ARG B 1 175 ? 18.562 48.375 2.561 1 95.62 175 ARG B C 1
ATOM 2849 O O . ARG B 1 175 ? 17.969 49.25 3.18 1 95.62 175 ARG B O 1
ATOM 2856 N N . GLU B 1 176 ? 18.234 47.906 1.441 1 95.75 176 GLU B N 1
ATOM 2857 C CA . GLU B 1 176 ? 17.125 48.5 0.715 1 95.75 176 GLU B CA 1
ATOM 2858 C C . GLU B 1 176 ? 15.789 47.875 1.121 1 95.75 176 GLU B C 1
ATOM 2860 O O . GLU B 1 176 ? 14.742 48.25 0.594 1 95.75 176 GLU B O 1
ATOM 2865 N N . GLY B 1 177 ? 15.883 46.812 2 1 92.88 177 GLY B N 1
ATOM 2866 C CA . GLY B 1 177 ? 14.664 46.25 2.568 1 92.88 177 GLY B CA 1
ATOM 2867 C C . GLY B 1 177 ? 14.117 45.094 1.774 1 92.88 177 GLY B C 1
ATOM 2868 O O . GLY B 1 177 ? 12.945 44.75 1.904 1 92.88 177 GLY B O 1
ATOM 2869 N N . LEU B 1 178 ? 14.961 44.5 0.989 1 94.19 178 LEU B N 1
ATOM 2870 C CA . LEU B 1 178 ? 14.453 43.469 0.09 1 94.19 178 LEU B CA 1
ATOM 2871 C C . LEU B 1 178 ? 14.578 42.094 0.723 1 94.19 178 LEU B C 1
ATOM 2873 O O . LEU B 1 178 ? 14.289 41.094 0.081 1 94.19 178 LEU B O 1
ATOM 2877 N N . GLY B 1 179 ? 14.992 42 1.938 1 91.5 179 GLY B N 1
ATOM 2878 C CA . GLY B 1 179 ? 15.109 40.719 2.621 1 91.5 179 GLY B CA 1
ATOM 2879 C C . GLY B 1 179 ? 16.5 40.5 3.189 1 91.5 179 GLY B C 1
ATOM 2880 O O . GLY B 1 179 ? 17.391 41.344 3.066 1 91.5 179 GLY B O 1
ATOM 2881 N N . ASN B 1 180 ? 16.625 39.344 3.781 1 93.44 180 ASN B N 1
ATOM 2882 C CA . ASN B 1 180 ? 17.906 38.938 4.371 1 93.44 180 ASN B CA 1
ATOM 2883 C C . ASN B 1 180 ? 18.953 38.625 3.303 1 93.44 180 ASN B C 1
ATOM 2885 O O . ASN B 1 180 ? 18.656 37.875 2.363 1 93.44 180 ASN B O 1
ATOM 2889 N N . SER B 1 181 ? 20.172 39.219 3.502 1 94.88 181 SER B N 1
ATOM 2890 C CA . SER B 1 181 ? 21.234 39.094 2.502 1 94.88 181 SER B CA 1
ATOM 2891 C C . SER B 1 181 ? 21.562 37.625 2.23 1 94.88 181 SER B C 1
ATOM 2893 O O . SER B 1 181 ? 21.734 37.219 1.076 1 94.88 181 SER B O 1
ATOM 2895 N N . SER B 1 182 ? 21.656 36.875 3.318 1 94.88 182 SER B N 1
ATOM 2896 C CA . SER B 1 182 ? 21.984 35.469 3.164 1 94.88 182 SER B CA 1
ATOM 2897 C C . SER B 1 182 ? 20.922 34.719 2.367 1 94.88 182 SER B C 1
ATOM 2899 O O . SER B 1 182 ? 21.234 33.875 1.532 1 94.88 182 SER B O 1
ATOM 2901 N N . ALA B 1 183 ? 19.734 34.938 2.594 1 93.25 183 ALA B N 1
ATOM 2902 C CA . ALA B 1 183 ? 18.625 34.312 1.887 1 93.25 183 ALA B CA 1
ATOM 2903 C C . ALA B 1 183 ? 18.609 34.75 0.418 1 93.25 183 ALA B C 1
ATOM 2905 O O . ALA B 1 183 ? 18.344 33.906 -0.461 1 93.25 183 ALA B O 1
ATOM 2906 N N . ILE B 1 184 ? 18.891 36 0.166 1 93.94 184 ILE B N 1
ATOM 2907 C CA . ILE B 1 184 ? 18.906 36.531 -1.193 1 93.94 184 ILE B CA 1
ATOM 2908 C C . ILE B 1 184 ? 20 35.844 -2 1 93.94 184 ILE B C 1
ATOM 2910 O O . ILE B 1 184 ? 19.781 35.438 -3.145 1 93.94 184 ILE B O 1
ATOM 2914 N N . LEU B 1 185 ? 21.062 35.719 -1.354 1 94.19 185 LEU B N 1
ATOM 2915 C CA . LEU B 1 185 ? 22.188 35.062 -2.025 1 94.19 185 LEU B CA 1
ATOM 2916 C C . LEU B 1 185 ? 21.844 33.625 -2.377 1 94.19 185 LEU B C 1
ATOM 2918 O O . LEU B 1 185 ? 22.125 33.156 -3.488 1 94.19 185 LEU B O 1
ATOM 2922 N N . LYS B 1 186 ? 21.312 32.906 -1.423 1 92.69 186 LYS B N 1
ATOM 2923 C CA . LYS B 1 186 ? 20.938 31.516 -1.655 1 92.69 186 LYS B CA 1
ATOM 2924 C C .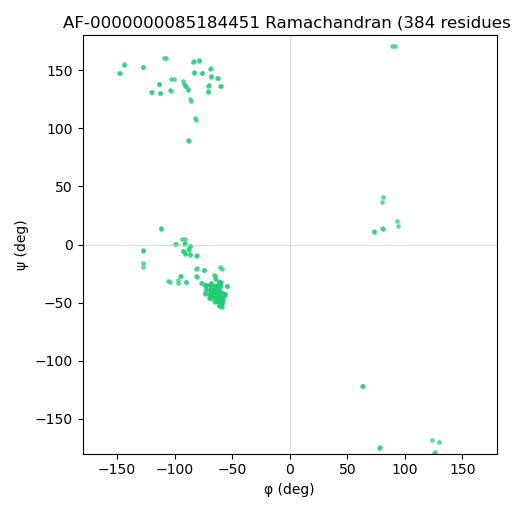 LYS B 1 186 ? 19.922 31.406 -2.793 1 92.69 186 LYS B C 1
ATOM 2926 O O . LYS B 1 186 ? 20.047 30.531 -3.658 1 92.69 186 LYS B O 1
ATOM 2931 N N . GLN B 1 187 ? 18.984 32.219 -2.793 1 91.25 187 GLN B N 1
ATOM 2932 C CA . GLN B 1 187 ? 17.938 32.219 -3.805 1 91.25 187 GLN B CA 1
ATOM 2933 C C . GLN B 1 187 ? 18.5 32.562 -5.184 1 91.25 187 GLN B C 1
ATOM 2935 O O . GLN B 1 187 ? 18.094 31.953 -6.184 1 91.25 187 GLN B O 1
ATOM 2940 N N . TRP B 1 188 ? 19.406 33.531 -5.184 1 93.12 188 TRP B N 1
ATOM 2941 C CA . TRP B 1 188 ? 20.047 33.906 -6.434 1 93.12 188 TRP B CA 1
ATOM 2942 C C . TRP B 1 188 ? 20.844 32.75 -7.02 1 93.12 188 TRP B C 1
ATOM 2944 O O . TRP B 1 188 ? 20.75 32.469 -8.211 1 93.12 188 TRP B O 1
ATOM 2954 N N . ASN B 1 189 ? 21.578 32.094 -6.223 1 92.81 189 ASN B N 1
ATOM 2955 C CA . ASN B 1 189 ? 22.375 30.953 -6.68 1 92.81 189 ASN B CA 1
ATOM 2956 C C . ASN B 1 189 ? 21.5 29.828 -7.246 1 92.81 189 ASN B C 1
ATOM 2958 O O . ASN B 1 189 ? 21.828 29.234 -8.273 1 92.81 189 ASN B O 1
ATOM 2962 N N . ARG B 1 190 ? 20.438 29.594 -6.582 1 88.75 190 ARG B N 1
ATOM 2963 C CA . ARG B 1 190 ? 19.516 28.578 -7.082 1 88.75 190 ARG B CA 1
ATOM 2964 C C . ARG B 1 190 ? 18.938 29 -8.43 1 88.75 190 ARG B C 1
ATOM 2966 O O . ARG B 1 190 ? 18.734 28.156 -9.312 1 88.75 190 ARG B O 1
ATOM 2973 N N . HIS B 1 191 ? 18.672 30.219 -8.516 1 87.5 191 HIS B N 1
ATOM 2974 C CA . HIS B 1 191 ? 18.094 30.781 -9.742 1 87.5 191 HIS B CA 1
ATOM 2975 C C . HIS B 1 191 ? 19.062 30.641 -10.914 1 87.5 191 HIS B C 1
ATOM 2977 O O . HIS B 1 191 ? 18.625 30.453 -12.055 1 87.5 191 HIS B O 1
ATOM 2983 N N . GLN B 1 192 ? 20.234 30.672 -10.516 1 87.75 192 GLN B N 1
ATOM 2984 C CA . GLN B 1 192 ? 21.234 30.562 -11.57 1 87.75 192 GLN B CA 1
ATOM 2985 C C . GLN B 1 192 ? 21.438 29.109 -11.992 1 87.75 192 GLN B C 1
ATOM 2987 O O . GLN B 1 192 ? 21.875 28.844 -13.117 1 87.75 192 GLN B O 1
ATOM 2992 N N . GLU B 1 193 ? 21.188 28.25 -11.078 1 83.25 193 GLU B N 1
ATOM 2993 C CA . GLU B 1 193 ? 21.359 26.828 -11.367 1 83.25 193 GLU B CA 1
ATOM 2994 C C . GLU B 1 193 ? 20.156 26.266 -12.102 1 83.25 193 GLU B C 1
ATOM 2996 O O . GLU B 1 193 ? 20.234 25.203 -12.734 1 83.25 193 GLU B O 1
ATOM 3001 N N . SER B 1 194 ? 19.109 26.859 -12.023 1 70.75 194 SER B N 1
ATOM 3002 C CA . SER B 1 194 ? 17.891 26.344 -12.656 1 70.75 194 SER B CA 1
ATOM 3003 C C . SER B 1 194 ? 17.797 26.797 -14.109 1 70.75 194 SER B C 1
ATOM 3005 O O . SER B 1 194 ? 17.219 26.094 -14.938 1 70.75 194 SER B O 1
#

Sequence (388 aa):
MKREAHGSGITEYSLNLPETAVEQKEVMRQNTEAWNAAMRDGGGIFGAVTSNAVYVCNEVLRQSENAKPFLEDTPEAFADVILTNIDCARHEIADGNADLAARHAFDAGVEWAKAQMKWQWEADALRGGKVHAGSKSAGQETSRINNPLRMERFARMSELIPKLGKSRAAKICEREGLGNSSAILKQWNRHQESMKREAHGSGITEYSLNLPETAVEQKEVMRQNTEAWNAAMRDGGGIFGAVTSNAVYVCNEVLRQSENAKPFLEDTPEAFADVILTNIDCARHEIADGNADLAARHAFDAGVEWAKAQMKWQWEADALRGGKVHAGSKSAGQETSRINNPLRMERFARMSELIPKLGKSRAAKICEREGLGNSSAILKQWNRHQES

Organism: NCBI:txid2984134

Radius of gyration: 30.56 Å; Cα contacts (8 Å, |Δi|>4): 470; chains: 2; bounding box: 65×81×76 Å

Secondary structure (DSSP, 8-state):
-EEEEES-GGG-EEEEE--SHHHHHHHHHHHHHHHHHHHHHHTSHHHHHHHHHHHHHHHHHHH--PPSSPPTTSHHHHHHHHHHHHHHHHHHHHHT-HHHHHHHHHHHHHHHHHHHHHHHHHHHHHHHHHHHHHHHHHHHHHHHHHHHHHHHHHHHHHHHHHHH-HHHHHHHHHHTTSS-HHHHHHHHHHHHH-/-EEEEES-GGG-EEEEE--SHHHHHHHHHHHHHHHHHHHHHHTSHHHHHHHHHHHHHHHHHHH--PPSSPPTTSHHHHHHHHHHHHHHHHHHHHTT-HHHHHHHHHHHHHHHHHHHHHHHHHHHHHHHHHHHHHHHHHHHHHHHHHHHHHHHHHHHHHHHHHHH-HHHHHHHHHHTTSS-HHHHHHHHHHHHH-

Foldseek 3Di:
DDWDWDDDDLPIDIDDADDDPVRNVVVVVVVVVLQVVQCVVLVHNLSSVCVVLLVVLVVVCVPDPDDPDDDPPDSNNLSVLLVVLSVQLVVCVVVVNNVSNVVSSVVSVVSSVVNVSCVVPVVVVVVVVVVVVVVVVVVVVVCVVCVVLLVVLLVQQVVCCVPPNLQVSLVVCVVVVSDHSVVSSVSNVVVVVD/DDWDWDDDDLPIDIDDADDDPVRNVVVVVVVVVLQVVQQVVLVHNLSSVCVVLLVVLVVVCVPDPDDDDDDPPDSNNLSVLLVVLSVQLVVCVVVVNNVSNVVSSVVSVVSSVVNVSCVVPVVVVVVVVVVVVVVVVVVVVVCVVCVVLLVVLLVQQVVCCVPPHLQVSLVVCVVVVSDHSVVSSVSNVVVVVD

Nearest PDB structures (foldseek):
  3ls1-assembly2_B  TM=4.403E-01  e=8.665E-01  Synechocystis sp. PCC 6803
  8i7r-assembly1_Ca  TM=3.443E-01  e=2.382E+00  Mus musculus
  8iwh-assembly1_q  TM=4.166E-01  e=9.500E+00  Thalassiosira pseudonana
  7n8o-assembly1_Q  TM=5.820E-01  e=1.665E+00  Synechocystis sp. PCC 6803 substr. Kazusa
  3ls1-assembly2_B  TM=4.404E-01  e=6.216E-01  Synechocystis sp. PCC 6803

Solvent-accessible surface area (backbone atoms only — not comparable to full-atom values): 19709 Å² total; per-residue (Å²): 106,42,78,43,80,41,61,51,80,88,62,48,46,74,43,79,36,59,74,42,73,68,46,38,52,50,50,49,49,48,49,49,50,51,45,51,48,28,21,66,75,41,71,33,64,34,23,33,76,40,43,62,59,53,52,53,30,50,52,50,51,67,72,45,86,70,64,83,79,57,60,77,74,34,73,52,31,46,27,50,51,28,52,50,24,45,51,51,16,53,53,24,30,77,71,50,38,11,45,60,4,17,35,26,18,19,51,20,17,25,48,46,31,45,47,52,49,46,76,72,36,34,73,25,22,53,49,14,43,51,52,49,50,48,50,49,51,52,47,49,49,52,45,58,70,46,39,65,61,50,52,51,49,51,53,52,37,62,66,32,27,87,80,59,35,65,71,54,23,22,46,51,39,30,75,71,65,73,46,57,33,70,58,48,45,54,52,48,53,52,57,69,72,98,106,42,80,42,80,40,58,51,81,87,62,46,48,74,44,78,37,57,72,43,72,69,46,38,52,50,49,49,49,50,48,48,49,52,46,51,50,28,20,66,74,39,71,33,65,33,25,32,75,41,42,62,58,51,51,54,28,51,52,50,51,68,72,45,87,71,66,83,80,58,58,78,76,34,73,52,30,45,26,52,53,29,52,50,24,45,51,50,15,51,52,25,31,75,71,50,37,11,44,61,5,16,35,28,18,20,53,21,17,25,47,47,32,43,46,52,49,44,75,71,36,34,72,25,21,54,48,13,42,51,50,49,52,48,49,49,50,51,47,49,50,51,46,59,72,44,39,64,60,48,51,51,49,51,54,54,37,62,66,32,28,88,78,61,35,65,71,55,24,22,47,50,39,29,74,72,66,75,47,59,34,69,59,48,45,53,51,50,53,51,61,70,71,103